Protein AF-V3YY03-F1 (afdb_monomer)

InterPro domains:
  IPR056328 ATP-dependent RNA helicase DHX29, DSRM-like domain [PF24385] (352-408)
  IPR056890 ATP-dependent RNA helicase DHX29-like, UBA domain [PF24899] (44-98)

Secondary structure (DSSP, 8-state):
------------HHHHHHHHHHHHHHHHHHHHSTT--TT--HHHHHHHHHHHHHTT--HHHHHHHHHHHGGGT--HHHHHHHHHHHS-GGGSPTTTSHHHHHHHHHHHSPPP-GGG--------------------------------THHHHHHHHHHHHHHHTTS------------HHHHHHHHHHHHHHHHHHHHHHHHTT-HHHHHHHHHHHHHHHHHHHHHTTSTT--GGGS-----------------------------------PPP-------EE-----TTT--S--HHHHHHHHHHHH-TTSPPPEEEEEEEETTEEEEEEEEEETTTTEEEEE--SSEESSHHHHHHHHHHHHHHHHSTTS-GGGGS-HHHHHHHHHHHHHHHHHHHHHHHHHHHHHTT--

Structure (mmCIF, N/CA/C/O backbone):
data_AF-V3YY03-F1
#
_entry.id   AF-V3YY03-F1
#
loop_
_atom_site.group_PDB
_atom_site.id
_atom_site.type_symbol
_atom_site.label_atom_id
_atom_site.label_alt_id
_atom_site.label_comp_id
_atom_site.label_asym_id
_atom_site.label_entity_id
_atom_site.label_seq_id
_atom_site.pdbx_PDB_ins_code
_atom_site.Cartn_x
_atom_site.Cartn_y
_atom_site.Cartn_z
_atom_site.occupancy
_atom_site.B_iso_or_equiv
_atom_site.auth_seq_id
_atom_site.auth_comp_id
_atom_site.auth_asym_id
_atom_site.auth_atom_id
_atom_site.pdbx_PDB_model_num
ATOM 1 N N . SER A 1 1 ? 16.927 11.659 69.444 1.00 39.69 1 SER A N 1
ATOM 2 C CA . SER A 1 1 ? 16.355 11.269 68.138 1.00 39.69 1 SER A CA 1
ATOM 3 C C . SER A 1 1 ? 14.960 10.717 68.342 1.00 39.69 1 SER A C 1
ATOM 5 O O . SER A 1 1 ? 14.806 9.880 69.219 1.00 39.69 1 SER A O 1
ATOM 7 N N . VAL A 1 2 ? 13.956 11.175 67.587 1.00 38.66 2 VAL A N 1
ATOM 8 C CA . VAL A 1 2 ? 12.580 10.649 67.683 1.00 38.66 2 VAL A CA 1
ATOM 9 C C . VAL A 1 2 ? 12.361 9.636 66.562 1.00 38.66 2 VAL A C 1
ATOM 11 O O 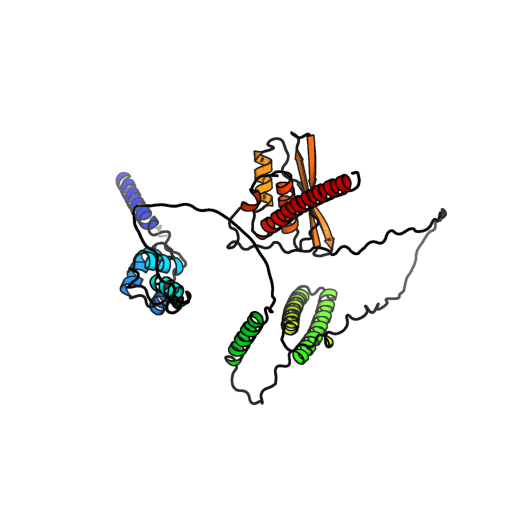. VAL A 1 2 ? 12.195 10.008 65.400 1.00 38.66 2 VAL A O 1
ATOM 14 N N . SER A 1 3 ? 12.401 8.351 66.906 1.00 43.03 3 SER A N 1
ATOM 15 C CA . SER A 1 3 ? 12.169 7.257 65.961 1.00 43.03 3 SER A CA 1
ATOM 16 C C . SER A 1 3 ? 10.693 7.203 65.573 1.00 43.03 3 SER A C 1
ATOM 18 O O . SER A 1 3 ? 9.832 6.988 66.425 1.00 43.03 3 SER A O 1
ATOM 20 N N . LYS A 1 4 ? 10.385 7.376 64.283 1.00 54.50 4 LYS A N 1
ATOM 21 C CA . LYS A 1 4 ? 9.019 7.225 63.763 1.00 54.50 4 LYS A CA 1
ATOM 22 C C . LYS A 1 4 ? 8.615 5.748 63.786 1.00 54.50 4 LYS A C 1
ATOM 24 O O . LYS A 1 4 ? 8.859 5.030 62.819 1.00 54.50 4 LYS A O 1
ATOM 29 N N . HIS A 1 5 ? 7.977 5.305 64.868 1.00 55.88 5 HIS A N 1
ATOM 30 C CA . HIS A 1 5 ? 7.230 4.049 64.862 1.00 55.88 5 HIS A CA 1
ATOM 31 C C . HIS A 1 5 ? 6.082 4.162 63.852 1.00 55.88 5 HIS A C 1
ATOM 33 O O . HIS A 1 5 ? 5.073 4.815 64.114 1.00 55.88 5 HIS A O 1
ATOM 39 N N . LEU A 1 6 ? 6.233 3.519 62.693 1.00 55.88 6 LEU A N 1
ATOM 40 C CA . LEU A 1 6 ? 5.084 3.195 61.858 1.00 55.88 6 LEU A CA 1
ATOM 41 C C . LEU A 1 6 ? 4.243 2.163 62.612 1.00 55.88 6 LEU A C 1
ATOM 43 O O . LEU A 1 6 ? 4.732 1.085 62.952 1.00 55.88 6 LEU A O 1
ATOM 47 N N . LEU A 1 7 ? 2.986 2.506 62.888 1.00 56.25 7 LEU A N 1
ATOM 48 C CA . LEU A 1 7 ? 2.011 1.575 63.446 1.00 56.25 7 LEU A CA 1
ATOM 49 C C . LEU A 1 7 ? 1.755 0.472 62.417 1.00 56.25 7 LEU A C 1
ATOM 51 O O . LEU A 1 7 ? 1.073 0.687 61.416 1.00 56.25 7 LEU A O 1
ATOM 55 N N . GLN A 1 8 ? 2.329 -0.707 62.652 1.00 60.75 8 GLN A N 1
ATOM 56 C CA . GLN A 1 8 ? 2.166 -1.869 61.787 1.00 60.75 8 GLN A CA 1
ATOM 57 C C . GLN A 1 8 ? 0.791 -2.503 62.047 1.00 60.75 8 GLN A C 1
ATOM 59 O O . GLN A 1 8 ? 0.660 -3.459 62.811 1.00 60.75 8 GLN A O 1
ATOM 64 N N . VAL A 1 9 ? -0.250 -1.912 61.452 1.00 64.50 9 VAL A N 1
ATOM 65 C CA . VAL A 1 9 ? -1.643 -2.355 61.596 1.00 64.50 9 VAL A CA 1
ATOM 66 C C . VAL A 1 9 ? -1.792 -3.765 61.022 1.00 64.50 9 VAL A C 1
ATOM 68 O O . VAL A 1 9 ? -1.809 -3.963 59.810 1.00 64.50 9 VAL A O 1
ATOM 71 N N . SER A 1 10 ? -1.890 -4.754 61.911 1.00 68.38 10 SER A N 1
ATOM 72 C CA . SER A 1 10 ? -2.099 -6.154 61.546 1.00 68.38 10 SER A CA 1
ATOM 73 C C . SER A 1 10 ? -3.568 -6.380 61.188 1.00 68.38 10 SER A C 1
ATOM 75 O O . SER A 1 10 ? -4.419 -6.518 62.068 1.00 68.38 10 SER A O 1
ATOM 77 N N . ILE A 1 11 ? -3.881 -6.368 59.890 1.00 75.12 11 ILE A N 1
ATOM 78 C CA . ILE A 1 11 ? -5.232 -6.636 59.386 1.00 75.12 11 ILE A CA 1
ATOM 79 C C . ILE A 1 11 ? -5.492 -8.154 59.458 1.00 75.12 11 ILE A C 1
ATOM 81 O O . ILE A 1 11 ? -4.686 -8.936 58.951 1.00 75.12 11 ILE A O 1
ATOM 85 N N . PRO A 1 12 ? -6.601 -8.619 60.065 1.00 85.12 12 PRO A N 1
ATOM 86 C CA . PRO A 1 12 ? -6.958 -10.034 60.058 1.00 85.12 12 PRO A CA 1
ATOM 87 C C . PRO A 1 12 ? -7.166 -10.561 58.632 1.00 85.12 12 PRO A C 1
ATOM 89 O O . PRO A 1 12 ? -7.941 -9.987 57.874 1.00 85.12 12 PRO A O 1
ATOM 92 N N . LYS A 1 13 ? -6.568 -11.714 58.299 1.00 81.12 13 LYS A N 1
ATOM 93 C CA . LYS A 1 13 ? -6.578 -12.318 56.945 1.00 81.12 13 LYS A CA 1
ATOM 94 C C . LYS A 1 13 ? -7.960 -12.472 56.286 1.00 81.12 13 LYS A C 1
ATOM 96 O O . LYS A 1 13 ? -8.049 -12.528 55.067 1.00 81.12 13 LYS A O 1
ATOM 101 N N . LYS A 1 14 ? -9.038 -12.558 57.078 1.00 84.25 14 LYS A N 1
ATOM 102 C CA . LYS A 1 14 ? -10.419 -12.534 56.563 1.00 84.25 14 LYS A CA 1
ATOM 103 C C . LYS A 1 14 ? -10.773 -11.156 56.002 1.00 84.25 14 LYS A C 1
ATOM 105 O O . LYS A 1 14 ? -11.055 -11.055 54.822 1.00 84.25 14 LYS A O 1
ATOM 110 N N . LEU A 1 15 ? -10.615 -10.103 56.807 1.00 84.81 15 LEU A N 1
ATOM 111 C CA . LEU A 1 15 ? -10.815 -8.717 56.377 1.00 84.81 15 LEU A CA 1
ATOM 112 C C . LEU A 1 15 ? -9.855 -8.320 55.249 1.00 84.81 15 LEU A C 1
ATOM 114 O O . LEU A 1 15 ? -10.252 -7.583 54.361 1.00 84.81 15 LEU A O 1
ATOM 118 N N . GLU A 1 16 ? -8.622 -8.831 55.238 1.00 85.69 16 GLU A N 1
ATOM 119 C CA . GLU A 1 16 ? -7.705 -8.678 54.100 1.00 85.69 16 GLU A CA 1
ATOM 120 C C . GLU A 1 16 ? -8.300 -9.283 52.814 1.00 85.69 16 GLU A C 1
ATOM 122 O O . GLU A 1 16 ? -8.340 -8.613 51.785 1.00 85.69 16 GLU A O 1
ATOM 127 N N . SER A 1 17 ? -8.836 -10.508 52.881 1.00 88.31 17 SER A N 1
ATOM 128 C CA . SER A 1 17 ? -9.531 -11.155 51.761 1.00 88.31 17 SER A CA 1
ATOM 129 C C . SER A 1 17 ? -10.793 -10.400 51.330 1.00 88.31 17 SER A C 1
ATOM 131 O O . SER A 1 17 ? -11.003 -10.227 50.134 1.00 88.31 17 SER A O 1
ATOM 133 N N . ASP A 1 18 ? -11.611 -9.935 52.277 1.00 91.44 18 ASP A N 1
ATOM 134 C CA . ASP A 1 18 ? -12.865 -9.217 52.010 1.00 91.44 18 ASP A CA 1
ATOM 135 C C . ASP A 1 18 ? -12.603 -7.816 51.417 1.00 91.44 18 ASP A C 1
ATOM 137 O O . ASP A 1 18 ? -13.328 -7.345 50.542 1.00 91.44 18 ASP A O 1
ATOM 141 N N . ILE A 1 19 ? -11.520 -7.156 51.841 1.00 87.81 19 ILE A N 1
ATOM 142 C CA . ILE A 1 19 ? -11.036 -5.907 51.239 1.00 87.81 19 ILE A CA 1
ATOM 143 C C . ILE A 1 19 ? -10.496 -6.173 49.828 1.00 87.81 19 ILE A C 1
ATOM 145 O O . ILE A 1 19 ? -10.775 -5.393 48.921 1.00 87.81 19 ILE A O 1
ATOM 149 N N . LEU A 1 20 ? -9.760 -7.267 49.606 1.00 88.06 20 LEU A N 1
ATOM 150 C CA . LEU A 1 20 ? -9.237 -7.620 48.281 1.00 88.06 20 LEU A CA 1
ATOM 151 C C . LEU A 1 20 ? -10.347 -7.977 47.283 1.00 88.06 20 LEU A C 1
ATOM 153 O O . LEU A 1 20 ? -10.268 -7.540 46.135 1.00 88.06 20 LEU A O 1
ATOM 157 N N . THR A 1 21 ? -11.393 -8.705 47.690 1.00 91.38 21 THR A N 1
ATOM 158 C CA . THR A 1 21 ? -12.544 -8.986 46.814 1.00 91.38 21 THR A CA 1
ATOM 159 C C . THR A 1 21 ? -13.328 -7.719 46.492 1.00 91.38 21 THR A C 1
ATOM 161 O O . THR A 1 21 ? -13.642 -7.503 45.326 1.00 91.38 21 THR A O 1
ATOM 164 N N . LEU A 1 22 ? -13.566 -6.838 47.469 1.00 92.00 22 LEU A N 1
ATOM 165 C CA . LEU A 1 22 ? -14.284 -5.573 47.263 1.00 92.00 22 LEU A CA 1
ATOM 166 C C . LEU A 1 22 ? -13.469 -4.579 46.407 1.00 92.00 22 LEU A C 1
ATOM 168 O O . LEU A 1 22 ? -14.016 -3.914 45.526 1.00 92.00 22 LEU A O 1
ATOM 172 N N . ILE A 1 23 ? -12.141 -4.538 46.578 1.00 85.81 23 ILE A N 1
ATOM 173 C CA . ILE A 1 23 ? -11.221 -3.828 45.672 1.00 85.81 23 ILE A CA 1
ATOM 174 C C . ILE A 1 23 ? -11.262 -4.439 44.268 1.00 85.81 23 ILE A C 1
ATOM 176 O O . ILE A 1 23 ? -11.234 -3.693 43.289 1.00 85.81 23 ILE A O 1
ATOM 180 N N . GLN A 1 24 ? -11.305 -5.766 44.130 1.00 84.19 24 GLN A N 1
ATOM 181 C CA . GLN A 1 24 ? -11.347 -6.406 42.817 1.00 84.19 24 GLN A CA 1
ATOM 182 C C . GLN A 1 24 ? -12.688 -6.167 42.112 1.00 84.19 24 GLN A C 1
ATOM 184 O O . GLN A 1 24 ? -12.676 -5.800 40.941 1.00 84.19 24 GLN A O 1
ATOM 189 N N . GLU A 1 25 ? -13.814 -6.260 42.820 1.00 86.88 25 GLU A N 1
ATOM 190 C CA . GLU A 1 25 ? -15.139 -5.919 42.297 1.00 86.88 25 GLU A CA 1
ATOM 191 C C . GLU A 1 25 ? -15.184 -4.460 41.826 1.00 86.88 25 GLU A C 1
ATOM 193 O O . GLU A 1 25 ? -15.577 -4.190 40.692 1.00 86.88 25 GLU A O 1
ATOM 198 N N . HIS A 1 26 ? -14.693 -3.515 42.634 1.00 79.69 26 HIS A N 1
ATOM 199 C CA . HIS A 1 26 ? -14.623 -2.108 42.234 1.00 79.69 26 HIS A CA 1
ATOM 200 C C . HIS A 1 26 ? -13.672 -1.881 41.041 1.00 79.69 26 HIS A C 1
ATOM 202 O O . HIS A 1 26 ? -13.956 -1.067 40.158 1.00 79.69 26 HIS A O 1
ATOM 208 N N . ASN A 1 27 ? -12.567 -2.632 40.952 1.00 74.62 27 ASN A N 1
ATOM 209 C CA . ASN A 1 27 ? -11.683 -2.624 39.783 1.00 74.62 27 ASN A CA 1
ATOM 210 C C . ASN A 1 27 ? -12.348 -3.223 38.534 1.00 74.62 27 ASN A C 1
ATOM 212 O O . ASN A 1 27 ? -12.097 -2.746 37.433 1.00 74.62 27 ASN A O 1
ATOM 216 N N . ASP A 1 28 ? -13.181 -4.252 38.662 1.00 74.00 28 ASP A N 1
ATOM 217 C CA . ASP A 1 28 ? -13.870 -4.877 37.527 1.00 74.00 28 ASP A CA 1
ATOM 218 C C . ASP A 1 28 ? -15.066 -4.027 37.055 1.00 74.00 28 ASP A C 1
ATOM 220 O O . ASP A 1 28 ? -15.252 -3.842 35.848 1.00 74.00 28 ASP A O 1
ATOM 224 N N . GLN A 1 29 ? -15.780 -3.374 37.980 1.00 67.69 29 GLN A N 1
ATOM 225 C CA . GLN A 1 29 ? -16.745 -2.314 37.667 1.00 67.69 29 GLN A CA 1
ATOM 226 C C . GLN A 1 29 ? -16.061 -1.154 36.918 1.00 67.69 29 GLN A C 1
ATOM 228 O O . GLN A 1 29 ? -16.513 -0.768 35.838 1.00 67.69 29 GLN A O 1
ATOM 233 N N . THR A 1 30 ? -14.939 -0.626 37.421 1.00 60.12 30 THR A N 1
ATOM 234 C CA . THR A 1 30 ? -14.225 0.498 36.775 1.00 60.12 30 THR A CA 1
ATOM 235 C C . THR A 1 30 ? -13.515 0.119 35.472 1.00 60.12 30 THR A C 1
ATOM 237 O O . THR A 1 30 ? -13.460 0.952 34.571 1.00 60.12 30 THR A O 1
ATOM 240 N N . LYS A 1 31 ? -13.076 -1.134 35.280 1.00 60.50 31 LYS A N 1
ATOM 241 C CA . LYS A 1 31 ? -12.614 -1.641 33.968 1.00 60.50 31 LYS A CA 1
ATOM 242 C C . LYS A 1 31 ? -13.706 -1.606 32.894 1.00 60.50 31 LYS A C 1
ATOM 244 O O . LYS A 1 31 ? -13.367 -1.476 31.720 1.00 60.50 31 LYS A O 1
ATOM 249 N N . SER A 1 32 ? -14.989 -1.711 33.261 1.00 55.34 32 SER A N 1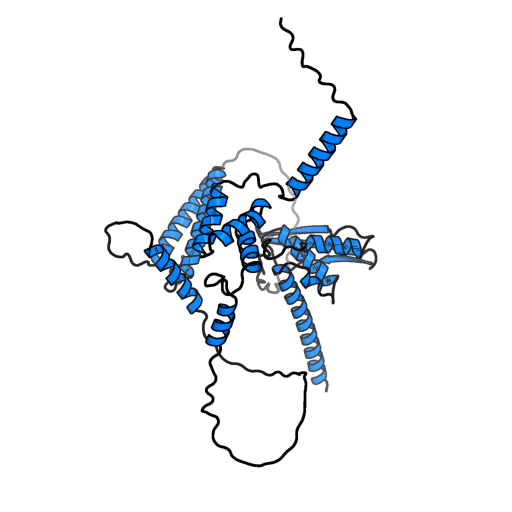
ATOM 250 C CA . SER A 1 32 ? -16.091 -1.590 32.290 1.00 55.34 32 SER A CA 1
ATOM 251 C C . SER A 1 32 ? -16.242 -0.159 31.741 1.00 55.34 32 SER A C 1
ATOM 253 O O . SER A 1 32 ? -16.594 0.027 30.574 1.00 55.34 32 SER A O 1
ATOM 255 N N . TYR A 1 33 ? -15.853 0.848 32.532 1.00 56.09 33 TYR A N 1
ATOM 256 C CA . TYR A 1 33 ? -15.628 2.235 32.108 1.00 56.09 33 TYR A CA 1
ATOM 257 C C . TYR A 1 33 ? -14.215 2.368 31.511 1.00 56.09 33 TYR A C 1
ATOM 259 O O . TYR A 1 33 ? -13.324 3.011 32.071 1.00 56.09 33 TYR A O 1
ATOM 267 N N . GLY A 1 34 ? -14.019 1.661 30.390 1.00 53.53 34 GLY A N 1
ATOM 268 C CA . GLY A 1 34 ? -12.726 1.299 29.797 1.00 53.53 34 GLY A CA 1
ATOM 269 C C . GLY A 1 34 ? -11.668 2.401 29.832 1.00 53.53 34 GLY A C 1
ATOM 270 O O . GLY A 1 34 ? -11.813 3.409 29.145 1.00 53.53 34 GLY A O 1
ATOM 271 N N . GLU A 1 35 ? -10.626 2.159 30.645 1.00 54.03 35 GLU A N 1
ATOM 272 C CA . GLU A 1 35 ? -9.535 3.068 31.040 1.00 54.03 35 GLU A CA 1
ATOM 273 C C . GLU A 1 35 ? -9.788 4.540 30.677 1.00 54.03 35 GLU A C 1
ATOM 275 O O . GLU A 1 35 ? -9.199 5.050 29.718 1.00 54.03 35 GLU A O 1
ATOM 280 N N . LEU A 1 36 ? -10.670 5.195 31.458 1.00 52.38 36 LEU A N 1
ATOM 281 C CA . LEU A 1 36 ? -11.029 6.617 31.340 1.00 52.38 36 LEU A CA 1
ATOM 282 C C . LEU A 1 36 ? -9.833 7.436 30.862 1.00 52.38 36 LEU A C 1
ATOM 284 O O . LEU A 1 36 ? -8.837 7.593 31.577 1.00 52.38 36 LEU A O 1
ATOM 288 N N . SER A 1 37 ? -9.913 7.875 29.602 1.00 49.34 37 SER A N 1
ATOM 289 C CA . SER A 1 37 ? -8.713 8.212 28.847 1.00 49.34 37 SER A CA 1
ATOM 290 C C . SER A 1 37 ? -7.916 9.281 29.579 1.00 49.34 37 SER A C 1
ATOM 292 O O . SER A 1 37 ? -8.395 10.396 29.770 1.00 49.34 37 SER A O 1
ATOM 294 N N . LYS A 1 38 ? -6.650 8.991 29.901 1.00 55.41 38 LYS A N 1
ATOM 295 C CA . LYS A 1 38 ? -5.701 9.924 30.548 1.00 55.41 38 LYS A CA 1
ATOM 296 C C . LYS A 1 38 ? -5.344 11.147 29.668 1.00 55.41 38 LYS A C 1
ATOM 298 O O . LYS A 1 38 ? -4.390 11.867 29.943 1.00 55.41 38 LYS A O 1
ATOM 303 N N . ARG A 1 39 ? -6.100 11.353 28.581 1.00 54.66 39 ARG A N 1
ATOM 304 C CA . ARG A 1 39 ? -6.079 12.466 27.622 1.00 54.66 39 ARG A CA 1
ATOM 305 C C . ARG A 1 39 ? -7.445 13.159 27.468 1.00 54.66 39 ARG A C 1
ATOM 307 O O . ARG A 1 39 ? -7.545 14.087 26.669 1.00 54.66 39 ARG A O 1
ATOM 314 N N . LEU A 1 40 ? -8.490 12.717 28.175 1.00 65.75 40 LEU A N 1
ATOM 315 C CA . LEU A 1 40 ? -9.808 13.353 28.181 1.00 65.75 40 LEU A CA 1
ATOM 316 C C . LEU A 1 40 ? -9.734 14.637 29.014 1.00 65.75 40 LEU A C 1
ATOM 318 O O . LEU A 1 40 ? -10.013 14.659 30.209 1.00 6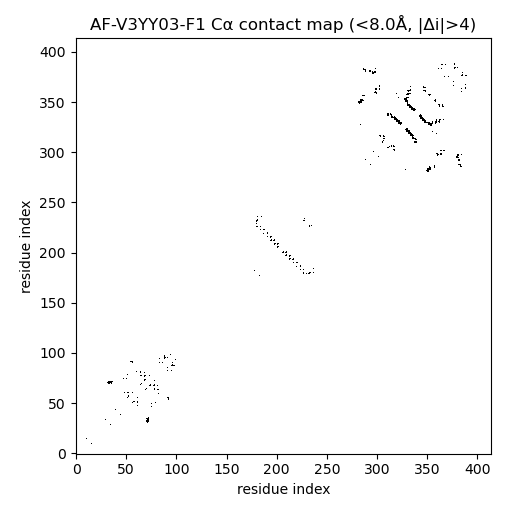5.75 40 LEU A O 1
ATOM 322 N N . THR A 1 41 ? -9.291 15.713 28.373 1.00 73.69 41 THR A N 1
ATOM 323 C CA . THR A 1 41 ? -9.328 17.053 28.954 1.00 73.69 41 THR A CA 1
ATOM 324 C C . THR A 1 41 ? -10.760 17.582 28.953 1.00 73.69 41 THR A C 1
ATOM 326 O O . THR A 1 41 ? -11.555 17.237 28.076 1.00 73.69 41 THR A O 1
ATOM 329 N N . SER A 1 42 ? -11.072 18.484 29.889 1.00 77.38 42 SER A N 1
ATOM 330 C CA . SER A 1 42 ? -12.324 19.257 29.870 1.00 77.38 42 SER A CA 1
ATOM 331 C C . SER A 1 42 ? -12.548 19.909 28.506 1.00 77.38 42 SER A C 1
ATOM 333 O O . SER A 1 42 ? -13.628 19.783 27.942 1.00 77.38 42 SER A O 1
ATOM 335 N N . ARG A 1 43 ? -11.483 20.484 27.926 1.00 80.81 43 ARG A N 1
ATOM 336 C CA . ARG A 1 43 ? -11.473 21.023 26.563 1.00 80.81 43 ARG A CA 1
ATOM 337 C C . ARG A 1 43 ? -11.982 20.016 25.530 1.00 80.81 43 ARG A C 1
ATOM 339 O O . ARG A 1 43 ? -12.914 20.360 24.824 1.00 80.81 43 ARG A O 1
ATOM 346 N N . LYS A 1 44 ? -11.466 18.777 25.478 1.00 82.12 44 LYS A N 1
ATOM 347 C CA . LYS A 1 44 ? -11.959 17.786 24.502 1.00 82.12 44 LYS A CA 1
ATOM 348 C C . LYS A 1 44 ? -13.441 17.453 24.720 1.00 82.12 44 LYS A C 1
ATOM 350 O O . LYS A 1 44 ? -14.164 17.251 23.749 1.00 82.12 44 LYS A O 1
ATOM 355 N N . LEU A 1 45 ? -13.905 17.403 25.969 1.00 84.38 45 LEU A N 1
ATOM 356 C CA . LEU A 1 45 ? -15.319 17.157 26.261 1.00 84.38 45 LEU A CA 1
ATOM 357 C C . LEU A 1 45 ? -16.200 18.334 25.797 1.00 84.38 45 LEU A C 1
ATOM 359 O O . LEU A 1 45 ? -17.233 18.100 25.176 1.00 84.38 45 LEU A O 1
ATOM 363 N N . THR A 1 46 ? -15.754 19.581 25.982 1.00 87.44 46 THR A N 1
ATOM 364 C CA . THR A 1 46 ? -16.391 20.781 25.409 1.00 87.44 46 THR A CA 1
ATOM 365 C C . THR A 1 46 ? -16.334 20.800 23.877 1.00 87.44 46 THR A C 1
ATOM 367 O O . THR A 1 46 ? -17.346 21.079 23.246 1.00 87.44 46 THR A O 1
ATOM 370 N N . ASP A 1 47 ? -15.201 20.448 23.262 1.00 88.69 47 ASP A N 1
ATOM 371 C CA . ASP A 1 47 ? -15.039 20.401 21.802 1.00 88.69 47 ASP A CA 1
ATOM 372 C C . ASP A 1 47 ? -16.036 19.402 21.173 1.00 88.69 47 ASP A C 1
ATOM 374 O O . ASP A 1 47 ? -16.658 19.701 20.153 1.00 88.69 47 ASP A O 1
ATOM 378 N N . VAL A 1 48 ? -16.243 18.234 21.802 1.00 88.25 48 VAL A N 1
ATOM 379 C CA . VAL A 1 48 ? -17.248 17.241 21.369 1.00 88.25 48 VAL A CA 1
ATOM 380 C C . VAL A 1 48 ? -18.675 17.720 21.658 1.00 88.25 48 VAL A C 1
ATOM 382 O O . VAL A 1 48 ? -19.545 17.518 20.815 1.00 88.25 48 VAL A O 1
ATOM 385 N N . TYR A 1 49 ? -18.933 18.378 22.795 1.00 90.69 49 TYR A N 1
ATOM 386 C CA . TYR A 1 49 ? -20.255 18.945 23.102 1.00 90.69 49 TYR A CA 1
ATOM 387 C C . TYR A 1 49 ? -20.668 19.975 22.047 1.00 90.69 49 TYR A C 1
ATOM 389 O O . TYR A 1 49 ? -21.747 19.866 21.467 1.00 90.69 49 TYR A O 1
ATOM 397 N N . ASN A 1 50 ? -19.774 20.920 21.749 1.00 92.00 50 ASN A N 1
ATOM 398 C CA . ASN A 1 50 ? -19.992 21.957 20.748 1.00 92.00 50 ASN A CA 1
ATOM 399 C C . ASN A 1 50 ? -20.180 21.327 19.365 1.00 92.00 50 ASN A C 1
ATOM 401 O O . ASN A 1 50 ? -21.195 21.581 18.736 1.00 92.00 50 ASN A O 1
ATOM 405 N N . SER A 1 51 ? -19.310 20.394 18.954 1.00 91.25 51 SER A N 1
ATOM 406 C CA . SER A 1 51 ? -19.433 19.698 17.659 1.00 91.25 51 SER A CA 1
ATOM 407 C C . SER A 1 51 ? -20.788 18.999 17.461 1.00 91.25 51 SER A C 1
ATOM 409 O O . SER A 1 51 ? -21.283 18.919 16.338 1.00 91.25 51 SER A O 1
ATOM 411 N N . LEU A 1 52 ? -21.393 18.473 18.533 1.00 89.38 52 LEU A N 1
ATOM 412 C CA . LEU A 1 52 ? -22.715 17.840 18.486 1.00 89.38 52 LEU A CA 1
ATOM 413 C C . LEU A 1 52 ? -23.863 18.863 18.576 1.00 89.38 52 LEU A C 1
ATOM 415 O O . LEU A 1 52 ? -24.901 18.669 17.945 1.00 89.38 52 LEU A O 1
ATOM 419 N N . SER A 1 53 ? -23.672 19.966 19.302 1.00 90.12 53 SER A N 1
ATOM 420 C CA . SER A 1 53 ? -24.616 21.090 19.339 1.00 90.12 53 SER A CA 1
ATOM 421 C C . SER A 1 53 ? -24.684 21.819 17.988 1.00 90.12 53 SER A C 1
ATOM 423 O O . SER A 1 53 ? -25.775 22.111 17.508 1.00 90.12 53 SER A O 1
ATOM 425 N N . ASP A 1 54 ? -23.538 22.047 17.344 1.00 87.69 54 ASP A N 1
ATOM 426 C CA . ASP A 1 54 ? -23.397 22.664 16.017 1.00 87.69 54 ASP A CA 1
ATOM 427 C C . ASP A 1 54 ? -23.985 21.767 14.916 1.00 87.69 54 ASP A C 1
ATOM 429 O O . ASP A 1 54 ? -24.571 22.253 13.949 1.00 87.69 54 ASP A O 1
ATOM 433 N N . ALA A 1 55 ? -23.895 20.443 15.089 1.00 85.19 55 ALA A N 1
ATOM 434 C CA . ALA A 1 55 ? -24.590 19.467 14.251 1.00 85.19 55 ALA A CA 1
ATOM 435 C C . ALA A 1 55 ? -26.117 19.433 14.485 1.00 85.19 55 ALA A C 1
ATOM 437 O O . ALA A 1 55 ? -26.816 18.751 13.742 1.00 85.19 55 ALA A O 1
ATOM 438 N N . GLY A 1 56 ? -26.645 20.158 15.480 1.00 84.38 56 GLY A N 1
ATOM 439 C CA . GLY A 1 56 ? -28.079 20.314 15.742 1.00 84.38 56 GLY A CA 1
ATOM 440 C C . GLY A 1 56 ? -28.700 19.294 16.705 1.00 84.38 56 GLY A C 1
ATOM 441 O O . GLY A 1 56 ? -29.927 19.228 16.794 1.00 84.38 56 GLY A O 1
ATOM 442 N N . PHE A 1 57 ? -27.906 18.489 17.419 1.00 87.81 57 PHE A N 1
ATOM 443 C CA . PHE A 1 57 ? -28.442 17.536 18.398 1.00 87.81 57 PHE A CA 1
ATOM 444 C C . PHE A 1 57 ? -28.944 18.241 19.669 1.00 87.81 57 PHE A C 1
ATOM 446 O O . PHE A 1 57 ? -28.371 19.220 20.145 1.00 87.81 57 PHE A O 1
ATOM 453 N N . THR A 1 58 ? -30.012 17.713 20.269 1.00 88.94 58 THR A N 1
ATOM 454 C CA . THR A 1 58 ? -30.569 18.247 21.522 1.00 88.94 58 THR A CA 1
ATOM 455 C C . THR A 1 58 ? -29.640 17.931 22.694 1.00 88.94 58 THR A C 1
ATOM 457 O O . THR A 1 58 ? -29.207 16.789 22.829 1.00 88.94 58 THR A O 1
ATOM 460 N N . GLN A 1 59 ? -29.422 18.874 23.619 1.00 88.94 59 GLN A N 1
ATOM 461 C CA . GLN A 1 59 ? -28.588 18.687 24.824 1.00 88.94 59 GLN A CA 1
ATOM 462 C C . GLN A 1 59 ? -28.806 17.330 25.530 1.00 88.94 59 GLN A C 1
ATOM 464 O O . GLN A 1 59 ? -27.846 16.610 25.785 1.00 88.94 59 GLN A O 1
ATOM 469 N N . LYS A 1 60 ? -30.063 16.917 25.751 1.00 89.06 60 LYS A N 1
ATOM 470 C CA . LYS A 1 60 ? -30.415 15.619 26.369 1.00 89.06 60 LYS A CA 1
ATOM 471 C C . LYS A 1 60 ? -29.894 14.396 25.593 1.00 89.06 60 LYS A C 1
ATOM 473 O O . LYS A 1 60 ? -29.547 13.383 26.196 1.00 89.06 60 LYS A O 1
ATOM 478 N N . GLN A 1 61 ? -29.858 14.470 24.260 1.00 88.69 61 GLN A N 1
ATOM 479 C CA . GLN A 1 61 ? -29.283 13.431 23.398 1.00 88.69 61 GLN A CA 1
ATOM 480 C C . GLN A 1 61 ? -27.753 13.416 23.538 1.00 88.69 61 GLN A C 1
ATOM 482 O O . GLN A 1 61 ? -27.160 12.346 23.678 1.00 88.69 61 GLN A O 1
ATOM 487 N N . ILE A 1 62 ? -27.126 14.598 23.562 1.00 89.69 62 ILE A N 1
ATOM 488 C CA . ILE A 1 62 ? -25.676 14.767 23.732 1.00 89.69 62 ILE A CA 1
ATOM 489 C C . ILE A 1 62 ? -25.227 14.199 25.087 1.00 89.69 62 ILE A C 1
ATOM 491 O O . ILE A 1 62 ? -24.359 13.332 25.121 1.00 89.69 62 ILE A O 1
ATOM 495 N N . GLU A 1 63 ? -25.858 14.599 26.192 1.00 89.00 63 GLU A N 1
ATOM 496 C CA . GLU A 1 63 ? -25.560 14.117 27.552 1.00 89.00 63 GLU A CA 1
ATOM 497 C C . GLU A 1 63 ? -25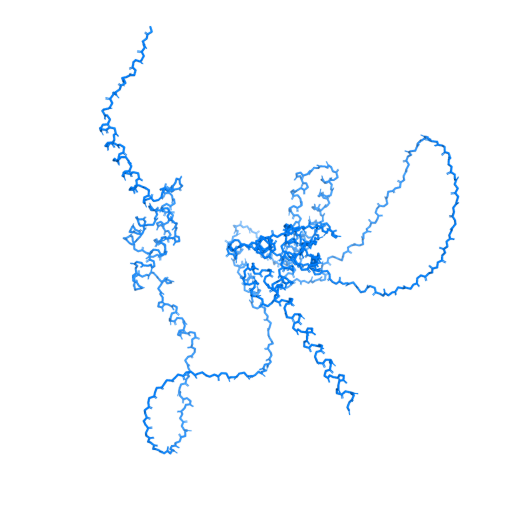.650 12.585 27.661 1.00 89.00 63 GLU A C 1
ATOM 499 O O . GLU A 1 63 ? -24.715 11.928 28.128 1.00 89.00 63 GLU A O 1
ATOM 504 N N . ASN A 1 64 ? -26.739 11.993 27.157 1.00 89.31 64 ASN A N 1
ATOM 505 C CA . ASN A 1 64 ? -26.927 10.539 27.140 1.00 89.31 64 ASN A CA 1
ATOM 506 C C . ASN A 1 64 ? -25.840 9.826 26.304 1.00 89.31 64 ASN A C 1
ATOM 508 O O . ASN A 1 64 ? -25.329 8.772 26.694 1.00 89.31 64 ASN A O 1
ATOM 512 N N . THR A 1 65 ? -25.417 10.443 25.198 1.00 90.25 65 THR A N 1
ATOM 513 C CA . THR A 1 65 ? -24.328 9.950 24.341 1.00 90.25 65 THR A CA 1
ATOM 514 C C . THR A 1 65 ? -22.971 10.018 25.033 1.00 90.25 65 THR A C 1
ATOM 516 O O . THR A 1 65 ? -22.199 9.059 24.961 1.00 90.25 65 THR A O 1
ATOM 519 N N . MET A 1 66 ? -22.665 11.120 25.725 1.00 85.25 66 MET A N 1
ATOM 520 C CA . MET A 1 66 ? -21.398 11.293 26.444 1.00 85.25 66 MET A CA 1
ATOM 521 C C . MET A 1 66 ? -21.240 10.250 27.550 1.00 85.25 66 MET A C 1
ATOM 523 O O . MET A 1 66 ? -20.195 9.597 27.635 1.00 85.25 66 MET A O 1
ATOM 527 N N . ASN A 1 67 ? -22.306 10.024 28.320 1.00 85.75 67 ASN A N 1
ATOM 528 C CA . ASN A 1 67 ? -22.359 8.995 29.358 1.00 85.75 67 ASN A CA 1
ATOM 529 C C . ASN A 1 67 ? -22.162 7.578 28.790 1.00 85.75 67 ASN A C 1
ATOM 531 O O . ASN A 1 67 ? -21.551 6.730 29.439 1.00 85.75 67 ASN A O 1
ATOM 535 N N . ASN A 1 68 ? -22.632 7.314 27.566 1.00 84.19 68 ASN A N 1
ATOM 536 C CA . ASN A 1 68 ? -22.552 5.987 26.958 1.00 84.19 68 ASN A CA 1
ATOM 537 C C . ASN A 1 68 ? -21.290 5.713 26.131 1.00 84.19 68 ASN A C 1
ATOM 539 O O . ASN A 1 68 ? -20.932 4.537 26.002 1.00 84.19 68 ASN A O 1
ATOM 543 N N . THR A 1 69 ? -20.625 6.740 25.590 1.00 83.94 69 THR A N 1
ATOM 544 C CA . THR A 1 69 ? -19.482 6.590 24.666 1.00 83.94 69 THR A CA 1
ATOM 545 C C . THR A 1 69 ? -18.182 7.187 25.207 1.00 83.94 69 THR A C 1
ATOM 547 O O . THR A 1 69 ? -17.179 6.478 25.300 1.00 83.94 69 THR A O 1
ATOM 550 N N . ILE A 1 70 ? -18.180 8.455 25.627 1.00 78.56 70 ILE A N 1
ATOM 551 C CA . ILE A 1 70 ? -16.968 9.163 26.077 1.00 78.56 70 ILE A CA 1
ATOM 552 C C . ILE A 1 70 ? -16.451 8.573 27.398 1.00 78.56 70 ILE A C 1
ATOM 554 O O . ILE A 1 70 ? -15.248 8.358 27.544 1.00 78.56 70 ILE A O 1
ATOM 558 N N . MET A 1 71 ? -17.353 8.180 28.307 1.00 71.62 71 MET A N 1
ATOM 559 C CA . MET A 1 71 ? -17.005 7.468 29.554 1.00 71.62 71 MET A CA 1
ATOM 560 C C . MET A 1 71 ? -16.419 6.060 29.336 1.00 71.62 71 MET A C 1
ATOM 562 O O . MET A 1 71 ? -15.965 5.427 30.286 1.00 71.62 71 MET A O 1
ATOM 566 N N . LYS A 1 72 ? -16.411 5.564 28.091 1.00 71.44 72 LYS A N 1
ATOM 567 C CA . LYS A 1 72 ? -15.788 4.295 27.672 1.00 71.44 72 LYS A CA 1
ATOM 568 C C . LYS A 1 72 ? -14.612 4.526 26.705 1.00 71.44 72 LYS A C 1
ATOM 570 O O . LYS A 1 72 ? -14.221 3.620 25.975 1.00 71.44 72 LYS A O 1
ATOM 575 N N . GLY A 1 73 ? -14.081 5.753 26.660 1.00 72.12 73 GLY A N 1
ATOM 576 C CA . GLY A 1 73 ? -12.936 6.135 25.827 1.00 72.12 73 GLY A CA 1
ATOM 577 C C . GLY A 1 73 ? -13.254 6.446 24.358 1.00 72.12 73 GLY A C 1
ATOM 578 O O . GLY A 1 73 ? -12.321 6.568 23.564 1.00 72.12 73 GLY A O 1
ATOM 579 N N . GLY A 1 74 ? -14.533 6.573 23.985 1.00 78.81 74 GLY A N 1
ATOM 580 C CA . GLY A 1 74 ? -14.962 6.914 22.624 1.00 78.81 74 GLY A CA 1
ATOM 581 C C . GLY A 1 74 ? -14.545 8.319 22.165 1.00 78.81 74 GLY A C 1
ATOM 582 O O . GLY A 1 74 ? -14.255 9.202 22.976 1.00 78.81 74 GLY A O 1
ATOM 583 N N . ASP A 1 75 ? -14.535 8.528 20.846 1.00 84.31 75 ASP A N 1
ATOM 584 C CA . ASP A 1 75 ? -14.270 9.831 20.215 1.00 84.31 75 ASP A CA 1
ATOM 585 C C . ASP A 1 75 ? -15.549 10.429 19.592 1.00 84.31 75 ASP A C 1
ATOM 587 O O . ASP A 1 75 ? -16.591 9.774 19.590 1.00 84.31 75 ASP A O 1
ATOM 591 N N . LEU A 1 76 ? -15.480 11.638 19.016 1.00 88.25 76 LEU A N 1
ATOM 592 C CA . LEU A 1 76 ? -16.619 12.303 18.351 1.00 88.25 76 LEU A CA 1
ATOM 593 C C . LEU A 1 76 ? -17.344 11.385 17.349 1.00 88.25 76 LEU A C 1
ATOM 595 O O . LEU A 1 76 ? -18.568 11.364 17.305 1.00 88.25 76 LEU A O 1
ATOM 599 N N . ILE A 1 77 ? -16.594 10.591 16.579 1.00 88.00 77 ILE A N 1
ATOM 600 C CA . ILE A 1 77 ? -17.155 9.630 15.616 1.00 88.00 77 ILE A CA 1
ATOM 601 C C . ILE A 1 77 ? -17.961 8.544 16.347 1.00 88.00 77 ILE A C 1
ATOM 603 O O . ILE A 1 77 ? -19.086 8.262 15.967 1.00 88.00 77 ILE A O 1
ATOM 607 N N . THR A 1 78 ? -17.438 8.003 17.452 1.00 87.44 78 THR A N 1
ATOM 608 C CA . THR A 1 78 ? -18.138 7.005 18.281 1.00 87.44 78 THR A CA 1
ATOM 609 C C . THR A 1 78 ? -19.400 7.579 18.929 1.00 87.44 78 THR A C 1
ATOM 611 O O . THR A 1 78 ? -20.387 6.865 19.092 1.00 87.44 78 THR A O 1
ATOM 614 N N . ALA A 1 79 ? -19.381 8.866 19.291 1.00 89.75 79 ALA A N 1
ATOM 615 C CA . ALA A 1 79 ? -20.556 9.579 19.780 1.00 89.75 79 ALA A CA 1
ATOM 616 C C . ALA A 1 79 ? -21.620 9.735 18.675 1.00 89.75 79 ALA A C 1
ATOM 618 O O . ALA A 1 79 ? -22.787 9.435 18.912 1.00 89.75 79 ALA A O 1
ATOM 619 N N . LEU A 1 80 ? -21.219 10.123 17.458 1.00 88.75 80 LEU A N 1
ATOM 620 C CA . LEU A 1 80 ? -22.107 10.215 16.290 1.00 88.75 80 LEU A CA 1
ATOM 621 C C . LEU A 1 80 ? -22.693 8.854 15.884 1.00 88.75 80 LEU A C 1
ATOM 623 O O . LEU A 1 80 ? -23.900 8.766 15.669 1.00 88.75 80 LEU A O 1
ATOM 627 N N . ASP A 1 81 ? -21.884 7.791 15.849 1.00 88.62 81 ASP A N 1
ATOM 628 C CA . ASP A 1 81 ? -22.351 6.422 15.583 1.00 88.62 81 ASP A CA 1
ATOM 629 C C . ASP A 1 81 ? -23.425 6.004 16.604 1.00 88.62 81 ASP A C 1
ATOM 631 O O . ASP A 1 81 ? -24.467 5.458 16.242 1.00 88.62 81 ASP A O 1
ATOM 635 N N . TRP A 1 82 ? -23.209 6.302 17.891 1.00 90.19 82 TRP A N 1
ATOM 636 C CA . TRP A 1 82 ? -24.172 5.992 18.948 1.00 90.19 82 TRP A CA 1
ATOM 637 C C . TRP A 1 82 ? -25.453 6.832 18.841 1.00 90.19 82 TRP A C 1
ATOM 639 O O . TRP A 1 82 ? -26.541 6.278 18.999 1.00 90.19 82 TRP A O 1
ATOM 649 N N . LEU A 1 83 ? -25.356 8.127 18.518 1.00 88.12 83 LEU A N 1
ATOM 650 C CA . LEU A 1 83 ? -26.516 8.990 18.245 1.00 88.12 83 LEU A CA 1
ATOM 651 C C . LEU A 1 83 ? -27.367 8.421 17.100 1.00 88.12 83 LEU A C 1
ATOM 653 O O . LEU A 1 83 ? -28.572 8.239 17.265 1.00 88.12 83 LEU A O 1
ATOM 657 N N . CYS A 1 84 ? -26.736 8.059 15.979 1.00 85.12 84 CYS A N 1
ATOM 658 C CA . CYS A 1 84 ? -27.419 7.508 14.804 1.00 85.12 84 CYS A CA 1
ATOM 659 C C . CYS A 1 84 ? -28.052 6.126 15.054 1.00 85.12 84 CYS A C 1
ATOM 661 O O . CYS A 1 84 ? -28.992 5.752 14.358 1.00 85.12 84 CYS A O 1
ATOM 663 N N . LEU A 1 85 ? -27.564 5.367 16.043 1.00 87.00 85 LEU A N 1
ATOM 664 C CA . LEU A 1 85 ? -28.125 4.068 16.436 1.00 87.00 85 LEU A CA 1
ATOM 665 C C . LEU A 1 85 ? -29.250 4.157 17.482 1.00 87.00 85 LEU A C 1
ATOM 667 O O . LEU A 1 85 ? -30.009 3.198 17.618 1.00 87.00 85 LEU A O 1
ATOM 671 N N . ASN A 1 86 ? -29.355 5.258 18.237 1.00 84.25 86 ASN A N 1
ATOM 672 C CA . ASN A 1 86 ? -30.280 5.383 19.378 1.00 84.25 86 ASN A CA 1
ATOM 673 C C . ASN A 1 86 ? -31.340 6.491 19.215 1.00 84.25 86 ASN A C 1
ATOM 675 O O . ASN A 1 86 ? -32.207 6.633 20.079 1.00 84.25 86 ASN A O 1
ATOM 679 N N . ILE A 1 87 ? -31.300 7.269 18.129 1.00 84.88 87 ILE A N 1
ATOM 680 C CA . ILE A 1 87 ? -32.284 8.315 17.805 1.00 84.88 87 ILE A CA 1
ATOM 681 C C . ILE A 1 87 ? -33.085 7.899 16.565 1.00 84.88 87 ILE A C 1
ATOM 683 O O . ILE A 1 87 ? -32.536 7.372 15.601 1.00 84.88 87 ILE A O 1
ATOM 687 N N . ALA A 1 88 ? -34.397 8.147 16.575 1.00 76.75 88 ALA A N 1
ATOM 688 C CA . ALA A 1 88 ? -35.256 7.906 15.417 1.00 76.75 88 ALA A CA 1
ATOM 689 C C . ALA A 1 88 ? -34.941 8.882 14.266 1.00 76.75 88 ALA A C 1
ATOM 691 O O . ALA A 1 88 ? -34.674 10.056 14.512 1.00 76.75 88 ALA A O 1
ATOM 692 N N . ASN A 1 89 ? -35.055 8.426 13.012 1.00 70.56 89 ASN A N 1
ATOM 693 C CA . ASN A 1 89 ? -34.759 9.222 11.807 1.00 70.56 89 ASN A CA 1
ATOM 694 C C . ASN A 1 89 ? -35.449 10.605 11.776 1.00 70.56 89 ASN A C 1
ATOM 696 O O . ASN A 1 89 ? -34.873 11.555 11.255 1.00 70.56 89 ASN A O 1
ATOM 700 N N . ASP A 1 90 ? -36.644 10.735 12.359 1.00 69.81 90 ASP A N 1
ATOM 701 C CA . ASP A 1 90 ? -37.423 11.986 12.403 1.00 69.81 90 ASP A CA 1
ATOM 702 C C . ASP A 1 90 ? -36.943 12.985 13.482 1.00 69.81 90 ASP A C 1
ATOM 704 O O . ASP A 1 90 ? -37.430 14.112 13.552 1.00 69.81 90 ASP A O 1
ATOM 708 N N . GLN A 1 91 ? -35.999 12.575 14.336 1.00 74.44 91 GLN A N 1
ATOM 709 C CA . GLN A 1 91 ? -35.359 13.384 15.384 1.00 74.44 91 GLN A CA 1
ATOM 710 C C . GLN A 1 91 ? -33.850 13.580 15.140 1.00 74.44 91 GLN A C 1
ATOM 712 O O . GLN A 1 91 ? -33.150 14.110 16.008 1.00 74.44 91 GLN A O 1
ATOM 717 N N . LEU A 1 92 ? -33.341 13.138 13.984 1.00 79.38 92 LEU A N 1
ATOM 718 C CA . LEU A 1 92 ? -31.972 13.395 13.543 1.00 79.38 92 LEU A CA 1
ATOM 719 C C . LEU A 1 92 ? -31.885 14.750 12.811 1.00 79.38 92 LEU A C 1
ATOM 721 O O . LEU A 1 92 ? -32.786 15.074 12.032 1.00 79.38 92 LEU A O 1
ATOM 725 N N . PRO A 1 93 ? -30.806 15.533 13.003 1.00 76.44 93 PRO A N 1
ATOM 726 C CA . PRO A 1 93 ? -30.618 16.799 12.297 1.00 76.44 93 PRO A CA 1
ATOM 727 C C . PRO A 1 93 ? -30.528 16.648 10.770 1.00 76.44 93 PRO A C 1
ATOM 729 O O . PRO A 1 93 ? -30.231 15.576 10.233 1.00 76.44 93 PRO A O 1
ATOM 732 N N . ALA A 1 94 ? -30.760 17.749 10.052 1.00 64.69 94 ALA A N 1
ATOM 733 C CA . ALA A 1 94 ? -30.739 17.770 8.591 1.00 64.69 94 ALA A CA 1
ATOM 734 C C . ALA A 1 94 ? -29.382 17.289 8.038 1.00 64.69 94 ALA A C 1
ATOM 736 O O . ALA A 1 94 ? -28.335 17.849 8.353 1.00 64.69 94 ALA A O 1
ATOM 737 N N . GLY A 1 95 ? -29.414 16.245 7.204 1.00 67.31 95 GLY A N 1
ATOM 738 C CA . GLY A 1 95 ? -28.223 15.583 6.657 1.00 67.31 95 GLY A CA 1
ATOM 739 C C . GLY A 1 95 ? -27.827 14.279 7.363 1.00 67.31 95 GLY A C 1
ATOM 740 O O . GLY A 1 95 ? -27.080 13.500 6.776 1.00 67.31 95 GLY A O 1
ATOM 741 N N . PHE A 1 96 ? -28.363 13.994 8.557 1.00 68.94 96 PHE A N 1
ATOM 742 C CA . PHE A 1 96 ? -28.170 12.712 9.256 1.00 68.94 96 PHE A CA 1
ATOM 743 C C . PHE A 1 96 ? -29.318 11.712 9.027 1.00 68.94 96 PHE A C 1
ATOM 745 O O . PHE A 1 96 ? -29.132 10.515 9.228 1.00 68.94 96 PHE A O 1
ATOM 752 N N . SER A 1 97 ? -30.493 12.173 8.592 1.00 65.69 97 SER A N 1
ATOM 753 C CA . SER A 1 97 ? -31.668 11.329 8.351 1.00 65.69 97 SER A CA 1
ATOM 754 C C . SER A 1 97 ? -31.659 10.653 6.969 1.00 65.69 97 SER A C 1
ATOM 756 O O . SER A 1 97 ? -31.483 11.286 5.924 1.00 65.69 97 SER A O 1
ATOM 758 N N . GLU A 1 98 ? -31.917 9.340 6.947 1.00 62.41 98 GLU A N 1
ATOM 759 C CA . GLU A 1 98 ? -31.899 8.498 5.731 1.00 62.41 98 GLU A CA 1
ATOM 760 C C . GLU A 1 98 ? -32.941 8.929 4.671 1.00 62.41 98 GLU A C 1
ATOM 762 O O . GLU A 1 98 ? -32.812 8.658 3.472 1.00 62.41 98 GLU A O 1
ATOM 767 N N . THR A 1 99 ? -33.976 9.654 5.101 1.00 57.31 99 THR A N 1
ATOM 768 C CA . THR A 1 99 ? -35.033 10.204 4.244 1.00 57.31 99 THR A CA 1
ATOM 769 C C . THR A 1 99 ? -34.494 11.140 3.161 1.00 57.31 99 THR A C 1
ATOM 771 O O . THR A 1 99 ? -35.015 11.108 2.042 1.00 57.31 99 THR A O 1
ATOM 774 N N . LEU A 1 100 ? -33.431 11.905 3.443 1.00 57.09 100 LEU A N 1
ATOM 775 C CA . LEU A 1 100 ? -32.843 12.857 2.495 1.00 57.09 100 LEU A CA 1
ATOM 776 C C . LEU A 1 100 ? -32.213 12.129 1.294 1.00 57.09 100 LEU A C 1
ATOM 778 O O . LEU A 1 100 ? -32.531 12.451 0.150 1.00 57.09 100 LEU A O 1
ATOM 782 N N . LEU A 1 101 ? -31.431 11.067 1.535 1.00 59.41 101 LEU A N 1
ATOM 783 C CA . LEU A 1 101 ? -30.858 10.218 0.477 1.00 59.41 101 LEU A CA 1
ATOM 784 C C . LEU A 1 101 ? -31.951 9.658 -0.442 1.00 59.41 101 LEU A C 1
ATOM 786 O O . LEU A 1 101 ? -31.835 9.693 -1.670 1.00 59.41 101 LEU A O 1
ATOM 790 N N . ARG A 1 102 ? -33.055 9.182 0.149 1.00 60.22 102 ARG A N 1
ATOM 791 C CA . ARG A 1 102 ? -34.191 8.629 -0.598 1.00 60.22 102 ARG A CA 1
ATOM 792 C C . ARG A 1 102 ? -34.967 9.694 -1.378 1.00 60.22 102 ARG A C 1
ATOM 794 O O . ARG A 1 102 ? -35.626 9.357 -2.364 1.00 60.22 102 ARG A O 1
ATOM 801 N N . GLU A 1 103 ? -34.923 10.956 -0.960 1.00 62.22 103 GLU A N 1
ATOM 802 C CA . GLU A 1 103 ? -35.561 12.061 -1.674 1.00 62.22 103 GLU A CA 1
ATOM 803 C C . GLU A 1 103 ? -34.663 12.654 -2.769 1.00 62.22 103 GLU A C 1
ATOM 805 O O . GLU A 1 103 ? -35.151 12.909 -3.871 1.00 62.22 103 GLU A O 1
ATOM 810 N N . GLU A 1 104 ? -33.354 12.775 -2.544 1.00 60.19 104 GLU A N 1
ATOM 811 C CA . GLU A 1 104 ? -32.389 13.108 -3.600 1.00 60.19 104 GLU A CA 1
ATOM 812 C C . GLU A 1 104 ? -32.348 12.034 -4.688 1.00 60.19 104 GLU A C 1
ATOM 814 O O . GLU A 1 104 ? -32.358 12.367 -5.873 1.00 60.19 104 GLU A O 1
ATOM 819 N N . GLU A 1 105 ? -32.398 10.746 -4.330 1.00 61.31 105 GLU A N 1
ATOM 820 C CA . GLU A 1 105 ? -32.539 9.670 -5.316 1.00 61.31 105 GLU A CA 1
ATOM 821 C C . GLU A 1 105 ? -33.812 9.806 -6.160 1.00 61.31 105 GLU A C 1
ATOM 823 O O . GLU A 1 105 ? -33.777 9.516 -7.356 1.00 61.31 105 GLU A O 1
ATOM 828 N N . LYS A 1 106 ? -34.932 10.246 -5.570 1.00 60.78 106 LYS A N 1
ATOM 829 C CA . LYS A 1 106 ? -36.167 10.523 -6.320 1.00 60.78 106 LYS A CA 1
ATOM 830 C C . LYS A 1 106 ? -36.001 11.750 -7.216 1.00 60.78 106 LYS A C 1
ATOM 832 O O . LYS A 1 106 ? -36.303 11.658 -8.397 1.00 60.78 106 LYS A O 1
ATOM 837 N N . LYS A 1 107 ? -35.461 12.856 -6.695 1.00 60.16 107 LYS A N 1
ATOM 838 C CA . LYS A 1 107 ? -35.231 14.110 -7.439 1.00 60.16 107 LYS A CA 1
ATOM 839 C C . LYS A 1 107 ? -34.213 13.946 -8.581 1.00 60.16 107 LYS A C 1
ATOM 841 O O . LYS A 1 107 ? -34.330 14.614 -9.604 1.00 60.16 107 LYS A O 1
ATOM 846 N N . ARG A 1 108 ? -33.242 13.030 -8.456 1.00 58.62 108 ARG A N 1
ATOM 847 C CA . ARG A 1 108 ? -32.270 12.686 -9.518 1.00 58.62 108 ARG A CA 1
ATOM 848 C C . ARG A 1 108 ? -32.795 11.676 -10.544 1.00 58.62 108 ARG A C 1
ATOM 850 O O . ARG A 1 108 ? -32.189 11.542 -11.607 1.00 58.62 108 ARG A O 1
ATOM 857 N N . ARG A 1 109 ? -33.903 10.981 -10.269 1.00 56.19 109 ARG A N 1
ATOM 858 C CA . ARG A 1 109 ? -34.635 10.188 -11.266 1.00 56.19 109 ARG A CA 1
ATOM 859 C C . ARG A 1 109 ? -35.599 11.125 -11.991 1.00 56.19 109 ARG A C 1
ATOM 861 O O . ARG A 1 109 ? -36.674 11.417 -11.483 1.00 56.19 109 ARG A O 1
ATOM 868 N N . GLN A 1 110 ? -35.213 11.584 -13.183 1.00 50.72 110 GLN A N 1
ATOM 869 C CA . GLN A 1 110 ? -36.124 12.313 -14.071 1.00 50.72 110 GLN A CA 1
ATOM 870 C C . GLN A 1 110 ? -37.420 11.507 -14.227 1.00 50.72 110 GLN A C 1
ATOM 872 O O . GLN A 1 110 ? -37.375 10.346 -14.644 1.00 50.72 110 GLN A O 1
ATOM 877 N N . GLN A 1 111 ? -38.561 12.094 -13.856 1.00 53.38 111 GLN A N 1
ATOM 878 C CA . GLN A 1 111 ? -39.851 11.450 -14.076 1.00 53.38 111 GLN A CA 1
ATOM 879 C C . GLN A 1 111 ? -40.077 11.349 -15.583 1.00 53.38 111 GLN A C 1
ATOM 881 O O . GLN A 1 111 ? -40.002 12.346 -16.298 1.00 53.38 111 GLN A O 1
ATOM 886 N N . PHE A 1 112 ? -40.304 10.130 -16.064 1.00 48.72 112 PHE A N 1
ATOM 887 C CA . PHE A 1 112 ? -40.588 9.891 -17.470 1.00 48.72 112 PHE A CA 1
ATOM 888 C C . PHE A 1 112 ? -42.006 10.391 -17.753 1.00 48.72 112 PHE A C 1
ATOM 890 O O . PHE A 1 112 ? -42.954 9.902 -17.138 1.00 48.72 112 PHE A O 1
ATOM 897 N N . ASP A 1 113 ? -42.141 11.388 -18.625 1.00 46.06 113 ASP A N 1
ATOM 898 C CA . ASP A 1 113 ? -43.434 11.998 -18.927 1.00 46.06 113 ASP A CA 1
ATOM 899 C C . ASP A 1 113 ? -44.356 10.966 -19.595 1.00 46.06 113 ASP A C 1
ATOM 901 O O . ASP A 1 113 ? -44.074 10.449 -20.679 1.00 46.06 113 ASP A O 1
ATOM 905 N N . GLN A 1 114 ? -45.448 10.631 -18.907 1.00 53.44 114 GLN A N 1
ATOM 906 C CA . GLN A 1 114 ? -46.369 9.574 -19.314 1.00 53.44 114 GLN A CA 1
ATOM 907 C C . GLN A 1 114 ? -47.463 10.073 -20.280 1.00 53.44 114 GLN A C 1
ATOM 909 O O . GLN A 1 114 ? -48.307 9.287 -20.707 1.00 53.44 114 GLN A O 1
ATOM 914 N N . SER A 1 115 ? -47.427 11.349 -20.689 1.00 48.12 115 SER A N 1
ATOM 915 C CA . SER A 1 115 ? -48.345 11.920 -21.691 1.00 48.12 115 SER A CA 1
ATOM 916 C C . SER A 1 115 ? -48.142 11.377 -23.115 1.00 48.12 115 SER A C 1
ATOM 918 O O . SER A 1 115 ? -49.067 11.415 -23.925 1.00 48.12 115 SER A O 1
ATOM 920 N N . LEU A 1 116 ? -46.967 10.815 -23.429 1.00 47.25 116 LEU A N 1
ATOM 921 C CA . LEU A 1 116 ? -46.612 10.330 -24.773 1.00 47.25 116 LEU A CA 1
ATOM 922 C C . LEU A 1 116 ? -47.124 8.911 -25.113 1.00 47.25 116 LEU A C 1
ATOM 924 O O . LEU A 1 116 ? -46.702 8.334 -26.115 1.00 47.25 116 LEU A O 1
ATOM 928 N N . GLN A 1 117 ? -48.030 8.332 -24.315 1.00 47.75 117 GLN A N 1
ATOM 929 C CA . GLN A 1 117 ? -48.672 7.038 -24.601 1.00 47.75 117 GLN A CA 1
ATOM 930 C C . GLN A 1 117 ? -50.196 7.149 -24.746 1.00 47.75 117 GLN A C 1
ATOM 932 O O . GLN A 1 117 ? -50.964 6.567 -23.984 1.00 47.75 117 GLN A O 1
ATOM 937 N N . VAL A 1 118 ? -50.633 7.847 -25.797 1.00 45.06 118 VAL A N 1
ATOM 938 C CA . VAL A 1 118 ? -52.004 7.767 -26.323 1.00 45.06 118 VAL A CA 1
ATOM 939 C C . VAL A 1 118 ? -51.935 7.431 -27.819 1.00 45.06 118 VAL A C 1
ATOM 941 O O . VAL A 1 118 ? -51.018 7.866 -28.508 1.00 45.06 118 VAL A O 1
ATOM 944 N N . GLN A 1 119 ? -52.919 6.672 -28.313 1.00 42.62 119 GLN A N 1
ATOM 945 C CA . GLN A 1 119 ? -53.057 6.160 -29.690 1.00 42.62 119 GLN A CA 1
ATOM 946 C C . GLN A 1 119 ? -52.175 4.956 -30.091 1.00 42.62 119 GLN A C 1
ATOM 948 O O . GLN A 1 119 ? -51.305 5.051 -30.955 1.00 42.62 119 GLN A O 1
ATOM 953 N N . LYS A 1 120 ? -52.575 3.759 -29.643 1.00 34.88 120 LYS A N 1
ATOM 954 C CA . LYS A 1 120 ? -53.229 2.818 -30.577 1.00 34.88 120 LYS A CA 1
ATOM 955 C C . LYS A 1 120 ? -54.229 1.917 -29.839 1.00 34.88 120 LYS A C 1
ATOM 957 O O . LYS A 1 120 ? -54.017 1.600 -28.675 1.00 34.88 120 LYS A O 1
ATOM 962 N N . SER A 1 121 ? -55.338 1.580 -30.493 1.00 35.12 121 SER A N 1
ATOM 963 C CA . SER A 1 121 ? -56.518 0.928 -29.907 1.00 35.12 121 SER A CA 1
ATOM 964 C C . SER A 1 121 ? -56.657 -0.553 -30.291 1.00 35.12 121 SER A C 1
ATOM 966 O O . SER A 1 121 ? -56.158 -0.949 -31.338 1.00 35.12 121 SER A O 1
ATOM 968 N N . HIS A 1 122 ? -57.372 -1.301 -29.433 1.00 32.88 122 HIS A N 1
ATOM 969 C CA . HIS A 1 122 ? -57.998 -2.631 -29.597 1.00 32.88 122 HIS A CA 1
ATOM 970 C C . HIS A 1 122 ? -57.260 -3.751 -30.359 1.00 32.88 122 HIS A C 1
ATOM 972 O O . HIS A 1 122 ? -56.985 -3.658 -31.553 1.00 32.88 122 HIS A O 1
ATOM 978 N N . ILE A 1 123 ? -57.110 -4.895 -29.685 1.00 32.72 123 ILE A N 1
ATOM 979 C CA . ILE A 1 123 ? -58.007 -6.064 -29.834 1.00 32.72 123 ILE A CA 1
ATOM 980 C C . ILE A 1 123 ? -57.949 -6.863 -28.507 1.00 32.72 123 ILE A C 1
ATOM 982 O O . ILE A 1 123 ? -57.067 -6.614 -27.682 1.00 32.72 123 ILE A O 1
ATOM 986 N N . ASP A 1 124 ? -58.944 -7.713 -28.257 1.00 31.41 124 ASP A N 1
ATOM 987 C CA . ASP A 1 124 ? -59.449 -8.044 -26.917 1.00 31.41 124 ASP A CA 1
ATOM 988 C C . ASP A 1 124 ? -59.040 -9.436 -26.352 1.00 31.41 124 ASP A C 1
ATOM 990 O O . ASP A 1 124 ? -58.318 -10.205 -26.982 1.00 31.41 124 ASP A O 1
ATOM 994 N N . ASP A 1 125 ? -59.566 -9.720 -25.150 1.00 29.41 125 ASP A N 1
ATOM 995 C CA . ASP A 1 125 ? -59.752 -11.013 -24.454 1.00 29.41 125 ASP A CA 1
ATOM 996 C C . ASP A 1 125 ? -58.634 -11.723 -23.628 1.00 29.41 125 ASP A C 1
ATOM 998 O O . ASP A 1 125 ? -57.764 -12.426 -24.131 1.00 29.41 125 ASP A O 1
ATOM 1002 N N . VAL A 1 126 ? -58.871 -11.692 -22.298 1.00 29.77 126 VAL A N 1
ATOM 1003 C CA . VAL A 1 126 ? -58.982 -12.850 -21.364 1.00 29.77 126 VAL A CA 1
ATOM 1004 C C . VAL A 1 126 ? -57.733 -13.510 -20.709 1.00 29.77 126 VAL A C 1
ATOM 1006 O O . VAL A 1 126 ? -56.700 -13.761 -21.312 1.00 29.77 126 VAL A O 1
ATOM 1009 N N . ALA A 1 127 ? -57.939 -13.879 -19.427 1.00 29.61 127 ALA A N 1
ATOM 1010 C CA . ALA A 1 127 ? -57.231 -14.860 -18.572 1.00 29.61 127 ALA A CA 1
ATOM 1011 C C . ALA A 1 127 ? -55.846 -14.544 -17.937 1.00 29.61 127 ALA A C 1
ATOM 1013 O O . ALA A 1 127 ? -54.792 -14.934 -18.419 1.00 29.61 127 ALA A O 1
ATOM 1014 N N . GLU A 1 128 ? -55.919 -13.987 -16.721 1.00 29.62 128 GLU A N 1
ATOM 1015 C CA . GLU A 1 128 ? -55.441 -14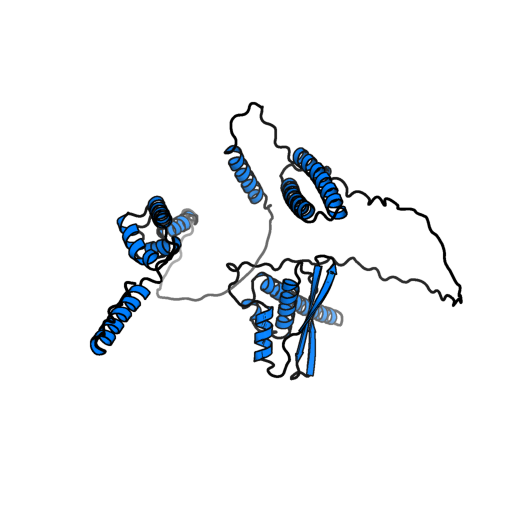.582 -15.448 1.00 29.62 128 GLU A CA 1
ATOM 1016 C C . GLU A 1 128 ? -53.968 -15.017 -15.150 1.00 29.62 128 GLU A C 1
ATOM 1018 O O . GLU A 1 128 ? -53.307 -15.754 -15.867 1.00 29.62 128 GLU A O 1
ATOM 1023 N N . THR A 1 129 ? -53.585 -14.736 -13.889 1.00 26.78 129 THR A N 1
ATOM 1024 C CA . THR A 1 129 ? -52.855 -15.639 -12.961 1.00 26.78 129 THR A CA 1
ATOM 1025 C C . THR A 1 129 ? -51.303 -15.758 -12.970 1.00 26.78 129 THR A C 1
ATOM 1027 O O . THR A 1 129 ? -50.683 -16.565 -13.647 1.00 26.78 129 THR A O 1
ATOM 1030 N N . LYS A 1 130 ? -50.723 -15.061 -11.969 1.00 28.19 130 LYS A N 1
ATOM 1031 C CA . LYS A 1 130 ? -49.593 -15.421 -11.064 1.00 28.19 130 LYS A CA 1
ATOM 1032 C C . LYS A 1 130 ? -48.127 -15.554 -11.556 1.00 28.19 130 LYS A C 1
ATOM 1034 O O . LYS A 1 130 ? -47.709 -16.515 -12.175 1.00 28.19 130 LYS A O 1
ATOM 1039 N N . GLN A 1 131 ? -47.313 -14.701 -10.918 1.00 28.81 131 GLN A N 1
ATOM 1040 C CA . GLN A 1 131 ? -46.058 -15.013 -10.196 1.00 28.81 131 GLN A CA 1
ATOM 1041 C C . GLN A 1 131 ? -44.771 -15.473 -10.935 1.00 28.81 131 GLN A C 1
ATOM 1043 O O . GLN A 1 131 ? -44.587 -16.622 -11.309 1.00 28.81 131 GLN A O 1
ATOM 1048 N N . SER A 1 132 ? -43.745 -14.629 -10.745 1.00 25.59 132 SER A N 1
ATOM 1049 C CA . SER A 1 132 ? -42.381 -14.988 -10.287 1.00 25.59 132 SER A CA 1
ATOM 1050 C C . SER A 1 132 ? -41.229 -15.315 -11.272 1.00 25.59 132 SER A C 1
ATOM 1052 O O . SER A 1 132 ? -40.915 -16.455 -11.591 1.00 25.59 132 SER A O 1
ATOM 1054 N N . SER A 1 133 ? -40.364 -14.299 -11.407 1.00 25.70 133 SER A N 1
ATOM 1055 C CA . SER A 1 133 ? -38.898 -14.387 -11.214 1.00 25.70 133 SER A CA 1
ATOM 1056 C C . SER A 1 133 ? -37.955 -14.779 -12.374 1.00 25.70 133 SER A C 1
ATOM 1058 O O . SER A 1 133 ? -38.281 -15.510 -13.295 1.00 25.70 133 SER A O 1
ATOM 1060 N N . LYS A 1 134 ? -36.707 -14.296 -12.223 1.00 24.67 134 LYS A N 1
ATOM 1061 C CA . LYS A 1 134 ? -35.440 -14.734 -12.850 1.00 24.67 134 LYS A CA 1
ATOM 1062 C C . LYS A 1 134 ? -35.262 -14.617 -14.382 1.00 24.67 134 LYS A C 1
ATOM 1064 O O . LYS A 1 134 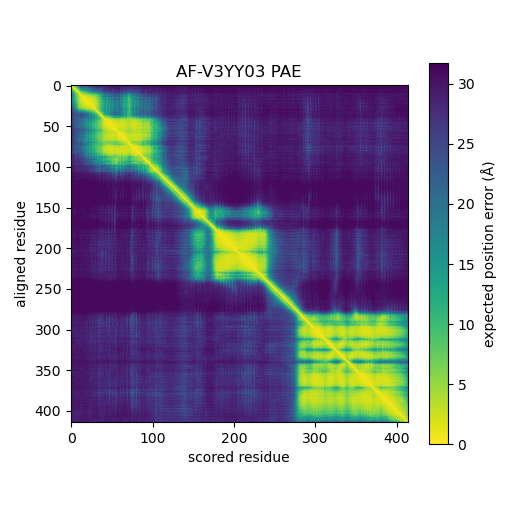? -35.320 -15.583 -15.123 1.00 24.67 134 LYS A O 1
ATOM 1069 N N . SER A 1 135 ? -34.726 -13.453 -14.763 1.00 25.84 135 SER A N 1
ATOM 1070 C CA . SER A 1 135 ? -33.371 -13.308 -15.347 1.00 25.84 135 SER A CA 1
ATOM 1071 C C . SER A 1 135 ? -32.931 -14.165 -16.555 1.00 25.84 135 SER A C 1
ATOM 1073 O O . SER A 1 135 ? -32.657 -15.349 -16.380 1.00 25.84 135 SER A O 1
ATOM 1075 N N . GLN A 1 136 ? -32.497 -13.514 -17.657 1.00 29.11 136 GLN A N 1
ATOM 1076 C CA . GLN A 1 136 ? -31.060 -13.460 -18.049 1.00 29.11 136 GLN A CA 1
ATOM 1077 C C . GLN A 1 136 ? -30.710 -12.649 -19.333 1.00 29.11 136 GLN A C 1
ATOM 1079 O O . GLN A 1 136 ? -31.382 -12.721 -20.349 1.00 29.11 136 GLN A O 1
ATOM 1084 N N . LYS A 1 137 ? -29.531 -11.995 -19.293 1.00 26.12 137 LYS A N 1
ATOM 1085 C CA . LYS A 1 137 ? -28.516 -11.782 -20.368 1.00 26.12 137 LYS A CA 1
ATOM 1086 C C . LYS A 1 137 ? -28.936 -11.491 -21.840 1.00 26.12 137 LYS A C 1
ATOM 1088 O O . LYS A 1 137 ? -29.186 -12.426 -22.595 1.00 26.12 137 LYS A O 1
ATOM 1093 N N . LYS A 1 138 ? -28.563 -10.297 -22.343 1.00 24.95 138 LYS A N 1
ATOM 1094 C CA . LYS A 1 138 ? -27.427 -10.017 -23.291 1.00 24.95 138 LYS A CA 1
ATOM 1095 C C . LYS A 1 138 ? -27.466 -8.527 -23.709 1.00 24.95 138 LYS A C 1
ATOM 1097 O O . LYS A 1 138 ? -28.533 -8.017 -23.989 1.00 24.95 138 LYS A O 1
ATOM 1102 N N . LYS A 1 139 ? -26.400 -7.712 -23.629 1.00 27.94 139 LYS A N 1
ATOM 1103 C CA . LYS A 1 139 ? -25.099 -7.689 -24.353 1.00 27.94 139 LYS A CA 1
ATOM 1104 C C . LYS A 1 139 ? -25.169 -7.429 -25.877 1.00 27.94 139 LYS A C 1
ATOM 1106 O O . LYS A 1 139 ? -25.083 -8.380 -26.650 1.00 27.94 139 LYS A O 1
ATOM 1111 N N . LYS A 1 140 ? -25.119 -6.144 -26.275 1.00 26.23 140 LYS A N 1
ATOM 1112 C CA . LYS A 1 140 ? -24.172 -5.479 -27.228 1.00 26.23 140 LYS A CA 1
ATOM 1113 C C . LYS A 1 140 ? -24.698 -4.053 -27.543 1.00 26.23 140 LYS A C 1
ATOM 1115 O O . LYS A 1 140 ? -25.899 -3.873 -27.470 1.00 26.23 140 LYS A O 1
ATOM 1120 N N . LYS A 1 141 ? -23.966 -3.013 -27.978 1.00 28.00 141 LYS A N 1
ATOM 1121 C CA . LYS A 1 141 ? -22.552 -2.543 -27.946 1.00 28.00 141 LYS A CA 1
ATOM 1122 C C . LYS A 1 141 ? -22.288 -1.699 -29.217 1.00 28.00 141 LYS A C 1
ATOM 1124 O O . LYS A 1 141 ? -22.024 -2.291 -30.260 1.00 28.00 141 LYS A O 1
ATOM 1129 N N . LYS A 1 142 ? -22.213 -0.368 -29.084 1.00 26.56 142 LYS A N 1
ATOM 1130 C CA . LYS A 1 142 ? -21.273 0.607 -29.721 1.00 26.56 142 LYS A CA 1
ATOM 1131 C C . LYS A 1 142 ? -21.582 1.992 -29.092 1.00 26.56 142 LYS A C 1
ATOM 1133 O O . LYS A 1 142 ? -22.719 2.200 -28.699 1.00 26.56 142 LYS A O 1
ATOM 1138 N N . LYS A 1 143 ? -20.593 2.791 -28.649 1.00 29.78 143 LYS A N 1
ATOM 1139 C CA . LYS A 1 143 ? -19.834 3.840 -29.390 1.00 29.78 143 LYS A CA 1
ATOM 1140 C C . LYS A 1 143 ? -20.756 4.816 -30.154 1.00 29.78 143 LYS A C 1
ATOM 1142 O O . LYS A 1 143 ? -21.642 4.337 -30.842 1.00 29.78 143 LYS A O 1
ATOM 1147 N N . SER A 1 144 ? -20.556 6.139 -30.102 1.00 24.47 144 SER A N 1
ATOM 1148 C CA . SER A 1 144 ? -19.272 6.884 -30.035 1.00 24.47 144 SER A CA 1
ATOM 1149 C C . SER A 1 144 ? -19.346 8.276 -29.368 1.00 24.47 144 SER A C 1
ATOM 1151 O O . SER A 1 144 ? -20.426 8.826 -29.231 1.00 24.47 144 SER A O 1
ATOM 1153 N N . GLY A 1 145 ? -18.176 8.869 -29.073 1.00 25.33 145 GLY A N 1
ATOM 1154 C CA . GLY A 1 145 ? -18.004 10.267 -28.631 1.00 25.33 145 GLY A CA 1
ATOM 1155 C C . GLY A 1 145 ? -17.900 10.430 -27.101 1.00 25.33 145 GLY A C 1
ATOM 1156 O O . GLY A 1 145 ? -18.601 9.737 -26.377 1.00 25.33 145 GLY A O 1
ATOM 1157 N N . GLY A 1 146 ? -17.029 11.270 -26.525 1.00 28.86 146 GLY A N 1
ATOM 1158 C CA . GLY A 1 146 ? -15.953 12.076 -27.131 1.00 28.86 146 GLY A CA 1
ATOM 1159 C C . GLY A 1 146 ? -15.986 13.556 -26.738 1.00 28.86 146 GLY A C 1
ATOM 1160 O O . GLY A 1 146 ? -16.153 14.391 -27.615 1.00 28.86 146 GLY A O 1
ATOM 1161 N N . GLY A 1 147 ? -15.836 13.874 -25.448 1.00 29.09 147 GLY A N 1
ATOM 1162 C CA . GLY A 1 147 ? -15.782 15.245 -24.920 1.00 29.09 147 GLY A CA 1
ATOM 1163 C C . GLY A 1 147 ? -14.832 15.335 -23.720 1.00 29.09 147 GLY A C 1
ATOM 1164 O O . GLY A 1 147 ? -14.626 14.341 -23.024 1.00 29.09 147 GLY A O 1
ATOM 1165 N N . GLU A 1 148 ? -14.188 16.486 -23.525 1.00 36.03 148 GLU A N 1
ATOM 1166 C CA . GLU A 1 148 ? -12.978 16.604 -22.698 1.00 36.03 148 GLU A CA 1
ATOM 1167 C C . GLU A 1 148 ? -13.225 16.852 -21.200 1.00 36.03 148 GLU A C 1
ATOM 1169 O O . GLU A 1 148 ? -14.141 17.566 -20.794 1.00 36.03 148 GLU A O 1
ATOM 1174 N N . ASN A 1 149 ? -12.304 16.361 -20.366 1.00 43.66 149 ASN A N 1
ATOM 1175 C CA . ASN A 1 149 ? -12.305 16.522 -18.907 1.00 43.66 149 ASN A CA 1
ATOM 1176 C C . ASN A 1 149 ? -11.828 17.922 -18.435 1.00 43.66 149 ASN A C 1
ATOM 1178 O O . ASN A 1 149 ? -11.016 18.037 -17.518 1.00 43.66 149 ASN A O 1
ATOM 1182 N N . LYS A 1 150 ? -12.293 19.005 -19.076 1.00 47.12 150 LYS A N 1
ATOM 1183 C CA . LYS A 1 150 ? -11.869 20.388 -18.759 1.00 47.12 150 LYS A CA 1
ATOM 1184 C C . LYS A 1 150 ? -12.548 20.964 -17.507 1.00 47.12 150 LYS A C 1
ATOM 1186 O O . LYS A 1 150 ? -11.910 21.681 -16.738 1.00 47.12 150 LYS A O 1
ATOM 1191 N N . GLY A 1 151 ? -13.811 20.603 -17.257 1.00 44.88 151 GLY A N 1
ATOM 1192 C CA . GLY A 1 151 ? -14.602 21.153 -16.145 1.00 44.88 151 GLY A CA 1
ATOM 1193 C C . GLY A 1 151 ? -14.048 20.845 -14.747 1.00 44.88 151 GLY A C 1
ATOM 1194 O O . GLY A 1 151 ? -14.167 21.677 -13.850 1.00 44.88 151 GLY A O 1
ATOM 1195 N N . GLY A 1 152 ? -13.395 19.690 -14.563 1.00 51.56 152 GLY A N 1
ATOM 1196 C CA . GLY A 1 152 ? -12.793 19.310 -13.280 1.00 51.56 152 GLY A CA 1
ATOM 1197 C C . GLY A 1 152 ? -11.622 20.209 -12.871 1.00 51.56 152 GLY A C 1
ATOM 1198 O O . GLY A 1 152 ? -11.550 20.627 -11.719 1.00 51.56 152 GLY A O 1
ATOM 1199 N N . ASN A 1 153 ? -10.744 20.561 -13.820 1.00 56.72 153 ASN A N 1
ATOM 1200 C CA . ASN A 1 153 ? -9.603 21.439 -13.544 1.00 56.72 153 ASN A CA 1
ATOM 1201 C C . ASN A 1 153 ? -10.084 22.872 -13.264 1.00 56.72 153 ASN A C 1
ATOM 1203 O O . ASN A 1 153 ? -9.743 23.452 -12.237 1.00 56.72 153 ASN A O 1
ATOM 1207 N N . MET A 1 154 ? -10.957 23.411 -14.128 1.00 54.16 154 MET A N 1
ATOM 1208 C CA . MET A 1 154 ? -11.487 24.776 -13.992 1.00 54.16 154 MET A CA 1
ATOM 1209 C C . MET A 1 154 ? -12.182 25.006 -12.640 1.00 54.16 154 MET A C 1
ATOM 1211 O O . MET A 1 154 ? -11.969 26.035 -12.003 1.00 54.16 154 MET A O 1
ATOM 1215 N N . LYS A 1 155 ? -12.961 24.026 -12.155 1.00 59.53 155 LYS A N 1
ATOM 1216 C CA . LYS A 1 155 ? -13.635 24.116 -10.851 1.00 59.53 155 LYS A CA 1
ATOM 1217 C C . LYS A 1 155 ? -12.649 24.210 -9.677 1.00 59.53 155 LYS A C 1
ATOM 1219 O O . LYS A 1 155 ? -12.912 24.959 -8.739 1.00 59.53 155 LYS A O 1
ATOM 1224 N N . ASN A 1 156 ? -11.520 23.500 -9.731 1.00 67.56 156 ASN A N 1
ATOM 1225 C CA . ASN A 1 156 ? -10.485 23.587 -8.697 1.00 67.56 156 ASN A CA 1
ATOM 1226 C C . ASN A 1 156 ? -9.764 24.945 -8.709 1.00 67.56 156 ASN A C 1
ATOM 1228 O O . ASN A 1 156 ? -9.514 25.494 -7.639 1.00 67.56 156 ASN A O 1
ATOM 1232 N N . TRP A 1 157 ? -9.482 25.515 -9.885 1.00 63.97 157 TRP A N 1
ATOM 1233 C CA . TRP A 1 157 ? -8.874 26.850 -9.983 1.00 63.97 157 TRP A CA 1
ATOM 1234 C C . TRP A 1 157 ? -9.801 27.952 -9.452 1.00 63.97 157 TRP A C 1
ATOM 1236 O O . TRP A 1 157 ? -9.352 28.803 -8.689 1.00 63.97 157 TRP A O 1
ATOM 1246 N N . ILE A 1 158 ? -11.103 27.892 -9.760 1.00 66.69 158 ILE A N 1
ATOM 1247 C CA . ILE A 1 158 ? -12.108 28.825 -9.211 1.00 66.69 158 ILE A CA 1
ATOM 1248 C C . ILE A 1 158 ? -12.164 28.735 -7.674 1.00 66.69 158 ILE A C 1
ATOM 1250 O O . ILE A 1 158 ? -12.216 29.763 -7.001 1.00 66.69 158 ILE A O 1
ATOM 1254 N N . LEU A 1 159 ? -12.093 27.523 -7.108 1.00 65.62 159 LEU A N 1
ATOM 1255 C CA . LEU A 1 159 ? -12.038 27.317 -5.654 1.00 65.62 159 LEU A CA 1
ATOM 1256 C C . LEU A 1 159 ? -10.759 27.889 -5.018 1.00 65.62 159 LEU A C 1
ATOM 1258 O O . LEU A 1 159 ? -10.838 28.496 -3.953 1.00 65.62 159 LEU A O 1
ATOM 1262 N N . GLN A 1 160 ? -9.595 27.739 -5.658 1.00 60.62 160 GLN A N 1
ATOM 1263 C CA . GLN A 1 160 ? -8.346 28.333 -5.159 1.00 60.62 160 GLN A CA 1
ATOM 1264 C C . GLN A 1 160 ? -8.358 29.866 -5.235 1.00 60.62 160 GLN A C 1
ATOM 1266 O O . GLN A 1 160 ? -7.941 30.518 -4.279 1.00 60.62 160 GLN A O 1
ATOM 1271 N N . TYR A 1 161 ? -8.886 30.437 -6.322 1.00 61.72 161 TYR A N 1
ATOM 1272 C CA . TYR A 1 161 ? -9.032 31.886 -6.482 1.00 61.72 161 TYR A CA 1
ATOM 1273 C C . TYR A 1 161 ? -9.943 32.489 -5.402 1.00 61.72 161 TYR A C 1
ATOM 1275 O O . TYR A 1 161 ? -9.544 33.432 -4.721 1.00 61.72 161 TYR A O 1
ATOM 1283 N N . ALA A 1 162 ? -11.119 31.892 -5.170 1.00 60.06 162 ALA A N 1
ATOM 1284 C CA . ALA A 1 162 ? -12.034 32.325 -4.112 1.00 60.06 162 ALA A CA 1
ATOM 1285 C C . ALA A 1 162 ? -11.389 32.258 -2.713 1.00 60.06 162 ALA A C 1
ATOM 1287 O O . ALA A 1 162 ? -11.600 33.146 -1.892 1.00 60.06 162 ALA A O 1
ATOM 1288 N N . ASN A 1 163 ? -10.560 31.240 -2.455 1.00 56.78 163 ASN A N 1
ATOM 1289 C CA . ASN A 1 163 ? -9.874 31.082 -1.174 1.00 56.78 163 ASN A CA 1
ATOM 1290 C C . ASN A 1 163 ? -8.725 32.092 -0.974 1.00 56.78 163 ASN A C 1
ATOM 1292 O O . ASN A 1 163 ? -8.503 32.532 0.150 1.00 56.78 163 ASN A O 1
ATOM 1296 N N . MET A 1 164 ? -8.011 32.493 -2.035 1.00 47.56 164 MET A N 1
ATOM 1297 C CA . MET A 1 164 ? -6.995 33.558 -1.947 1.00 47.56 164 MET A CA 1
ATOM 1298 C C . MET A 1 164 ? -7.616 34.960 -1.875 1.00 47.56 164 MET A C 1
ATOM 1300 O O . MET A 1 164 ? -7.141 35.790 -1.107 1.00 47.56 164 MET A O 1
ATOM 1304 N N . SER A 1 165 ? -8.734 35.202 -2.567 1.00 43.31 165 SER A N 1
ATOM 1305 C CA . SER A 1 165 ? -9.492 36.462 -2.469 1.00 43.31 165 SER A CA 1
ATOM 1306 C C . SER A 1 165 ? -10.104 36.719 -1.081 1.00 43.31 165 SER A C 1
ATOM 1308 O O . SER A 1 165 ? -10.629 37.803 -0.845 1.00 43.31 165 SER A O 1
ATOM 1310 N N . SER A 1 166 ? -10.062 35.736 -0.176 1.00 43.00 166 SER A N 1
ATOM 1311 C CA . SER A 1 166 ? -10.562 35.832 1.200 1.00 43.00 166 SER A CA 1
ATOM 1312 C C . SER A 1 166 ? -9.451 36.060 2.240 1.00 43.00 166 SER A C 1
ATOM 1314 O O . SER A 1 166 ? -9.736 35.990 3.437 1.00 43.00 166 SER A O 1
ATOM 1316 N N . SER A 1 167 ? -8.189 36.257 1.828 1.00 37.97 167 SER A N 1
ATOM 1317 C CA . SER A 1 167 ? -7.051 36.288 2.758 1.00 37.97 167 SER A CA 1
ATOM 1318 C C . SER A 1 167 ? -5.847 37.115 2.271 1.00 37.97 167 SER A C 1
ATOM 1320 O O . SER A 1 167 ? -4.760 36.566 2.105 1.00 37.97 167 SER A O 1
ATOM 1322 N N . GLU A 1 168 ? -5.990 38.439 2.174 1.00 38.62 168 GLU A N 1
ATOM 1323 C CA . GLU A 1 168 ? -5.013 39.336 2.819 1.00 38.62 168 GLU A CA 1
ATOM 1324 C C . GLU A 1 168 ? -5.601 40.725 3.120 1.00 38.62 168 GLU A C 1
ATOM 1326 O O . GLU A 1 168 ? -6.714 41.042 2.700 1.00 38.62 168 GLU A O 1
ATOM 1331 N N . SER A 1 169 ? -4.887 41.506 3.935 1.00 36.72 169 SER A N 1
ATOM 1332 C CA . SER A 1 169 ? -5.332 42.793 4.485 1.00 36.72 169 SER A CA 1
ATOM 1333 C C . SER A 1 169 ? -4.849 43.982 3.651 1.00 36.72 169 SER A C 1
ATOM 1335 O O . SER A 1 169 ? -3.745 43.944 3.119 1.00 36.72 169 SER A O 1
ATOM 1337 N N . GLU A 1 170 ? -5.661 45.043 3.640 1.00 44.91 170 GLU A N 1
ATOM 1338 C CA . GLU A 1 170 ? -5.359 46.450 3.312 1.00 44.91 170 GLU A CA 1
ATOM 1339 C C . GLU A 1 170 ? -3.935 46.774 2.809 1.00 44.91 170 GLU A C 1
ATOM 1341 O O . GLU A 1 170 ? -2.977 46.831 3.584 1.00 44.91 170 GLU A O 1
ATOM 1346 N N . GLY A 1 171 ? -3.816 47.100 1.518 1.00 34.50 171 GLY A N 1
ATOM 1347 C CA . GLY A 1 171 ? -2.592 47.633 0.920 1.00 34.50 171 GLY A CA 1
ATOM 1348 C C . GLY A 1 171 ? -2.854 48.246 -0.456 1.00 34.50 171 GLY A C 1
ATOM 1349 O O . GLY A 1 171 ? -3.362 47.572 -1.350 1.00 34.50 171 GLY A O 1
ATOM 1350 N N . GLU A 1 172 ? -2.521 49.527 -0.638 1.00 43.16 172 GLU A N 1
ATOM 1351 C CA . GLU A 1 172 ? -2.804 50.248 -1.884 1.00 43.16 172 GLU A CA 1
ATOM 1352 C C . GLU A 1 172 ? -2.020 49.689 -3.083 1.00 43.16 172 GLU A C 1
ATOM 1354 O O . GLU A 1 172 ? -0.788 49.642 -3.102 1.00 43.16 172 GLU A O 1
ATOM 1359 N N . GLY A 1 173 ? -2.750 49.315 -4.133 1.00 35.88 173 GLY A N 1
ATOM 1360 C CA . GLY A 1 173 ? -2.187 48.898 -5.412 1.00 35.88 173 GLY A CA 1
ATOM 1361 C C . GLY A 1 173 ? -3.257 48.283 -6.307 1.00 35.88 173 GLY A C 1
ATOM 1362 O O . GLY A 1 173 ? -3.967 47.373 -5.890 1.00 35.88 173 GLY A O 1
ATOM 1363 N N . GLY A 1 174 ? -3.379 48.776 -7.543 1.00 40.06 174 GLY A N 1
ATOM 1364 C CA . GLY A 1 174 ? -4.343 48.244 -8.512 1.00 40.06 174 GLY A CA 1
ATOM 1365 C C . GLY A 1 174 ? -4.132 46.748 -8.805 1.00 40.06 174 GLY A C 1
ATOM 1366 O O . GLY A 1 174 ? -3.029 46.232 -8.592 1.00 40.06 174 GLY A O 1
ATOM 1367 N N . PRO A 1 175 ? -5.167 46.042 -9.300 1.00 44.00 175 PRO A N 1
ATOM 1368 C CA . PRO A 1 175 ? -5.146 44.591 -9.458 1.00 44.00 175 PRO A CA 1
ATOM 1369 C C . PRO A 1 175 ? -4.023 44.154 -10.402 1.00 44.00 175 PRO A C 1
ATOM 1371 O O . PRO A 1 175 ? -4.117 44.296 -11.620 1.00 44.00 175 PRO A O 1
ATOM 1374 N N . LYS A 1 176 ? -2.955 43.591 -9.829 1.00 52.50 176 LYS A N 1
ATOM 1375 C CA . LYS A 1 176 ? -1.905 42.917 -10.592 1.00 52.50 176 LYS A CA 1
ATOM 1376 C C . LYS A 1 176 ? -2.498 41.640 -11.169 1.00 52.50 176 LYS A C 1
ATOM 1378 O O . LYS A 1 176 ? -2.783 40.706 -10.420 1.00 52.50 176 LYS A O 1
ATOM 1383 N N . GLU A 1 177 ? -2.684 41.608 -12.486 1.00 59.50 177 GLU A N 1
ATOM 1384 C CA . GLU A 1 177 ? -3.073 40.389 -13.188 1.00 59.50 177 GLU A CA 1
ATOM 1385 C C . GLU A 1 177 ? -2.104 39.259 -12.823 1.00 59.50 177 GLU A C 1
ATOM 1387 O O . GLU A 1 177 ? -0.881 39.394 -12.924 1.00 59.50 177 GLU A O 1
ATOM 1392 N N . PHE A 1 178 ? -2.661 38.143 -12.351 1.00 61.44 178 PHE A N 1
ATOM 1393 C CA . PHE A 1 178 ? -1.891 36.948 -12.039 1.00 61.44 178 PHE A CA 1
ATOM 1394 C C . PHE A 1 178 ? -1.484 36.275 -13.351 1.00 61.44 178 PHE A C 1
ATOM 1396 O O . PHE A 1 178 ? -2.162 35.368 -13.826 1.00 61.44 178 PHE A O 1
ATOM 1403 N N . ASP A 1 179 ? -0.386 36.736 -13.946 1.00 79.62 179 ASP A N 1
ATOM 1404 C CA . ASP A 1 179 ? 0.250 36.043 -15.060 1.00 79.62 179 ASP A CA 1
ATOM 1405 C C . ASP A 1 179 ? 1.019 34.807 -14.538 1.00 79.62 179 ASP A C 1
ATOM 1407 O O . ASP A 1 179 ? 2.040 34.958 -13.846 1.00 79.62 179 ASP A O 1
ATOM 1411 N N . PRO A 1 180 ? 0.587 33.571 -14.872 1.00 78.88 180 PRO A N 1
ATOM 1412 C CA . PRO A 1 180 ? 1.299 32.358 -14.478 1.00 78.88 180 PRO A CA 1
ATOM 1413 C C . PRO A 1 180 ? 2.705 32.291 -15.083 1.00 78.88 180 PRO A C 1
ATOM 1415 O O . PRO A 1 180 ? 3.582 31.644 -14.510 1.00 78.88 180 PRO A O 1
ATOM 1418 N N . ASN A 1 181 ? 2.924 32.945 -16.228 1.00 82.88 181 ASN A N 1
ATOM 1419 C CA . ASN A 1 181 ? 4.158 32.895 -16.998 1.00 82.88 181 ASN A CA 1
ATOM 1420 C C . ASN A 1 181 ? 5.274 33.738 -16.355 1.00 82.88 181 ASN A C 1
ATOM 1422 O O . ASN A 1 181 ? 6.339 33.214 -16.021 1.00 82.88 181 ASN A O 1
ATOM 1426 N N . SER A 1 182 ? 4.997 35.013 -16.067 1.00 86.12 182 SER A N 1
ATOM 1427 C CA . SER A 1 182 ? 5.850 35.895 -15.258 1.00 86.12 182 SER A CA 1
ATOM 1428 C C . SER A 1 182 ? 6.187 35.266 -13.901 1.00 86.12 182 SER A C 1
ATOM 1430 O O . SER A 1 182 ? 7.356 35.220 -13.497 1.00 86.12 182 SER A O 1
ATOM 1432 N N . LYS A 1 183 ? 5.195 34.663 -13.223 1.00 85.94 183 LYS A N 1
ATOM 1433 C CA . LYS A 1 183 ? 5.453 33.944 -11.969 1.00 85.94 183 LYS A CA 1
ATOM 1434 C C . LYS A 1 183 ? 6.388 32.743 -12.173 1.00 85.94 183 LYS A C 1
ATOM 1436 O O . LYS A 1 183 ? 7.327 32.596 -11.389 1.00 85.94 183 LYS A O 1
ATOM 1441 N N . TYR A 1 184 ? 6.177 31.926 -13.209 1.00 88.56 184 TYR A N 1
ATOM 1442 C CA . TYR A 1 184 ? 7.019 30.763 -13.529 1.00 88.56 184 TYR A CA 1
ATOM 1443 C C . TYR A 1 184 ? 8.476 31.158 -13.802 1.00 88.56 184 TYR A C 1
ATOM 1445 O O . TYR A 1 184 ? 9.380 30.533 -13.247 1.00 88.56 184 TYR A O 1
ATOM 1453 N N . LEU A 1 185 ? 8.714 32.232 -14.565 1.00 87.50 185 LEU A N 1
ATOM 1454 C CA . LEU A 1 185 ? 10.056 32.791 -14.780 1.00 87.50 185 LEU A CA 1
ATOM 1455 C C . LEU A 1 185 ? 10.726 33.181 -13.455 1.00 87.50 185 LEU A C 1
ATOM 1457 O O . LEU A 1 185 ? 11.833 32.725 -13.166 1.00 87.50 185 LEU A O 1
ATOM 1461 N N . SER A 1 186 ? 10.020 33.939 -12.608 1.00 86.62 186 SER A N 1
ATOM 1462 C CA . SER A 1 186 ? 10.541 34.384 -11.305 1.00 86.62 186 SER A CA 1
ATOM 1463 C C . SER A 1 186 ? 10.798 33.244 -10.306 1.00 86.62 186 SER A C 1
ATOM 1465 O O . SER A 1 186 ? 11.520 33.434 -9.326 1.00 86.62 186 SER A O 1
ATOM 1467 N N . LEU A 1 187 ? 10.176 32.075 -10.509 1.00 89.62 187 LEU A N 1
ATOM 1468 C CA . LEU A 1 187 ? 10.420 30.859 -9.729 1.00 89.62 187 LEU A CA 1
ATOM 1469 C C . LEU A 1 187 ? 11.566 30.031 -10.311 1.00 89.62 187 LEU A C 1
ATOM 1471 O O . LEU A 1 187 ? 12.337 29.475 -9.535 1.00 89.62 187 LEU A O 1
ATOM 1475 N N . HIS A 1 188 ? 11.707 29.971 -11.638 1.00 90.25 188 HIS A N 1
ATOM 1476 C CA . HIS A 1 188 ? 12.829 29.301 -12.294 1.00 90.25 188 HIS A CA 1
ATOM 1477 C C . HIS A 1 188 ? 14.168 29.949 -11.915 1.00 90.25 188 HIS A C 1
ATOM 1479 O O . HIS A 1 188 ? 15.086 29.246 -11.504 1.00 90.25 188 HIS A O 1
ATOM 1485 N N . GLU A 1 189 ? 14.259 31.280 -11.995 1.00 91.25 189 GLU A N 1
ATOM 1486 C CA . GLU A 1 189 ? 15.440 32.062 -11.595 1.00 91.25 189 GLU A CA 1
ATOM 1487 C C . GLU A 1 189 ? 15.882 31.712 -10.160 1.00 91.25 189 GLU A C 1
ATOM 1489 O O . GLU A 1 189 ? 16.966 31.167 -9.945 1.00 91.25 189 GLU A O 1
ATOM 1494 N N . LYS A 1 190 ? 14.970 31.864 -9.191 1.00 91.81 190 LYS A N 1
ATOM 1495 C CA . LYS A 1 190 ? 15.207 31.523 -7.776 1.00 91.81 190 LYS A CA 1
ATOM 1496 C C . LYS A 1 190 ? 15.521 30.040 -7.555 1.00 91.81 190 LYS A C 1
ATOM 1498 O O . LYS A 1 190 ? 16.223 29.694 -6.606 1.00 91.81 190 LYS A O 1
ATOM 1503 N N . LEU A 1 191 ? 14.996 29.144 -8.390 1.00 93.31 191 LEU A N 1
ATOM 1504 C CA . LEU A 1 191 ? 15.265 27.711 -8.296 1.00 93.31 191 LEU A CA 1
ATOM 1505 C C . LEU A 1 191 ? 16.690 27.371 -8.763 1.00 93.31 191 LEU A C 1
ATOM 1507 O O . LEU A 1 191 ? 17.298 26.475 -8.170 1.00 93.31 191 LEU A O 1
ATOM 1511 N N . GLU A 1 192 ? 17.255 28.084 -9.744 1.00 91.75 192 GLU A N 1
ATOM 1512 C CA . GLU A 1 192 ? 18.682 27.966 -10.080 1.00 91.75 192 GLU A CA 1
ATOM 1513 C C . GLU A 1 192 ? 19.583 28.594 -9.002 1.00 91.75 192 GLU A C 1
ATOM 1515 O O . GLU A 1 192 ? 20.534 27.932 -8.579 1.00 91.75 192 GLU A O 1
ATOM 1520 N N . ASP A 1 193 ? 19.242 29.764 -8.445 1.00 93.25 193 ASP A N 1
ATOM 1521 C CA . ASP A 1 193 ? 19.982 30.359 -7.311 1.00 93.25 193 ASP A CA 1
ATOM 1522 C C . ASP A 1 193 ? 20.078 29.385 -6.123 1.00 93.25 193 ASP A C 1
ATOM 1524 O O . ASP A 1 193 ? 21.152 29.111 -5.576 1.00 93.25 193 ASP A O 1
ATOM 1528 N N . VAL A 1 194 ? 18.941 28.806 -5.720 1.00 94.25 194 VAL A N 1
ATOM 1529 C CA . VAL A 1 194 ? 18.872 27.867 -4.590 1.00 94.25 194 VAL A CA 1
ATOM 1530 C C . VAL A 1 194 ? 19.574 26.541 -4.926 1.00 94.25 194 VAL A C 1
ATOM 1532 O O . VAL A 1 194 ? 20.142 25.912 -4.025 1.00 94.25 194 VAL A O 1
ATOM 1535 N N . LYS A 1 195 ? 19.618 26.115 -6.199 1.00 93.94 195 LYS A N 1
ATOM 1536 C CA . LYS A 1 195 ? 20.463 24.988 -6.647 1.00 93.94 195 LYS A CA 1
ATOM 1537 C C . LYS A 1 195 ? 21.952 25.306 -6.532 1.00 93.94 195 LYS A C 1
ATOM 1539 O O . LYS A 1 195 ? 22.691 24.448 -6.039 1.00 93.94 195 LYS A O 1
ATOM 1544 N N . GLU A 1 196 ? 22.403 26.488 -6.952 1.00 94.81 196 GLU A N 1
ATOM 1545 C CA . GLU A 1 196 ? 23.809 26.882 -6.823 1.00 94.81 196 GLU A CA 1
ATOM 1546 C C . GLU A 1 196 ? 24.210 26.934 -5.346 1.00 94.81 196 GLU A C 1
ATOM 1548 O O . GLU A 1 196 ? 25.159 26.250 -4.948 1.00 94.81 196 GLU A O 1
ATOM 1553 N N . GLN A 1 197 ? 23.419 27.610 -4.505 1.00 92.06 197 GLN A N 1
ATOM 1554 C CA . GLN A 1 197 ? 23.615 27.642 -3.052 1.00 92.06 197 GLN A CA 1
ATOM 1555 C C . GLN A 1 197 ? 23.630 26.233 -2.436 1.00 92.06 197 GLN A C 1
ATOM 1557 O O . GLN A 1 197 ? 24.465 25.940 -1.578 1.00 92.06 197 GLN A O 1
ATOM 1562 N N . ALA A 1 198 ? 22.759 25.320 -2.887 1.00 92.44 198 ALA A N 1
ATOM 1563 C CA . ALA A 1 198 ? 22.776 23.928 -2.437 1.00 92.44 198 ALA A CA 1
ATOM 1564 C C . ALA A 1 198 ? 24.057 23.196 -2.873 1.00 92.44 198 ALA A C 1
ATOM 1566 O O . ALA A 1 198 ? 24.590 22.386 -2.110 1.00 92.44 198 ALA A O 1
ATOM 1567 N N . SER A 1 199 ? 24.578 23.490 -4.068 1.00 91.12 199 SER A N 1
ATOM 1568 C CA . SER A 1 199 ? 25.843 22.934 -4.556 1.00 91.12 199 SER A CA 1
ATOM 1569 C C . SER A 1 199 ? 27.044 23.439 -3.743 1.00 91.12 199 SER A C 1
ATOM 1571 O O . SER A 1 199 ? 27.910 22.638 -3.387 1.00 91.12 199 SER A O 1
ATOM 1573 N N . LEU A 1 200 ? 27.057 24.723 -3.370 1.00 92.12 200 LEU A N 1
ATOM 1574 C CA . LEU A 1 200 ? 28.087 25.339 -2.531 1.00 92.12 200 LEU A CA 1
ATOM 1575 C C . LEU A 1 200 ? 28.026 24.794 -1.098 1.00 92.12 200 LEU A C 1
ATOM 1577 O O . LEU A 1 200 ? 29.034 24.316 -0.580 1.00 92.12 200 LEU A O 1
ATOM 1581 N N . ALA A 1 201 ? 26.837 24.738 -0.491 1.00 92.12 201 ALA A N 1
ATOM 1582 C CA . ALA A 1 201 ? 26.637 24.141 0.832 1.00 92.12 201 ALA A CA 1
ATOM 1583 C C . ALA A 1 201 ? 27.066 22.662 0.880 1.00 92.12 201 ALA A C 1
ATOM 1585 O O . ALA A 1 201 ? 27.568 22.194 1.903 1.00 92.12 201 ALA A O 1
ATOM 1586 N N . LYS A 1 202 ? 26.911 21.924 -0.228 1.00 91.94 202 LYS A N 1
ATOM 1587 C CA . LYS A 1 202 ? 27.391 20.542 -0.365 1.00 91.94 202 LYS A CA 1
ATOM 1588 C C . LYS A 1 202 ? 28.917 20.452 -0.487 1.00 91.94 202 LYS A C 1
ATOM 1590 O O . LYS A 1 202 ? 29.499 19.556 0.118 1.00 91.94 202 LYS A O 1
ATOM 1595 N N . GLN A 1 203 ? 29.562 21.358 -1.224 1.00 91.88 203 GLN A N 1
ATOM 1596 C CA . GLN A 1 203 ? 31.031 21.441 -1.304 1.00 91.88 203 GLN A CA 1
ATOM 1597 C C . GLN A 1 203 ? 31.660 21.820 0.047 1.00 91.88 203 GLN A C 1
ATOM 1599 O O . GLN A 1 203 ? 32.680 21.260 0.430 1.00 91.88 203 GLN A O 1
ATOM 1604 N N . GLN A 1 204 ? 31.008 22.704 0.804 1.00 90.31 204 GLN A N 1
ATOM 1605 C CA . GLN A 1 204 ? 31.421 23.135 2.146 1.00 90.31 204 GLN A CA 1
ATOM 1606 C C . GLN A 1 204 ? 31.121 22.112 3.265 1.00 90.31 204 GLN A C 1
ATOM 1608 O O . GLN A 1 204 ? 31.362 22.402 4.432 1.00 90.31 204 GLN A O 1
ATOM 1613 N N . GLY A 1 205 ? 30.537 20.945 2.958 1.00 88.62 205 GLY A N 1
ATOM 1614 C CA . GLY A 1 205 ? 30.162 19.937 3.964 1.00 88.62 205 GLY A CA 1
ATOM 1615 C C . GLY A 1 205 ? 28.984 20.322 4.878 1.00 88.62 205 GLY A C 1
ATOM 1616 O O . GLY A 1 205 ? 28.656 19.587 5.809 1.00 88.62 205 GLY A O 1
ATOM 1617 N N . ASN A 1 206 ? 28.303 21.441 4.610 1.00 91.12 206 ASN A N 1
ATOM 1618 C CA . ASN A 1 206 ? 27.240 22.010 5.440 1.00 91.12 206 ASN A CA 1
ATOM 1619 C C . ASN A 1 206 ? 25.903 21.254 5.282 1.00 91.12 206 ASN A C 1
ATOM 1621 O O . ASN A 1 206 ? 24.916 21.787 4.763 1.00 91.12 206 ASN A O 1
ATOM 1625 N N . GLU A 1 207 ? 25.843 20.003 5.761 1.00 89.38 207 GLU A N 1
ATOM 1626 C CA . GLU A 1 207 ? 24.685 19.107 5.597 1.00 89.38 207 GLU A CA 1
ATOM 1627 C C . GLU A 1 207 ? 23.342 19.731 6.002 1.00 89.38 207 GLU A C 1
ATOM 1629 O O . GLU A 1 207 ? 22.340 19.501 5.328 1.00 89.38 207 GLU A O 1
ATOM 1634 N N . SER A 1 208 ? 23.292 20.493 7.100 1.00 90.38 208 SER A N 1
ATOM 1635 C CA . SER A 1 208 ? 22.049 21.109 7.592 1.00 90.38 208 SER A CA 1
ATOM 1636 C C . SER A 1 208 ? 21.502 22.150 6.606 1.00 90.38 208 SER A C 1
ATOM 1638 O O . SER A 1 208 ? 20.308 22.163 6.305 1.00 90.38 208 SER A O 1
ATOM 1640 N N . ILE A 1 209 ? 22.389 22.965 6.026 1.00 89.69 209 ILE A N 1
ATOM 1641 C CA . ILE A 1 209 ? 22.044 23.979 5.022 1.00 89.69 209 ILE A CA 1
ATOM 1642 C C . ILE A 1 209 ? 21.644 23.288 3.713 1.00 89.69 209 ILE A C 1
ATOM 1644 O O . ILE A 1 209 ? 20.565 23.554 3.188 1.00 89.69 209 ILE A O 1
ATOM 1648 N N . HIS A 1 210 ? 22.430 22.313 3.244 1.00 92.81 210 HIS A N 1
ATOM 1649 C CA . HIS A 1 210 ? 22.092 21.516 2.059 1.00 92.81 210 HIS A CA 1
ATOM 1650 C C . HIS A 1 210 ? 20.739 20.787 2.204 1.00 92.81 210 HIS A C 1
ATOM 1652 O O . HIS A 1 210 ? 19.962 20.748 1.252 1.00 92.81 210 HIS A O 1
ATOM 1658 N N . LYS A 1 211 ? 20.396 20.261 3.391 1.00 92.31 211 LYS A N 1
ATOM 1659 C CA . LYS A 1 211 ? 19.083 19.640 3.661 1.00 92.31 211 LYS A CA 1
ATOM 1660 C C . LYS A 1 211 ? 17.933 20.653 3.605 1.00 92.31 211 LYS A C 1
ATOM 1662 O O . LYS A 1 211 ? 16.885 20.314 3.058 1.00 92.31 211 LYS A O 1
ATOM 1667 N N . LYS A 1 212 ? 18.126 21.881 4.109 1.00 94.12 212 LYS A N 1
ATOM 1668 C CA . LYS A 1 212 ? 17.145 22.979 3.988 1.00 94.12 212 LYS A CA 1
ATOM 1669 C C . LYS A 1 212 ? 16.942 23.386 2.526 1.00 94.12 212 LYS A C 1
ATOM 1671 O O . LYS A 1 212 ? 15.825 23.288 2.031 1.00 94.12 212 LYS A O 1
ATOM 1676 N N . LEU A 1 213 ? 18.013 23.731 1.809 1.00 92.88 213 LEU A N 1
ATOM 1677 C CA . LEU A 1 213 ? 17.937 24.148 0.402 1.00 92.88 213 LEU A CA 1
ATOM 1678 C C . LEU A 1 213 ? 17.374 23.025 -0.493 1.00 92.88 213 LEU A C 1
ATOM 1680 O O . LEU A 1 213 ? 16.515 23.267 -1.334 1.00 92.88 213 LEU A O 1
ATOM 1684 N N . SER A 1 214 ? 17.742 21.762 -0.242 1.00 91.12 214 SER A N 1
ATOM 1685 C CA . SER A 1 214 ? 17.168 20.597 -0.937 1.00 91.12 214 SER A CA 1
ATOM 1686 C C . SER A 1 214 ? 15.668 20.391 -0.675 1.00 91.12 214 SER A C 1
ATOM 1688 O O . SER A 1 214 ? 15.011 19.731 -1.483 1.00 91.12 214 SER A O 1
ATOM 1690 N N . LYS A 1 215 ? 15.108 20.926 0.419 1.00 94.19 215 LYS A N 1
ATOM 1691 C CA . LYS A 1 215 ? 13.656 20.981 0.646 1.00 94.19 215 LYS A CA 1
ATOM 1692 C C . LYS A 1 215 ? 13.038 22.101 -0.201 1.00 94.19 215 LYS A C 1
ATOM 1694 O O . LYS A 1 215 ? 12.154 21.806 -0.998 1.00 94.19 215 LYS A O 1
ATOM 1699 N N . THR A 1 216 ? 13.585 23.316 -0.128 1.00 93.06 216 THR A N 1
ATOM 1700 C CA . THR A 1 216 ? 13.131 24.486 -0.904 1.00 93.06 216 THR A CA 1
ATOM 1701 C C . THR A 1 216 ? 13.106 24.224 -2.414 1.00 93.06 216 THR A C 1
ATOM 1703 O O . THR A 1 216 ? 12.104 24.519 -3.057 1.00 93.06 216 THR A O 1
ATOM 1706 N N . ILE A 1 217 ? 14.133 23.570 -2.978 1.00 93.69 217 ILE A N 1
ATOM 1707 C CA . ILE A 1 217 ? 14.161 23.187 -4.406 1.00 93.69 217 ILE A CA 1
ATOM 1708 C C . ILE A 1 217 ? 12.954 22.312 -4.772 1.00 93.69 217 ILE A C 1
ATOM 1710 O O . ILE A 1 217 ? 12.365 22.501 -5.833 1.00 93.69 217 ILE A O 1
ATOM 1714 N N . ARG A 1 218 ? 12.553 21.362 -3.913 1.00 93.75 218 ARG A N 1
ATOM 1715 C CA . ARG A 1 218 ? 11.390 20.490 -4.177 1.00 93.75 218 ARG A CA 1
ATOM 1716 C C . ARG A 1 218 ? 10.081 21.263 -4.104 1.00 93.75 218 ARG A C 1
ATOM 1718 O O . ARG A 1 218 ? 9.195 21.002 -4.907 1.00 93.75 218 ARG A O 1
ATOM 1725 N N . GLU A 1 219 ? 9.975 22.197 -3.166 1.00 92.94 219 GLU A N 1
ATOM 1726 C CA . GLU A 1 219 ? 8.791 23.041 -2.983 1.00 92.94 219 GLU A CA 1
ATOM 1727 C C . GLU A 1 219 ? 8.600 23.959 -4.200 1.00 92.94 219 GLU A C 1
ATOM 1729 O O . GLU A 1 219 ? 7.548 23.905 -4.834 1.00 92.94 219 GLU A O 1
ATOM 1734 N N . MET A 1 220 ? 9.659 24.650 -4.638 1.00 91.69 220 MET A N 1
ATOM 1735 C CA . MET A 1 220 ? 9.666 25.427 -5.887 1.00 91.69 220 MET A CA 1
ATOM 1736 C C . MET A 1 220 ? 9.412 24.555 -7.132 1.00 91.69 220 MET A C 1
ATOM 1738 O O . MET A 1 220 ? 8.647 24.950 -8.005 1.00 91.69 220 MET A O 1
ATOM 1742 N N . THR A 1 221 ? 9.975 23.339 -7.209 1.00 90.44 221 THR A N 1
ATOM 1743 C CA . THR A 1 221 ? 9.702 22.406 -8.327 1.00 90.44 221 THR A CA 1
ATOM 1744 C C . THR A 1 221 ? 8.218 22.028 -8.398 1.00 90.44 221 THR A C 1
ATOM 1746 O O . THR A 1 221 ? 7.655 21.928 -9.486 1.00 90.44 221 THR A O 1
ATOM 1749 N N . VAL A 1 222 ? 7.563 21.803 -7.253 1.00 90.69 222 VAL A N 1
ATOM 1750 C CA . VAL A 1 222 ? 6.124 21.494 -7.203 1.00 90.69 222 VAL A CA 1
ATOM 1751 C C . VAL A 1 222 ? 5.286 22.712 -7.597 1.00 90.69 222 VAL A C 1
ATOM 1753 O O . VAL A 1 222 ? 4.333 22.554 -8.358 1.00 90.69 222 VAL A O 1
ATOM 1756 N N . GLU A 1 223 ? 5.658 23.914 -7.152 1.00 88.62 223 GLU A N 1
ATOM 1757 C CA . GLU A 1 223 ? 4.965 25.151 -7.528 1.00 88.62 223 GLU A CA 1
ATOM 1758 C C . GLU A 1 223 ? 5.088 25.453 -9.031 1.00 88.62 223 GLU A C 1
ATOM 1760 O O . GLU A 1 223 ? 4.083 25.741 -9.679 1.00 88.62 223 GLU A O 1
ATOM 1765 N N . MET A 1 224 ? 6.278 25.288 -9.620 1.00 87.69 224 MET A N 1
ATOM 1766 C CA . MET A 1 224 ? 6.469 25.410 -11.070 1.00 87.69 224 MET A CA 1
ATOM 1767 C C . MET A 1 224 ? 5.575 24.435 -11.842 1.00 87.69 224 MET A C 1
ATOM 1769 O O . MET A 1 224 ? 4.838 24.867 -12.724 1.00 87.69 224 MET A O 1
ATOM 1773 N N . ASN A 1 225 ? 5.560 23.146 -11.476 1.00 86.06 225 ASN A N 1
ATOM 1774 C CA . ASN A 1 225 ? 4.694 22.146 -12.117 1.00 86.06 225 ASN A CA 1
ATOM 1775 C C . ASN A 1 225 ? 3.191 22.484 -11.995 1.00 86.06 225 ASN A C 1
ATOM 1777 O O . ASN A 1 225 ? 2.408 22.153 -12.888 1.00 86.06 225 ASN A O 1
ATOM 1781 N N . ALA A 1 226 ? 2.770 23.149 -10.912 1.00 85.69 226 ALA A N 1
ATOM 1782 C CA . ALA A 1 226 ? 1.392 23.613 -10.764 1.00 85.69 226 ALA A CA 1
ATOM 1783 C C . ALA A 1 226 ? 1.062 24.741 -11.760 1.00 85.69 226 ALA A C 1
ATOM 1785 O O . ALA A 1 226 ? -0.000 24.703 -12.383 1.00 85.69 226 ALA A O 1
ATOM 1786 N N . LEU A 1 227 ? 1.984 25.688 -11.977 1.00 83.50 227 LEU A N 1
ATOM 1787 C CA . LEU A 1 227 ? 1.835 26.744 -12.988 1.00 83.50 227 LEU A CA 1
ATOM 1788 C C . LEU A 1 227 ? 1.831 26.185 -14.420 1.00 83.50 227 LEU A C 1
ATOM 1790 O O . LEU A 1 227 ? 1.028 26.635 -15.232 1.00 83.50 227 LEU A O 1
ATOM 1794 N N . GLU A 1 228 ? 2.613 25.138 -14.716 1.00 82.69 228 GLU A N 1
ATOM 1795 C CA . GLU A 1 228 ? 2.542 24.442 -16.019 1.00 82.69 228 GLU A CA 1
ATOM 1796 C C . GLU A 1 228 ? 1.165 23.811 -16.307 1.00 82.69 228 GLU A C 1
ATOM 1798 O O . GLU A 1 228 ? 0.861 23.471 -17.450 1.00 82.69 228 GLU A O 1
ATOM 1803 N N . THR A 1 229 ? 0.331 23.634 -15.276 1.00 80.88 229 THR A N 1
ATOM 1804 C CA . THR A 1 229 ? -1.018 23.050 -15.372 1.00 80.88 229 THR A CA 1
ATOM 1805 C C . THR A 1 229 ? -2.112 24.128 -15.524 1.00 80.88 229 THR A C 1
ATOM 1807 O O . THR A 1 229 ? -3.307 23.807 -15.576 1.00 80.88 229 THR A O 1
ATOM 1810 N N . PHE A 1 230 ? -1.735 25.412 -15.585 1.00 78.31 230 PHE A N 1
ATOM 1811 C CA . PHE A 1 230 ? -2.666 26.541 -15.596 1.00 78.31 230 PHE A CA 1
ATOM 1812 C C . PHE A 1 230 ? -3.219 26.848 -17.007 1.00 78.31 230 PHE A C 1
ATOM 1814 O O . PHE A 1 230 ? -2.441 26.915 -17.964 1.00 78.31 230 PHE A O 1
ATOM 1821 N N . PRO A 1 231 ? -4.536 27.096 -17.178 1.00 71.56 231 PRO A N 1
ATOM 1822 C CA . PRO A 1 231 ? -5.108 27.525 -18.458 1.00 71.56 231 PRO A CA 1
ATOM 1823 C C . PRO A 1 231 ? -4.640 28.944 -18.831 1.00 71.56 231 PRO A C 1
ATOM 1825 O O . PRO A 1 231 ? -5.233 29.931 -18.409 1.00 71.56 231 PRO A O 1
ATOM 1828 N N . GLY A 1 232 ? -3.554 29.038 -19.599 1.00 70.69 232 GLY A N 1
ATOM 1829 C CA . GLY A 1 232 ? -2.903 30.305 -19.966 1.00 70.69 232 GLY A CA 1
ATOM 1830 C C . GLY A 1 232 ? -1.372 30.261 -19.923 1.00 70.69 232 GLY A C 1
ATOM 1831 O O . GLY A 1 232 ? -0.730 31.159 -20.451 1.00 70.69 232 GLY A O 1
ATOM 1832 N N . PHE A 1 233 ? -0.774 29.213 -19.346 1.00 79.12 233 PHE A N 1
ATOM 1833 C CA . PHE A 1 233 ? 0.672 29.001 -19.411 1.00 79.12 233 PHE A CA 1
ATOM 1834 C C . PHE A 1 233 ? 1.113 28.624 -20.838 1.00 79.12 233 PHE A C 1
ATOM 1836 O O . PHE A 1 233 ? 0.650 27.617 -21.378 1.00 79.12 233 PHE A O 1
ATOM 1843 N N . ASP A 1 234 ? 2.022 29.401 -21.434 1.00 78.00 234 ASP A N 1
ATOM 1844 C CA . ASP A 1 234 ? 2.648 29.086 -22.724 1.00 78.00 234 ASP A CA 1
ATOM 1845 C C . ASP A 1 234 ? 3.893 28.192 -22.514 1.00 78.00 234 ASP A C 1
ATOM 1847 O O . ASP A 1 234 ? 4.882 28.632 -21.918 1.00 78.00 234 ASP A O 1
ATOM 1851 N N . PRO A 1 235 ? 3.901 26.940 -23.024 1.00 73.38 235 PRO A N 1
ATOM 1852 C CA . PRO A 1 235 ? 5.043 26.033 -22.904 1.00 73.38 235 PRO A CA 1
ATOM 1853 C C . PRO A 1 235 ? 6.346 26.539 -23.539 1.00 73.38 235 PRO A C 1
ATOM 1855 O O . PRO A 1 235 ? 7.397 25.957 -23.267 1.00 73.38 235 PRO A O 1
ATOM 1858 N N . SER A 1 236 ? 6.297 27.581 -24.371 1.00 71.00 236 SER A N 1
ATOM 1859 C CA . SER A 1 236 ? 7.457 28.162 -25.059 1.00 71.00 236 SER A CA 1
ATOM 1860 C C . SER A 1 236 ? 8.425 28.885 -24.116 1.00 71.00 236 SER A C 1
ATOM 1862 O O . SER A 1 236 ? 9.603 29.014 -24.443 1.00 71.00 236 SER A O 1
ATOM 1864 N N . ILE A 1 237 ? 7.962 29.321 -22.937 1.00 72.12 237 ILE A N 1
ATOM 1865 C CA . ILE A 1 237 ? 8.793 30.014 -21.936 1.00 72.12 237 ILE A CA 1
ATOM 1866 C C . ILE A 1 237 ? 9.578 29.030 -21.054 1.00 72.12 237 ILE A C 1
ATOM 1868 O O . ILE A 1 237 ? 10.483 29.434 -20.323 1.00 72.12 237 ILE A O 1
ATOM 1872 N N . LYS A 1 238 ? 9.323 27.718 -21.161 1.00 74.94 238 LYS A N 1
ATOM 1873 C CA . LYS A 1 238 ? 10.173 26.705 -20.523 1.00 74.94 238 LYS A CA 1
ATOM 1874 C C . LYS A 1 238 ? 11.612 26.851 -21.038 1.00 74.94 238 LYS A C 1
ATOM 1876 O O . LYS A 1 238 ? 11.846 26.575 -22.218 1.00 74.94 238 LYS A O 1
ATOM 1881 N N . PRO A 1 239 ? 12.587 27.242 -20.197 1.00 66.88 239 PRO A N 1
ATOM 1882 C CA . PRO A 1 239 ? 13.949 27.440 -20.666 1.00 66.88 239 PRO A CA 1
ATOM 1883 C C . PRO A 1 239 ? 14.501 26.114 -21.187 1.00 66.88 239 PRO A C 1
ATOM 1885 O O . PRO A 1 239 ? 14.377 25.066 -20.545 1.00 66.88 239 PRO A O 1
ATOM 1888 N N . ALA A 1 240 ? 15.083 26.156 -22.387 1.00 46.62 240 ALA A N 1
ATOM 1889 C CA . ALA A 1 240 ? 15.638 24.970 -23.022 1.00 46.62 240 ALA A CA 1
ATOM 1890 C C . ALA A 1 240 ? 16.676 24.314 -22.090 1.00 46.62 240 ALA A C 1
ATOM 1892 O O . ALA A 1 240 ? 17.467 25.030 -21.471 1.00 46.62 240 ALA A O 1
ATOM 1893 N N . PRO A 1 241 ? 16.708 22.971 -21.977 1.00 41.12 241 PRO A N 1
ATOM 1894 C CA . PRO A 1 241 ? 17.630 22.289 -21.077 1.00 41.12 241 PRO A CA 1
ATOM 1895 C C . PRO A 1 241 ? 19.068 22.605 -21.490 1.00 41.12 241 PRO A C 1
ATOM 1897 O O . PRO A 1 241 ? 19.547 22.108 -22.513 1.00 41.12 241 PRO A O 1
ATOM 1900 N N . ALA A 1 242 ? 19.728 23.454 -20.700 1.00 34.47 242 ALA A N 1
ATOM 1901 C CA . ALA A 1 242 ? 21.022 24.022 -21.042 1.00 34.47 242 ALA A CA 1
ATOM 1902 C C . ALA A 1 242 ? 22.044 22.918 -21.379 1.00 34.47 242 ALA A C 1
ATOM 1904 O O . ALA A 1 242 ? 22.103 21.896 -20.676 1.00 34.47 242 ALA A O 1
ATOM 1905 N N . PRO A 1 243 ? 22.870 23.097 -22.429 1.00 32.47 243 PRO A N 1
ATOM 1906 C CA . PRO A 1 243 ? 24.020 22.238 -22.655 1.00 32.47 243 PRO A CA 1
ATOM 1907 C C . PRO A 1 243 ? 24.867 22.170 -21.384 1.00 32.47 243 PRO A C 1
ATOM 1909 O O . PRO A 1 243 ? 25.096 23.179 -20.720 1.00 32.47 243 PRO A O 1
ATOM 1912 N N . LYS A 1 244 ? 25.337 20.973 -21.030 1.00 35.38 244 LYS A N 1
ATOM 1913 C CA . LYS A 1 244 ? 26.236 20.815 -19.886 1.00 35.38 244 LYS A CA 1
ATOM 1914 C C . LYS A 1 244 ? 27.578 21.452 -20.227 1.00 35.38 244 LYS A C 1
ATOM 1916 O O . LYS A 1 244 ? 28.379 20.825 -20.916 1.00 35.38 244 LYS A O 1
ATOM 1921 N N . GLU A 1 245 ? 27.824 22.664 -19.745 1.00 29.83 245 GLU A N 1
ATOM 1922 C CA . GLU A 1 245 ? 29.146 23.274 -19.856 1.00 29.83 245 GLU A CA 1
ATOM 1923 C C . GLU A 1 245 ? 30.169 22.473 -19.045 1.00 29.83 245 GLU A C 1
ATOM 1925 O O . GLU A 1 245 ? 30.176 22.466 -17.812 1.00 29.83 245 GLU A O 1
ATOM 1930 N N . GLU A 1 246 ? 31.067 21.795 -19.755 1.00 35.09 246 GLU A N 1
ATOM 1931 C CA . GLU A 1 246 ? 32.231 21.142 -19.171 1.00 35.09 246 GLU A CA 1
ATOM 1932 C C . GLU A 1 246 ? 33.263 22.200 -18.752 1.00 35.09 246 GLU A C 1
ATOM 1934 O O . GLU A 1 246 ? 34.209 22.506 -19.486 1.00 35.09 246 GLU A O 1
ATOM 1939 N N . LYS A 1 247 ? 33.116 22.763 -17.545 1.00 32.16 247 LYS A N 1
ATOM 1940 C CA . LYS A 1 247 ? 34.190 23.563 -16.939 1.00 32.16 247 LYS A CA 1
ATOM 1941 C C . LYS A 1 247 ? 35.383 22.663 -16.601 1.00 32.16 247 LYS A C 1
ATOM 1943 O O . LYS A 1 247 ? 35.441 22.014 -15.559 1.00 32.16 247 LYS A O 1
ATOM 1948 N N . LYS A 1 248 ? 36.321 22.635 -17.554 1.00 27.45 248 LYS A N 1
ATOM 1949 C CA . LYS A 1 248 ? 37.662 22.039 -17.484 1.00 27.45 248 LYS A CA 1
ATOM 1950 C C . LYS A 1 248 ? 38.341 22.314 -16.140 1.00 27.45 248 LYS A C 1
ATOM 1952 O O . LYS A 1 248 ? 38.330 23.445 -15.663 1.00 27.45 248 LYS A O 1
ATOM 1957 N N . VAL A 1 249 ? 39.076 21.321 -15.642 1.00 28.92 249 VAL A N 1
ATOM 1958 C CA . VAL A 1 249 ? 40.161 21.519 -14.671 1.00 28.92 249 VAL A CA 1
ATOM 1959 C C . VAL A 1 249 ? 41.445 20.947 -15.276 1.00 28.92 249 VAL A C 1
ATOM 1961 O O . VAL A 1 249 ? 41.454 19.822 -15.773 1.00 28.92 249 VAL A O 1
ATOM 1964 N N . LEU A 1 250 ? 42.507 21.753 -15.283 1.00 28.17 250 LEU A N 1
ATOM 1965 C CA . LEU A 1 250 ? 43.831 21.508 -15.876 1.00 28.17 250 LEU A CA 1
ATOM 1966 C C . LEU A 1 250 ? 44.899 22.172 -14.954 1.00 28.17 250 LEU A C 1
ATOM 1968 O O . LEU A 1 250 ? 44.511 22.971 -14.103 1.00 28.17 250 LEU A O 1
ATOM 1972 N N . PRO A 1 251 ? 46.192 21.773 -14.985 1.00 35.72 251 PRO A N 1
ATOM 1973 C CA . PRO A 1 251 ? 46.739 21.029 -13.836 1.00 35.72 251 PRO A CA 1
ATOM 1974 C C . PRO A 1 251 ? 48.108 21.549 -13.305 1.00 35.72 251 PRO A C 1
ATOM 1976 O O . PRO A 1 251 ? 48.521 22.652 -13.647 1.00 35.72 251 PRO A O 1
ATOM 1979 N N . LYS A 1 252 ? 48.841 20.670 -12.579 1.00 24.09 252 LYS A N 1
ATOM 1980 C CA . LYS A 1 252 ? 50.220 20.774 -12.011 1.00 24.09 252 LYS A CA 1
ATOM 1981 C C . LYS A 1 252 ? 50.382 21.600 -10.716 1.00 24.09 252 LYS A C 1
ATOM 1983 O O . LYS A 1 252 ? 49.507 22.407 -10.421 1.00 24.09 252 LYS A O 1
ATOM 1988 N N . PRO A 1 253 ? 51.521 21.456 -9.986 1.00 33.16 253 PRO A N 1
ATOM 1989 C CA . PRO A 1 253 ? 52.597 20.428 -10.038 1.00 33.16 253 PRO A CA 1
ATOM 1990 C C . PRO A 1 253 ? 52.562 19.489 -8.794 1.00 33.16 253 PRO A C 1
ATOM 1992 O O . PRO A 1 253 ? 51.884 19.809 -7.830 1.00 33.16 253 PRO A O 1
ATOM 1995 N N . ALA A 1 254 ? 53.139 18.279 -8.703 1.00 26.09 254 ALA A N 1
ATOM 1996 C CA . ALA A 1 254 ? 54.245 17.553 -9.359 1.00 26.09 254 ALA A CA 1
ATOM 1997 C C . ALA A 1 254 ? 55.633 17.670 -8.679 1.00 26.09 254 ALA A C 1
ATOM 1999 O O . ALA A 1 254 ? 56.325 18.660 -8.889 1.00 26.09 254 ALA A O 1
ATOM 2000 N N . GLU A 1 255 ? 56.075 16.596 -7.999 1.00 26.23 255 GLU A N 1
ATOM 2001 C CA . GLU A 1 255 ? 57.498 16.253 -7.787 1.00 26.23 255 GLU A CA 1
ATOM 2002 C C . GLU A 1 255 ? 57.713 14.711 -7.689 1.00 26.23 255 GLU A C 1
ATOM 2004 O O . GLU A 1 255 ? 56.750 13.946 -7.717 1.00 26.23 255 GLU A O 1
ATOM 2009 N N . ALA A 1 256 ? 58.982 14.280 -7.678 1.00 27.42 256 ALA A N 1
ATOM 2010 C CA . ALA A 1 256 ? 59.573 12.926 -7.755 1.00 27.42 256 ALA A CA 1
ATOM 2011 C C . ALA A 1 256 ? 58.953 11.811 -6.864 1.00 27.42 256 ALA A C 1
ATOM 2013 O O . ALA A 1 256 ? 58.398 12.104 -5.814 1.00 27.42 256 ALA A O 1
ATOM 2014 N N . SER A 1 257 ? 59.111 10.493 -7.108 1.00 26.02 257 SER A N 1
ATOM 2015 C CA . SER A 1 257 ? 59.620 9.639 -8.227 1.00 26.02 257 SER A CA 1
ATOM 2016 C C . SER A 1 257 ? 59.204 8.158 -7.921 1.00 26.02 257 SER A C 1
ATOM 2018 O O . SER A 1 257 ? 58.366 7.981 -7.042 1.00 26.02 257 SER A O 1
ATOM 2020 N N . LYS A 1 258 ? 59.641 7.028 -8.521 1.00 25.27 258 LYS A N 1
ATOM 2021 C CA . LYS A 1 258 ? 60.678 6.626 -9.511 1.00 25.27 258 LYS A CA 1
ATOM 2022 C C . LYS A 1 258 ? 60.284 5.246 -10.127 1.00 25.27 258 LYS A C 1
ATOM 2024 O O . LYS A 1 258 ? 59.351 4.618 -9.643 1.00 25.27 258 LYS A O 1
ATOM 2029 N N . ALA A 1 259 ? 61.111 4.742 -11.053 1.00 28.38 259 ALA A N 1
ATOM 2030 C CA . ALA A 1 259 ? 61.303 3.341 -11.485 1.00 28.38 259 ALA A CA 1
ATOM 2031 C C . ALA A 1 259 ? 60.425 2.803 -12.635 1.00 28.38 259 ALA A C 1
ATOM 2033 O O . ALA A 1 259 ? 59.265 3.167 -12.805 1.00 28.38 259 ALA A O 1
ATOM 2034 N N . GLU A 1 260 ? 61.046 1.951 -13.457 1.00 22.58 260 GLU A N 1
ATOM 2035 C CA . GLU A 1 260 ? 60.537 1.449 -14.738 1.00 22.58 260 GLU A CA 1
ATOM 2036 C C . GLU A 1 260 ? 59.869 0.070 -14.624 1.00 22.58 260 GLU A C 1
ATOM 2038 O O . GLU A 1 260 ? 60.259 -0.758 -13.802 1.00 22.58 260 GLU A O 1
ATOM 2043 N N . SER A 1 261 ? 58.961 -0.246 -15.552 1.00 28.25 261 SER A N 1
ATOM 2044 C CA . SER A 1 261 ? 59.147 -1.391 -16.470 1.00 28.25 261 SER A CA 1
ATOM 2045 C C . SER A 1 261 ? 58.047 -1.462 -17.540 1.00 28.25 261 SER A C 1
ATOM 2047 O O . SER A 1 261 ? 56.877 -1.183 -17.291 1.00 28.25 261 SER A O 1
ATOM 2049 N N . LEU A 1 262 ? 58.449 -1.852 -18.751 1.00 24.55 262 LEU A N 1
ATOM 2050 C CA . LEU A 1 262 ? 57.589 -2.306 -19.852 1.00 24.55 262 LEU A CA 1
ATOM 2051 C C . LEU A 1 262 ? 57.673 -3.847 -19.915 1.00 24.55 262 LEU A C 1
ATOM 2053 O O . LEU A 1 262 ? 58.695 -4.405 -19.508 1.00 24.55 262 LEU A O 1
ATOM 2057 N N . PRO A 1 263 ? 56.633 -4.550 -20.404 1.00 30.06 263 PRO A N 1
ATOM 2058 C CA . PRO A 1 263 ? 56.587 -4.811 -21.846 1.00 30.06 263 PRO A CA 1
ATOM 2059 C C . PRO A 1 263 ? 55.191 -4.704 -22.490 1.00 30.06 263 PRO A C 1
ATOM 2061 O O . PRO A 1 263 ? 54.158 -4.617 -21.832 1.00 30.06 263 PRO A O 1
ATOM 2064 N N . SER A 1 264 ? 55.193 -4.715 -23.824 1.00 23.33 264 SER A N 1
ATOM 2065 C CA . SER A 1 264 ? 54.007 -4.670 -24.687 1.00 23.33 264 SER A CA 1
ATOM 2066 C C . SER A 1 264 ? 53.361 -6.048 -24.880 1.00 23.33 264 SER A C 1
ATOM 2068 O O . SER A 1 264 ? 54.046 -7.069 -24.843 1.00 23.33 264 SER A O 1
ATOM 2070 N N . SER A 1 265 ? 52.066 -6.071 -25.209 1.00 25.31 265 SER A N 1
ATOM 2071 C CA . SER A 1 265 ? 51.492 -7.117 -26.062 1.00 25.31 265 SER A CA 1
ATOM 2072 C C . SER A 1 265 ? 50.380 -6.541 -26.944 1.00 25.31 265 SER A C 1
ATOM 2074 O O . SER A 1 265 ? 49.731 -5.554 -26.588 1.00 25.31 265 SER A O 1
ATOM 2076 N N . SER A 1 266 ? 50.217 -7.115 -28.134 1.00 26.11 266 SER A N 1
ATOM 2077 C CA . SER A 1 266 ? 49.647 -6.417 -29.289 1.00 26.11 266 SER A CA 1
ATOM 2078 C C . SER A 1 266 ? 48.166 -6.688 -29.552 1.00 26.11 266 SER A C 1
ATOM 2080 O O . SER A 1 266 ? 47.597 -7.720 -29.209 1.00 26.11 266 SER A O 1
ATOM 2082 N N . GLN A 1 267 ? 47.579 -5.718 -30.250 1.00 26.78 267 GLN A N 1
ATOM 2083 C CA . GLN A 1 267 ? 46.262 -5.715 -30.883 1.00 26.78 267 GLN A CA 1
ATOM 2084 C C . GLN A 1 267 ? 45.837 -7.056 -31.511 1.00 26.78 267 GLN A C 1
ATOM 2086 O O . GLN A 1 267 ? 46.600 -7.696 -32.229 1.00 26.78 267 GLN A O 1
ATOM 2091 N N . SER A 1 268 ? 44.534 -7.333 -31.452 1.00 24.81 268 SER A N 1
ATOM 2092 C CA . SER A 1 268 ? 43.811 -7.735 -32.663 1.00 24.81 268 SER A CA 1
ATOM 2093 C C . SER A 1 268 ? 42.519 -6.923 -32.765 1.00 24.81 268 SER A C 1
ATOM 2095 O O . SER A 1 268 ? 41.855 -6.658 -31.762 1.00 24.81 268 SER A O 1
ATOM 2097 N N . VAL A 1 269 ? 42.199 -6.461 -33.974 1.00 24.05 269 VAL A N 1
ATOM 2098 C CA . VAL A 1 269 ? 41.007 -5.656 -34.267 1.00 24.05 269 VAL A CA 1
ATOM 2099 C C . VAL A 1 269 ? 40.080 -6.426 -35.199 1.00 24.05 269 VAL A C 1
ATOM 2101 O O . VAL A 1 269 ? 40.514 -6.980 -36.204 1.00 24.05 269 VAL A O 1
ATOM 2104 N N . SER A 1 270 ? 38.786 -6.426 -34.897 1.00 25.77 270 SER A N 1
ATOM 2105 C CA . SER A 1 270 ? 37.729 -6.670 -35.882 1.00 25.77 270 SER A CA 1
ATOM 2106 C C . SER A 1 270 ? 36.468 -5.917 -35.457 1.00 25.77 270 SER A C 1
ATOM 2108 O O . SER A 1 270 ? 36.258 -5.636 -34.274 1.00 25.77 270 SER A O 1
ATOM 2110 N N . SER A 1 271 ? 35.687 -5.466 -36.435 1.00 26.95 271 SER A N 1
ATOM 2111 C CA . SER A 1 271 ? 34.789 -4.324 -36.271 1.00 26.95 271 SER A CA 1
ATOM 2112 C C . SER A 1 271 ? 33.305 -4.688 -36.333 1.00 26.95 271 SER A C 1
ATOM 2114 O O . SER A 1 271 ? 32.824 -5.351 -37.242 1.00 26.95 271 SER A O 1
ATOM 2116 N N . SER A 1 272 ? 32.569 -4.158 -35.355 1.00 24.33 272 SER A N 1
ATOM 2117 C CA . SER A 1 272 ? 31.173 -3.707 -35.443 1.00 24.33 272 SER A CA 1
ATOM 2118 C C . SER A 1 272 ? 30.206 -4.407 -36.417 1.00 24.33 272 SER A C 1
ATOM 2120 O O . SER A 1 272 ? 30.141 -4.084 -37.601 1.00 24.33 272 SER A O 1
ATOM 2122 N N . THR A 1 273 ? 29.219 -5.109 -35.860 1.00 26.19 273 THR A N 1
ATOM 2123 C CA . THR A 1 273 ? 27.836 -5.001 -36.360 1.00 26.19 273 THR A CA 1
ATOM 2124 C C . THR A 1 273 ? 26.888 -4.816 -35.177 1.00 26.19 273 THR A C 1
ATOM 2126 O O . THR A 1 273 ? 26.856 -5.631 -34.258 1.00 26.19 273 THR A O 1
ATOM 2129 N N . LYS A 1 274 ? 26.146 -3.701 -35.154 1.00 28.92 274 LYS A N 1
ATOM 2130 C CA . LYS A 1 274 ? 25.186 -3.372 -34.088 1.00 28.92 274 LYS A CA 1
ATOM 2131 C C . LYS A 1 274 ? 23.764 -3.731 -34.542 1.00 28.92 274 LYS A C 1
ATOM 2133 O O . LYS A 1 274 ? 23.278 -3.073 -35.459 1.00 28.92 274 LYS A O 1
ATOM 2138 N N . PRO A 1 275 ? 23.032 -4.635 -33.870 1.00 30.22 275 PRO A N 1
ATOM 2139 C CA . PRO A 1 275 ? 21.577 -4.556 -33.863 1.00 30.22 275 PRO A CA 1
ATOM 2140 C C . PRO A 1 275 ? 21.156 -3.361 -32.990 1.00 30.22 275 PRO A C 1
ATOM 2142 O O . PRO A 1 275 ? 21.686 -3.148 -31.894 1.00 30.22 275 PRO A O 1
ATOM 2145 N N . GLY A 1 276 ? 20.233 -2.537 -33.486 1.00 26.28 276 GLY A N 1
ATOM 2146 C CA . GLY A 1 276 ? 19.843 -1.294 -32.821 1.00 26.28 276 GLY A CA 1
ATOM 2147 C C . GLY A 1 276 ? 19.114 -1.531 -31.496 1.00 26.28 276 GLY A C 1
ATOM 2148 O O . GLY A 1 276 ? 18.001 -2.049 -31.484 1.00 26.28 276 GLY A O 1
ATOM 2149 N N . LYS A 1 277 ? 19.696 -1.080 -30.376 1.00 31.61 277 LYS A N 1
ATOM 2150 C CA . LYS A 1 277 ? 18.960 -0.945 -29.110 1.00 31.61 277 LYS A CA 1
ATOM 2151 C C . LYS A 1 277 ? 17.954 0.199 -29.229 1.00 31.61 277 LYS A C 1
ATOM 2153 O O . LYS A 1 277 ? 18.295 1.357 -28.980 1.00 31.61 277 LYS A O 1
ATOM 2158 N N . THR A 1 278 ? 16.707 -0.132 -29.551 1.00 30.56 278 THR A N 1
ATOM 2159 C CA . THR A 1 278 ? 15.567 0.711 -29.182 1.00 30.56 278 THR A CA 1
ATOM 2160 C C . THR A 1 278 ? 15.649 0.992 -27.679 1.00 30.56 278 THR A C 1
ATOM 2162 O O . THR A 1 278 ? 15.861 0.086 -26.870 1.00 30.56 278 THR A O 1
ATOM 2165 N N . LYS A 1 279 ? 15.555 2.267 -27.286 1.00 39.62 279 LYS A N 1
ATOM 2166 C CA . LYS A 1 279 ? 15.563 2.649 -25.868 1.00 39.62 279 LYS A CA 1
ATOM 2167 C C . LYS A 1 279 ? 14.247 2.184 -25.248 1.00 39.62 279 LYS A C 1
ATOM 2169 O O . LYS A 1 279 ? 13.237 2.867 -25.385 1.00 39.62 279 LYS A O 1
ATOM 2174 N N . ALA A 1 280 ? 14.259 1.017 -24.606 1.00 49.25 280 ALA A N 1
ATOM 2175 C CA . ALA A 1 280 ? 13.120 0.531 -23.838 1.00 49.25 280 ALA A CA 1
ATOM 2176 C C . ALA A 1 280 ? 12.716 1.596 -22.809 1.00 49.25 280 ALA A C 1
ATOM 2178 O O . ALA A 1 280 ? 13.554 2.070 -22.037 1.00 49.25 280 ALA A O 1
ATOM 2179 N N . VAL A 1 281 ? 11.445 2.001 -22.835 1.00 61.97 281 VAL A N 1
ATOM 2180 C CA . VAL A 1 281 ? 10.907 2.979 -21.889 1.00 61.97 281 VAL A CA 1
ATOM 2181 C C . VAL A 1 281 ? 10.928 2.338 -20.504 1.00 61.97 281 VAL A C 1
ATOM 2183 O O . VAL A 1 281 ? 10.310 1.301 -20.281 1.00 61.97 281 VAL A O 1
ATOM 2186 N N . GLU A 1 282 ? 11.689 2.928 -19.585 1.00 71.06 282 GLU A N 1
ATOM 2187 C CA . GLU A 1 282 ? 11.842 2.417 -18.223 1.00 71.06 282 GLU A CA 1
ATOM 2188 C C . GLU A 1 282 ? 10.546 2.618 -17.424 1.00 71.06 282 GLU A C 1
ATOM 2190 O O . GLU A 1 282 ? 10.358 3.677 -16.824 1.00 71.06 282 GLU A O 1
ATOM 2195 N N . ASP A 1 283 ? 9.684 1.594 -17.412 1.00 77.69 283 ASP A N 1
ATOM 2196 C CA . ASP A 1 283 ? 8.472 1.517 -16.585 1.00 77.69 283 ASP A CA 1
ATOM 2197 C C . ASP A 1 283 ? 8.850 1.647 -15.098 1.00 77.69 283 ASP A C 1
ATOM 2199 O O . ASP A 1 283 ? 9.428 0.735 -14.498 1.00 77.69 283 ASP A O 1
ATOM 2203 N N . VAL A 1 284 ? 8.575 2.823 -14.528 1.00 82.44 284 VAL A N 1
ATOM 2204 C CA . VAL A 1 284 ? 8.697 3.129 -13.100 1.00 82.44 284 VAL A CA 1
ATOM 2205 C C . VAL A 1 284 ? 7.308 3.371 -12.557 1.00 82.44 284 VAL A C 1
ATOM 2207 O O . VAL A 1 284 ? 6.559 4.178 -13.106 1.00 82.44 284 VAL A O 1
ATOM 2210 N N . ARG A 1 285 ? 6.999 2.728 -11.434 1.00 82.56 285 ARG A N 1
ATOM 2211 C CA . ARG A 1 285 ? 5.731 2.920 -10.734 1.00 82.56 285 ARG A CA 1
ATOM 2212 C C . ARG A 1 285 ? 5.966 3.018 -9.234 1.00 82.56 285 ARG A C 1
ATOM 2214 O O . ARG A 1 285 ? 6.939 2.478 -8.704 1.00 82.56 285 ARG A O 1
ATOM 2221 N N . LYS A 1 286 ? 5.045 3.709 -8.569 1.00 84.25 286 LYS A N 1
ATOM 2222 C CA . LYS A 1 286 ? 5.009 3.887 -7.120 1.00 84.25 286 LYS A CA 1
ATOM 2223 C C . LYS A 1 286 ? 3.966 2.940 -6.530 1.00 84.25 286 LYS A C 1
ATOM 2225 O O . LYS A 1 286 ? 2.842 2.896 -7.026 1.00 84.25 286 LYS A O 1
ATOM 2230 N N . PHE A 1 287 ? 4.323 2.202 -5.482 1.00 84.00 287 PHE A N 1
ATOM 2231 C CA . PHE A 1 287 ? 3.474 1.157 -4.892 1.00 84.00 287 PHE A CA 1
ATOM 2232 C C . PHE A 1 287 ? 3.091 1.444 -3.432 1.00 84.00 287 PHE A C 1
ATOM 2234 O O . PHE A 1 287 ? 2.792 0.536 -2.656 1.00 84.00 287 PHE A O 1
ATOM 2241 N N . GLU A 1 288 ? 3.103 2.722 -3.053 1.00 83.62 288 GLU A N 1
ATOM 2242 C CA . GLU A 1 288 ? 2.695 3.199 -1.734 1.00 83.62 288 GLU A CA 1
ATOM 2243 C C . GLU A 1 288 ? 1.173 3.082 -1.535 1.00 83.62 288 GLU A C 1
ATOM 2245 O O . GLU A 1 288 ? 0.386 3.390 -2.429 1.00 83.62 288 GLU A O 1
ATOM 2250 N N . TYR A 1 289 ? 0.761 2.639 -0.345 1.00 84.44 289 TYR A N 1
ATOM 2251 C CA . TYR A 1 289 ? -0.636 2.525 0.071 1.00 84.44 289 TYR A CA 1
ATOM 2252 C C . TYR A 1 289 ? -0.766 2.882 1.558 1.00 84.44 289 TYR A C 1
ATOM 2254 O O . TYR A 1 289 ? 0.124 2.586 2.360 1.00 84.44 289 TYR A O 1
ATOM 2262 N N . THR A 1 290 ? -1.871 3.517 1.951 1.00 83.31 290 THR A N 1
ATOM 2263 C CA . THR A 1 290 ? -2.102 3.911 3.351 1.00 83.31 290 THR A CA 1
ATOM 2264 C C . THR A 1 290 ? -2.712 2.770 4.171 1.00 83.31 290 THR A C 1
ATOM 2266 O O . THR A 1 290 ? -3.345 1.857 3.638 1.00 83.31 290 THR A O 1
ATOM 2269 N N . LYS A 1 291 ? -2.596 2.846 5.505 1.00 75.38 291 LYS A N 1
ATOM 2270 C CA . LYS A 1 291 ? -3.253 1.894 6.425 1.00 75.38 291 LYS A CA 1
ATOM 2271 C C . LYS A 1 291 ? -4.788 1.913 6.332 1.00 75.38 291 LYS A C 1
ATOM 2273 O O . LYS A 1 291 ? -5.416 0.927 6.693 1.00 75.38 291 LYS A O 1
ATOM 2278 N N . GLN A 1 292 ? -5.380 3.011 5.850 1.00 78.56 292 GLN A N 1
ATOM 2279 C CA . GLN A 1 292 ? -6.820 3.117 5.580 1.00 78.56 292 GLN A CA 1
ATOM 2280 C C . GLN A 1 292 ? -7.209 2.394 4.279 1.00 78.56 292 GLN A C 1
ATOM 2282 O O . GLN A 1 292 ? -8.291 1.828 4.195 1.00 78.56 292 GLN A O 1
ATOM 2287 N N . GLN A 1 293 ? -6.321 2.374 3.278 1.00 82.06 293 GLN A N 1
ATOM 2288 C CA . GLN A 1 293 ? -6.537 1.677 2.001 1.00 82.06 293 GLN A CA 1
ATOM 2289 C C . GLN A 1 293 ? -6.288 0.163 2.095 1.00 82.06 293 GLN A C 1
ATOM 2291 O O . GLN A 1 293 ? -6.870 -0.604 1.326 1.00 82.06 293 GLN A O 1
ATOM 2296 N N . TRP A 1 294 ? -5.415 -0.286 3.005 1.00 86.19 294 TRP A N 1
ATOM 2297 C CA . TRP A 1 294 ? -5.165 -1.710 3.234 1.00 86.19 294 TRP A CA 1
ATOM 2298 C C . TRP A 1 294 ? -4.707 -2.016 4.665 1.00 86.19 294 TRP A C 1
ATOM 2300 O O . TRP A 1 294 ? -3.626 -1.610 5.095 1.00 86.19 294 TRP A O 1
ATOM 2310 N N . THR A 1 295 ? -5.508 -2.817 5.370 1.00 82.00 295 THR A N 1
ATOM 2311 C CA . THR A 1 295 ? -5.235 -3.335 6.724 1.00 82.00 295 THR A CA 1
ATOM 2312 C C . THR A 1 295 ? -4.676 -4.765 6.730 1.00 82.00 295 THR A C 1
ATOM 2314 O O . THR A 1 295 ? -4.314 -5.287 7.783 1.00 82.00 295 THR A O 1
ATOM 2317 N N . GLY A 1 296 ? -4.604 -5.420 5.565 1.00 86.12 296 GLY A N 1
ATOM 2318 C CA . GLY A 1 296 ? -4.152 -6.804 5.427 1.00 86.12 296 GLY A CA 1
ATOM 2319 C C . GLY A 1 296 ? -2.628 -6.981 5.432 1.00 86.12 296 GLY A C 1
ATOM 2320 O O . GLY A 1 296 ? -1.844 -6.037 5.547 1.00 86.12 296 GLY A O 1
ATOM 2321 N N . LYS A 1 297 ? -2.182 -8.231 5.253 1.00 91.06 297 LYS A N 1
ATOM 2322 C CA . LYS A 1 297 ? -0.751 -8.568 5.166 1.00 91.06 297 LYS A CA 1
ATOM 2323 C C . LYS A 1 297 ? -0.097 -7.924 3.934 1.00 91.06 297 LYS A C 1
ATOM 2325 O O . LYS A 1 297 ? -0.728 -7.757 2.893 1.00 91.06 297 LYS A O 1
ATOM 2330 N N . ALA A 1 298 ? 1.192 -7.601 4.048 1.00 91.50 298 ALA A N 1
ATOM 2331 C CA . ALA A 1 298 ? 2.011 -7.169 2.916 1.00 91.50 298 ALA A CA 1
ATOM 2332 C C . ALA A 1 298 ? 2.377 -8.367 2.007 1.00 91.50 298 ALA A C 1
ATOM 2334 O O . ALA A 1 298 ? 2.578 -9.468 2.537 1.00 91.50 298 ALA A O 1
ATOM 2335 N N . PRO A 1 299 ? 2.574 -8.180 0.683 1.00 93.06 299 PRO A N 1
ATOM 2336 C CA . PRO A 1 299 ? 2.886 -9.274 -0.248 1.00 93.06 299 PRO A CA 1
ATOM 2337 C C . PRO A 1 299 ? 4.099 -10.122 0.165 1.00 93.06 299 PRO A C 1
ATOM 2339 O O . PRO A 1 299 ? 4.065 -11.348 0.069 1.00 93.06 299 PRO A O 1
ATOM 2342 N N . LYS A 1 300 ? 5.146 -9.482 0.710 1.00 93.94 300 LYS A N 1
ATOM 2343 C CA . LYS A 1 300 ? 6.349 -10.153 1.237 1.00 93.94 300 LYS A CA 1
ATOM 2344 C C . LYS A 1 300 ? 6.029 -11.123 2.378 1.00 93.94 300 LYS A C 1
ATOM 2346 O O . LYS A 1 300 ? 6.541 -12.239 2.393 1.00 93.94 300 LYS A O 1
ATOM 2351 N N . GLN A 1 301 ? 5.156 -10.726 3.308 1.00 93.75 301 GLN A N 1
ATOM 2352 C CA . GLN A 1 301 ? 4.756 -11.591 4.420 1.00 93.75 301 GLN A CA 1
ATOM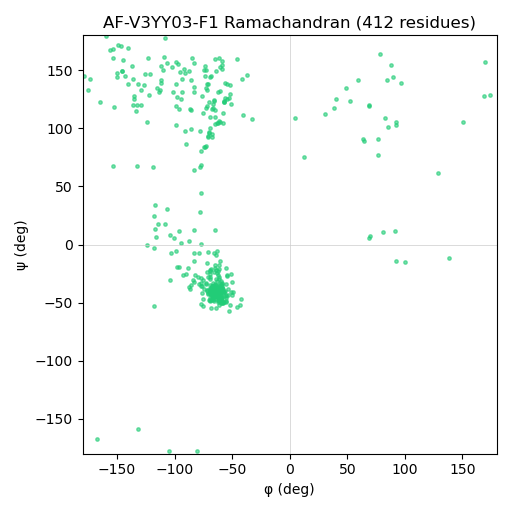 2353 C C . GLN A 1 301 ? 3.806 -12.698 3.957 1.00 93.75 301 GLN A C 1
ATOM 2355 O O . GLN A 1 301 ? 3.942 -13.834 4.400 1.00 93.75 301 GLN A O 1
ATOM 2360 N N . PHE A 1 302 ? 2.887 -12.394 3.034 1.00 93.50 302 PHE A N 1
ATOM 2361 C CA . PHE A 1 302 ? 2.001 -13.406 2.461 1.00 93.50 302 PHE A CA 1
ATOM 2362 C C . PHE A 1 302 ? 2.795 -14.507 1.740 1.00 93.50 302 PHE A C 1
ATOM 2364 O O . PHE A 1 302 ? 2.512 -15.685 1.935 1.00 93.50 302 PHE A O 1
ATOM 2371 N N . LEU A 1 303 ? 3.848 -14.151 0.992 1.00 92.69 303 LEU A N 1
ATOM 2372 C CA . LEU A 1 303 ? 4.745 -15.129 0.371 1.00 92.69 303 LEU A CA 1
ATOM 2373 C C . LEU A 1 303 ? 5.526 -15.964 1.396 1.00 92.69 303 LEU A C 1
ATOM 2375 O O . LEU A 1 303 ? 5.631 -17.176 1.226 1.00 92.69 303 LEU A O 1
ATOM 2379 N N . ILE A 1 304 ? 6.043 -15.357 2.470 1.00 93.19 304 ILE A N 1
ATOM 2380 C CA . ILE A 1 304 ? 6.717 -16.097 3.553 1.00 93.19 304 ILE A CA 1
ATOM 2381 C C . ILE A 1 304 ? 5.756 -17.109 4.199 1.00 93.19 304 ILE A C 1
ATOM 2383 O O . ILE A 1 304 ? 6.121 -18.270 4.391 1.00 93.19 304 ILE A O 1
ATOM 2387 N N . ASP A 1 305 ? 4.524 -16.695 4.499 1.00 92.31 305 ASP A N 1
ATOM 2388 C CA . ASP A 1 305 ? 3.503 -17.562 5.093 1.00 92.31 305 ASP A CA 1
ATOM 2389 C C . ASP A 1 305 ? 3.054 -18.673 4.125 1.00 92.31 305 ASP A C 1
ATOM 2391 O O . ASP A 1 305 ? 2.836 -19.808 4.552 1.00 92.31 305 ASP A O 1
ATOM 2395 N N . TRP A 1 306 ? 2.954 -18.378 2.823 1.00 91.50 306 TRP A N 1
ATOM 2396 C CA . TRP A 1 306 ? 2.617 -19.359 1.787 1.00 91.50 306 TRP A CA 1
ATOM 2397 C C . TRP A 1 306 ? 3.722 -20.409 1.620 1.00 91.50 306 TRP A C 1
ATOM 2399 O O . TRP A 1 306 ? 3.437 -21.606 1.663 1.00 91.50 306 TRP A O 1
ATOM 2409 N N . VAL A 1 307 ? 4.988 -19.985 1.517 1.00 90.56 307 VAL A N 1
ATOM 2410 C CA . VAL A 1 307 ? 6.145 -20.896 1.417 1.00 90.56 307 VAL A CA 1
ATOM 2411 C C . VAL A 1 307 ? 6.216 -21.811 2.642 1.00 90.56 307 VAL A C 1
ATOM 2413 O O . VAL A 1 307 ? 6.327 -23.022 2.479 1.00 90.56 307 VAL A O 1
ATOM 2416 N N . ARG A 1 308 ? 6.038 -21.277 3.859 1.00 89.31 308 ARG A N 1
ATOM 2417 C CA . ARG A 1 308 ? 5.991 -22.084 5.096 1.00 89.31 308 ARG A CA 1
ATOM 2418 C C . ARG A 1 308 ? 4.887 -23.148 5.084 1.00 89.31 308 ARG A C 1
ATOM 2420 O O . ARG A 1 308 ? 5.122 -24.260 5.546 1.00 89.31 308 ARG A O 1
ATOM 2427 N N . LYS A 1 309 ? 3.693 -22.820 4.572 1.00 89.38 309 LYS A N 1
ATOM 2428 C CA . LYS A 1 309 ? 2.542 -23.742 4.533 1.00 89.38 309 LYS A CA 1
ATOM 2429 C C . LYS A 1 309 ? 2.652 -24.808 3.444 1.00 89.38 309 LYS A C 1
ATOM 2431 O O . LYS A 1 309 ? 2.305 -25.958 3.690 1.00 89.38 309 LYS A O 1
ATOM 2436 N N . HIS A 1 310 ? 3.102 -24.435 2.247 1.00 85.19 310 HIS A N 1
ATOM 2437 C CA . HIS A 1 310 ? 3.081 -25.321 1.078 1.00 85.19 310 HIS A CA 1
ATOM 2438 C C . HIS A 1 310 ? 4.426 -26.018 0.810 1.00 85.19 310 HIS A C 1
ATOM 2440 O O . HIS A 1 310 ? 4.449 -27.058 0.152 1.00 85.19 310 HIS A O 1
ATOM 2446 N N . LEU A 1 311 ? 5.534 -25.501 1.355 1.00 83.75 311 LEU A N 1
ATOM 2447 C CA . LEU A 1 311 ? 6.877 -26.077 1.245 1.00 83.75 311 LEU A CA 1
ATOM 2448 C C . LEU A 1 311 ? 7.587 -26.133 2.620 1.00 83.75 311 LEU A C 1
ATOM 2450 O O . LEU A 1 311 ? 8.616 -25.491 2.818 1.00 83.75 311 LEU A O 1
ATOM 2454 N N . PRO A 1 312 ? 7.125 -26.963 3.576 1.00 76.50 312 PRO A N 1
ATOM 2455 C CA . PRO A 1 312 ? 7.700 -27.034 4.930 1.00 76.50 312 PRO A CA 1
ATOM 2456 C C . PRO A 1 312 ? 9.169 -27.509 5.002 1.00 76.50 312 PRO A C 1
ATOM 2458 O O . PRO A 1 312 ? 9.758 -27.501 6.077 1.00 76.50 312 PRO A O 1
ATOM 2461 N N . LYS A 1 313 ? 9.775 -27.931 3.880 1.00 80.12 313 LYS A N 1
ATOM 2462 C CA . LYS A 1 313 ? 11.202 -28.304 3.773 1.00 80.12 313 LYS A CA 1
ATOM 2463 C C . LYS A 1 313 ? 12.076 -27.233 3.090 1.00 80.12 313 LYS A C 1
ATOM 2465 O O . LYS A 1 313 ? 13.296 -27.405 3.017 1.00 80.12 313 LYS A O 1
ATOM 2470 N N . SER A 1 314 ? 11.490 -26.164 2.542 1.00 80.88 314 SER A N 1
ATOM 2471 C CA . SER A 1 314 ? 12.242 -25.094 1.871 1.00 80.88 314 SER A CA 1
ATOM 2472 C C . SER A 1 314 ? 12.634 -23.976 2.827 1.00 80.88 314 SER A C 1
ATOM 2474 O O . SER A 1 314 ? 11.879 -23.611 3.725 1.00 80.88 314 SER A O 1
ATOM 2476 N N . ASP A 1 315 ? 13.781 -23.374 2.553 1.00 85.00 315 ASP A N 1
ATOM 2477 C CA . ASP A 1 315 ? 14.241 -22.137 3.169 1.00 85.00 315 ASP A CA 1
ATOM 2478 C C . ASP A 1 315 ? 13.231 -20.990 2.912 1.00 85.00 315 ASP A C 1
ATOM 2480 O O . ASP A 1 315 ? 12.504 -21.018 1.910 1.00 85.00 315 ASP A O 1
ATOM 2484 N N . PRO A 1 316 ? 13.172 -19.951 3.768 1.00 86.25 316 PRO A N 1
ATOM 2485 C CA . PRO A 1 316 ? 12.363 -18.764 3.490 1.00 86.25 316 PRO A CA 1
ATOM 2486 C C . PRO A 1 316 ? 12.816 -18.062 2.192 1.00 86.25 316 PRO A C 1
ATOM 2488 O O . PRO A 1 316 ? 13.995 -18.135 1.840 1.00 86.25 316 PRO A O 1
ATOM 2491 N N . PRO A 1 317 ? 11.916 -17.340 1.493 1.00 91.75 317 PRO A N 1
ATOM 2492 C CA . PRO A 1 317 ? 12.240 -16.655 0.242 1.00 91.75 317 PRO A CA 1
ATOM 2493 C C . PRO A 1 317 ? 13.400 -15.664 0.426 1.00 91.75 317 PRO A C 1
ATOM 2495 O O . PRO A 1 317 ? 13.335 -14.756 1.259 1.00 91.75 317 PRO A O 1
ATOM 2498 N N . LYS A 1 318 ? 14.458 -15.837 -0.370 1.00 91.81 318 LYS A N 1
ATOM 2499 C CA . LYS A 1 318 ? 15.688 -15.032 -0.336 1.00 91.81 318 LYS A CA 1
ATOM 2500 C C . LYS A 1 318 ? 15.566 -13.886 -1.345 1.00 91.81 318 LYS A C 1
ATOM 2502 O O . LYS A 1 318 ? 15.213 -14.121 -2.498 1.00 91.81 318 LYS A O 1
ATOM 2507 N N . TYR A 1 319 ? 15.878 -12.659 -0.934 1.00 93.69 319 TYR A N 1
ATOM 2508 C CA . TYR A 1 319 ? 15.785 -11.458 -1.778 1.00 93.69 319 TYR A CA 1
ATOM 2509 C C . TYR A 1 319 ? 17.179 -10.909 -2.091 1.00 93.69 319 TYR A C 1
ATOM 2511 O O . TYR A 1 319 ? 18.055 -10.901 -1.228 1.00 93.69 319 TYR A O 1
ATOM 2519 N N . SER A 1 320 ? 17.387 -10.432 -3.317 1.00 92.38 320 SER A N 1
ATOM 2520 C CA . SER A 1 320 ? 18.626 -9.779 -3.748 1.00 92.38 320 SER A CA 1
ATOM 2521 C C . SER A 1 320 ? 18.307 -8.439 -4.407 1.00 92.38 320 SER A C 1
ATOM 2523 O O . SER A 1 320 ? 17.569 -8.386 -5.392 1.00 92.38 320 SER A O 1
ATOM 2525 N N . LYS A 1 321 ? 18.841 -7.347 -3.846 1.00 92.19 321 LYS A N 1
ATOM 2526 C CA . LYS A 1 321 ? 18.654 -5.989 -4.374 1.00 92.19 321 LYS A CA 1
ATOM 2527 C C . LYS A 1 321 ? 19.466 -5.795 -5.658 1.00 92.19 321 LYS A C 1
ATOM 2529 O O . LYS A 1 321 ? 20.649 -6.118 -5.699 1.00 92.19 321 LYS A O 1
ATOM 2534 N N . ILE A 1 322 ? 18.843 -5.211 -6.675 1.00 89.44 322 ILE A N 1
ATOM 2535 C CA . ILE A 1 322 ? 19.481 -4.820 -7.934 1.00 89.44 322 ILE A CA 1
ATOM 2536 C C . ILE A 1 322 ? 19.204 -3.327 -8.117 1.00 89.44 322 ILE A C 1
ATOM 2538 O O . ILE A 1 322 ? 18.078 -2.927 -8.407 1.00 89.44 322 ILE A O 1
ATOM 2542 N N . GLN A 1 323 ? 20.213 -2.488 -7.900 1.00 87.94 323 GLN A N 1
ATOM 2543 C CA . GLN A 1 323 ? 20.116 -1.042 -8.101 1.00 87.94 323 GLN A CA 1
ATOM 2544 C C . GLN A 1 323 ? 20.628 -0.700 -9.501 1.00 87.94 323 GLN A C 1
ATOM 2546 O O . GLN A 1 323 ? 21.741 -1.083 -9.848 1.00 87.94 323 GLN A O 1
ATOM 2551 N N . LEU A 1 324 ? 19.818 -0.003 -10.306 1.00 80.62 324 LEU A N 1
ATOM 2552 C CA . LEU A 1 324 ? 20.194 0.373 -11.678 1.00 80.62 324 LEU A CA 1
ATOM 2553 C C . LEU A 1 324 ? 20.581 1.854 -11.792 1.00 80.62 324 LEU A C 1
ATOM 2555 O O . LEU A 1 324 ? 21.394 2.212 -12.639 1.00 80.62 324 LEU A O 1
ATOM 2559 N N . LYS A 1 325 ? 19.990 2.719 -10.957 1.00 79.75 325 LYS A N 1
ATOM 2560 C CA . LYS A 1 325 ? 20.274 4.164 -10.851 1.00 79.75 325 LYS A CA 1
ATOM 2561 C C . LYS A 1 325 ? 20.092 4.603 -9.393 1.00 79.75 325 LYS A C 1
ATOM 2563 O O . LYS A 1 325 ? 19.557 3.829 -8.600 1.00 79.75 325 LYS A O 1
ATOM 2568 N N . MET A 1 326 ? 20.480 5.837 -9.043 1.00 74.25 326 MET A N 1
ATOM 2569 C CA . MET A 1 326 ? 20.394 6.370 -7.666 1.00 74.25 326 MET A CA 1
ATOM 2570 C C . MET A 1 326 ? 19.071 6.026 -6.960 1.00 74.25 326 MET A C 1
ATOM 2572 O O . MET A 1 326 ? 19.110 5.401 -5.905 1.00 74.25 326 MET A O 1
ATOM 2576 N N . ASN A 1 327 ? 17.928 6.322 -7.593 1.00 80.38 327 ASN A N 1
ATOM 2577 C CA . ASN A 1 327 ? 16.588 6.085 -7.038 1.00 80.38 327 ASN A CA 1
ATOM 2578 C C . ASN A 1 327 ? 15.768 5.077 -7.876 1.00 80.38 327 ASN A C 1
ATOM 2580 O O . ASN A 1 327 ? 14.563 5.253 -8.035 1.00 80.38 327 ASN A O 1
ATOM 2584 N N . ARG A 1 328 ? 16.394 4.060 -8.493 1.00 86.88 328 ARG A N 1
ATOM 2585 C CA . ARG A 1 328 ? 15.655 3.009 -9.230 1.00 86.88 328 ARG A CA 1
ATOM 2586 C C . ARG A 1 328 ? 16.162 1.614 -8.871 1.00 86.88 328 ARG A C 1
ATOM 2588 O O . ARG A 1 328 ? 17.302 1.252 -9.189 1.00 86.88 328 ARG A O 1
ATOM 2595 N N . PHE A 1 329 ? 15.287 0.836 -8.241 1.00 88.12 329 PHE A N 1
ATOM 2596 C CA . PHE A 1 329 ? 15.577 -0.477 -7.671 1.00 88.12 329 PHE A CA 1
ATOM 2597 C C . PHE A 1 329 ? 14.695 -1.572 -8.276 1.00 88.12 329 PHE A C 1
ATOM 2599 O O . PHE A 1 329 ? 13.516 -1.367 -8.567 1.00 88.12 329 PHE A O 1
ATOM 2606 N N . LYS A 1 330 ? 15.273 -2.766 -8.393 1.00 91.00 330 LYS A N 1
ATOM 2607 C CA . LYS A 1 330 ? 14.593 -4.050 -8.584 1.00 91.00 330 LYS A CA 1
ATOM 2608 C C . LYS A 1 330 ? 14.996 -4.995 -7.453 1.00 91.00 330 LYS A C 1
ATOM 2610 O O . LYS A 1 330 ? 16.026 -4.801 -6.804 1.00 91.00 330 LYS A O 1
ATOM 2615 N N . SER A 1 331 ? 14.201 -6.034 -7.228 1.00 92.12 331 SER A N 1
ATOM 2616 C CA . SER A 1 331 ? 14.552 -7.125 -6.318 1.00 92.12 331 SER A CA 1
ATOM 2617 C C . SER A 1 331 ? 14.362 -8.456 -7.030 1.00 92.12 331 SER A C 1
ATOM 2619 O O . SER A 1 331 ? 13.345 -8.668 -7.688 1.00 92.12 331 SER A O 1
ATOM 2621 N N . LYS A 1 332 ? 15.347 -9.344 -6.917 1.00 92.69 332 LYS A N 1
ATOM 2622 C CA . LYS A 1 332 ? 15.269 -10.727 -7.386 1.00 92.69 332 LYS A CA 1
ATOM 2623 C C . LYS A 1 332 ? 14.886 -11.606 -6.200 1.00 92.69 332 LYS A C 1
ATOM 2625 O O . LYS A 1 332 ? 15.640 -11.676 -5.228 1.00 92.69 332 LYS A O 1
ATOM 2630 N N . VAL A 1 333 ? 13.729 -12.257 -6.268 1.00 93.25 333 VAL A N 1
ATOM 2631 C CA . VAL A 1 333 ? 13.265 -13.217 -5.254 1.00 93.25 333 VAL A CA 1
ATOM 2632 C C . VAL A 1 333 ? 13.657 -14.635 -5.660 1.00 93.25 333 VAL A C 1
ATOM 2634 O O . VAL A 1 333 ? 13.660 -14.972 -6.846 1.00 93.25 333 VAL A O 1
ATOM 2637 N N . ARG A 1 334 ? 14.035 -15.454 -4.677 1.00 91.56 334 ARG A N 1
ATOM 2638 C CA . ARG A 1 334 ? 14.563 -16.808 -4.869 1.00 91.56 334 ARG A CA 1
ATOM 2639 C C . ARG A 1 334 ? 13.922 -17.775 -3.881 1.00 91.56 334 ARG A C 1
ATOM 2641 O O . ARG A 1 334 ? 13.890 -17.484 -2.684 1.00 91.56 334 ARG A O 1
ATOM 2648 N N . ILE A 1 335 ? 13.380 -18.884 -4.383 1.00 90.31 335 ILE A N 1
ATOM 2649 C CA . ILE A 1 335 ? 12.574 -19.839 -3.608 1.00 90.31 335 ILE A CA 1
ATOM 2650 C C . ILE A 1 335 ? 12.997 -21.268 -3.953 1.00 90.31 335 ILE A C 1
ATOM 2652 O O . ILE A 1 335 ? 12.882 -21.703 -5.099 1.00 90.31 335 ILE A O 1
ATOM 2656 N N . ASP A 1 336 ? 13.452 -22.009 -2.947 1.00 85.56 336 ASP A N 1
ATOM 2657 C CA . ASP A 1 336 ? 14.073 -23.322 -3.126 1.00 85.56 336 ASP A CA 1
ATOM 2658 C C . ASP A 1 336 ? 13.013 -24.438 -3.073 1.00 85.56 336 ASP A C 1
ATOM 2660 O O . ASP A 1 336 ? 12.742 -25.004 -2.009 1.00 85.56 336 ASP A O 1
ATOM 2664 N N . ARG A 1 337 ? 12.373 -24.770 -4.207 1.00 81.88 337 ARG A N 1
ATOM 2665 C CA . ARG A 1 337 ? 11.279 -25.763 -4.266 1.00 81.88 337 ARG A CA 1
ATOM 2666 C C . ARG A 1 337 ? 11.808 -27.200 -4.220 1.00 81.88 337 ARG A C 1
ATOM 2668 O O . ARG A 1 337 ? 11.637 -27.967 -5.163 1.00 81.88 337 ARG A O 1
ATOM 2675 N N . LYS A 1 338 ? 12.393 -27.599 -3.084 1.00 73.62 338 LYS A N 1
ATOM 2676 C CA . LYS A 1 338 ? 12.997 -28.932 -2.853 1.00 73.62 338 LYS A CA 1
ATOM 2677 C C . LYS A 1 338 ? 12.051 -30.123 -3.113 1.00 73.62 338 LYS A C 1
ATOM 2679 O O . LYS A 1 338 ? 12.535 -31.228 -3.308 1.00 73.62 338 LYS A O 1
ATOM 2684 N N . LYS A 1 339 ? 10.723 -29.921 -3.114 1.00 67.62 339 LYS A N 1
ATOM 2685 C CA . LYS A 1 339 ? 9.724 -30.951 -3.475 1.00 67.62 339 LYS A CA 1
ATOM 2686 C C . LYS A 1 339 ? 9.491 -31.066 -4.990 1.00 67.62 339 LYS A C 1
ATOM 2688 O O . LYS A 1 339 ? 9.207 -32.153 -5.471 1.00 67.62 339 LYS A O 1
ATOM 2693 N N . ASP A 1 340 ? 9.639 -29.963 -5.723 1.00 65.44 340 ASP A N 1
ATOM 2694 C CA . ASP A 1 340 ? 9.324 -29.855 -7.155 1.00 65.44 340 ASP A CA 1
ATOM 2695 C C . ASP A 1 340 ? 10.600 -29.764 -8.021 1.00 65.44 340 ASP A C 1
ATOM 2697 O O . ASP A 1 340 ? 10.559 -29.286 -9.152 1.00 65.44 340 ASP A O 1
ATOM 2701 N N . GLY A 1 341 ? 11.753 -30.157 -7.466 1.00 60.31 341 GLY A N 1
ATOM 2702 C CA . GLY A 1 341 ? 13.032 -30.287 -8.174 1.00 60.31 341 GLY A CA 1
ATOM 2703 C C . GLY A 1 341 ? 13.711 -28.991 -8.644 1.00 60.31 341 GLY A C 1
ATOM 2704 O O . GLY A 1 341 ? 14.718 -29.080 -9.339 1.00 60.31 341 GLY A O 1
ATOM 2705 N N . GLY A 1 342 ? 13.202 -27.799 -8.301 1.00 75.06 342 GLY A N 1
ATOM 2706 C CA . GLY A 1 342 ? 13.636 -26.546 -8.939 1.00 75.06 342 GLY A CA 1
ATOM 2707 C C . GLY A 1 342 ? 13.877 -25.360 -8.002 1.00 75.06 342 GLY A C 1
ATOM 2708 O O . GLY A 1 342 ? 13.122 -25.110 -7.062 1.00 75.06 342 GLY A O 1
ATOM 2709 N N . MET A 1 343 ? 14.901 -24.563 -8.311 1.00 82.62 343 MET A N 1
ATOM 2710 C CA . MET A 1 343 ? 15.100 -23.234 -7.727 1.00 82.62 343 MET A CA 1
ATOM 2711 C C . MET A 1 343 ? 14.305 -22.204 -8.539 1.00 82.62 343 MET A C 1
ATOM 2713 O O . MET A 1 343 ? 14.584 -21.986 -9.717 1.00 82.62 343 MET A O 1
ATOM 2717 N N . LEU A 1 344 ? 13.306 -21.564 -7.928 1.00 84.44 344 LEU A N 1
ATOM 2718 C CA . LEU A 1 344 ? 12.507 -20.529 -8.586 1.00 84.44 344 LEU A CA 1
ATOM 2719 C C . LEU A 1 344 ? 13.136 -19.155 -8.330 1.00 84.44 344 LEU A C 1
ATOM 2721 O O . LEU A 1 344 ? 12.922 -18.551 -7.279 1.00 84.44 344 LEU A O 1
ATOM 2725 N N . GLU A 1 345 ? 13.916 -18.670 -9.295 1.00 88.00 345 GLU A N 1
ATOM 2726 C CA . GLU A 1 345 ? 14.452 -17.307 -9.316 1.00 88.00 345 GLU A CA 1
ATOM 2727 C C . GLU A 1 345 ? 13.598 -16.396 -10.212 1.00 88.00 345 GLU A C 1
ATOM 2729 O O . GLU A 1 345 ? 13.364 -16.710 -11.378 1.00 88.00 345 GLU A O 1
ATOM 2734 N N . LEU A 1 346 ? 13.144 -15.252 -9.690 1.00 88.69 346 LEU A N 1
ATOM 2735 C CA . LEU A 1 346 ? 12.243 -14.333 -10.396 1.00 88.69 346 LEU A CA 1
ATOM 2736 C C . LEU A 1 346 ? 12.614 -12.864 -10.143 1.00 88.69 346 LEU A C 1
ATOM 2738 O O . LEU A 1 346 ? 12.889 -12.472 -9.008 1.00 88.69 346 LEU A O 1
ATOM 2742 N N . THR A 1 347 ? 12.567 -12.040 -11.194 1.00 89.50 347 THR A N 1
ATOM 2743 C CA . THR A 1 347 ? 12.849 -10.593 -11.144 1.00 89.50 347 THR A CA 1
ATOM 2744 C C . THR A 1 347 ? 11.775 -9.841 -11.941 1.00 89.50 347 THR A C 1
ATOM 2746 O O . THR A 1 347 ? 11.595 -10.159 -13.116 1.00 89.50 347 THR A O 1
ATOM 2749 N N . PRO A 1 348 ? 11.065 -8.854 -11.365 1.00 87.06 348 PRO A N 1
ATOM 2750 C CA . PRO A 1 348 ? 10.097 -8.045 -12.100 1.00 87.06 348 PRO A CA 1
ATOM 2751 C C . PRO A 1 348 ? 10.780 -7.050 -13.050 1.00 87.06 348 PRO A C 1
ATOM 2753 O O . PRO A 1 348 ? 11.884 -6.560 -12.796 1.00 87.06 348 PRO A O 1
ATOM 2756 N N . GLU A 1 349 ? 10.104 -6.730 -14.154 1.00 85.81 349 GLU A N 1
ATOM 2757 C CA . GLU A 1 349 ? 10.609 -5.779 -15.150 1.00 85.81 349 GLU A CA 1
ATOM 2758 C C . GLU A 1 349 ? 10.354 -4.309 -14.772 1.00 85.81 349 GLU A C 1
ATOM 2760 O O . GLU A 1 349 ? 11.154 -3.445 -15.132 1.00 85.81 349 GLU A O 1
ATOM 2765 N N . ILE A 1 350 ? 9.319 -4.038 -13.975 1.00 86.44 350 ILE A N 1
ATOM 2766 C CA . ILE A 1 350 ? 8.999 -2.701 -13.459 1.00 86.44 350 ILE A CA 1
ATOM 2767 C C . ILE A 1 350 ? 10.065 -2.267 -12.436 1.00 86.44 350 ILE A C 1
ATOM 2769 O O . ILE A 1 350 ? 10.606 -3.084 -11.684 1.00 86.44 350 ILE A O 1
ATOM 2773 N N . LEU A 1 351 ? 10.389 -0.977 -12.428 1.00 86.62 351 LEU A N 1
ATOM 2774 C CA . LEU A 1 351 ? 11.333 -0.328 -11.517 1.00 86.62 351 LEU A CA 1
ATOM 2775 C C . LEU A 1 351 ? 10.575 0.358 -10.369 1.00 86.62 351 LEU A C 1
ATOM 2777 O O . LEU A 1 351 ? 9.571 1.030 -10.599 1.00 86.62 351 LEU A O 1
ATOM 2781 N N . CYS A 1 352 ? 11.084 0.240 -9.142 1.00 87.25 352 CYS A N 1
ATOM 2782 C CA . CYS A 1 352 ? 10.528 0.914 -7.964 1.00 87.25 352 CYS A CA 1
ATOM 2783 C C . CYS A 1 352 ? 11.462 2.027 -7.474 1.00 87.25 352 CYS A C 1
ATOM 2785 O O . CYS A 1 352 ? 12.689 1.903 -7.560 1.00 87.25 352 CYS A O 1
ATOM 2787 N N . GLU A 1 353 ? 10.893 3.071 -6.873 1.00 86.94 353 GLU A N 1
ATOM 2788 C CA . GLU A 1 353 ? 11.654 4.141 -6.205 1.00 86.94 353 GLU A CA 1
ATOM 2789 C C . GLU A 1 353 ? 12.287 3.672 -4.882 1.00 86.94 353 GLU A C 1
ATOM 2791 O O . GLU A 1 353 ? 13.292 4.217 -4.430 1.00 86.94 353 GLU A O 1
ATOM 2796 N N . ASN A 1 354 ? 11.722 2.623 -4.275 1.00 89.50 354 ASN A N 1
ATOM 2797 C CA . ASN A 1 354 ? 12.053 2.144 -2.937 1.00 89.50 354 ASN A CA 1
ATOM 2798 C C . ASN A 1 354 ? 12.406 0.647 -2.944 1.00 89.50 354 ASN A C 1
ATOM 2800 O O . ASN A 1 354 ? 11.709 -0.174 -3.545 1.00 89.50 354 ASN A O 1
ATOM 2804 N N . VAL A 1 355 ? 13.459 0.264 -2.215 1.00 90.06 355 VAL A N 1
ATOM 2805 C CA . VAL A 1 355 ? 13.902 -1.139 -2.090 1.00 90.06 355 VAL A CA 1
ATOM 2806 C C . VAL A 1 355 ? 12.801 -2.025 -1.491 1.00 90.06 355 VAL A C 1
ATOM 2808 O O . VAL A 1 355 ? 12.617 -3.157 -1.935 1.00 90.06 355 VAL A O 1
ATOM 2811 N N . LYS A 1 356 ? 12.032 -1.509 -0.520 1.00 91.25 356 LYS A N 1
ATOM 2812 C CA . LYS A 1 356 ? 10.943 -2.259 0.133 1.00 91.25 356 LYS A CA 1
ATOM 2813 C C . LYS A 1 356 ? 9.795 -2.573 -0.833 1.00 91.25 356 LYS A C 1
ATOM 2815 O O . LYS A 1 356 ? 9.242 -3.669 -0.790 1.00 91.25 356 LYS A O 1
ATOM 2820 N N . GLU A 1 357 ? 9.468 -1.638 -1.723 1.00 91.00 357 GLU A N 1
ATOM 2821 C CA . GLU A 1 357 ? 8.463 -1.839 -2.775 1.00 91.00 357 GLU A CA 1
ATOM 2822 C C . GLU A 1 357 ? 8.959 -2.846 -3.815 1.00 91.00 357 GLU A C 1
ATOM 2824 O O . GLU A 1 357 ? 8.220 -3.764 -4.163 1.00 91.00 357 GLU A O 1
ATOM 2829 N N . ALA A 1 358 ? 10.233 -2.769 -4.218 1.00 92.44 358 ALA A N 1
ATOM 2830 C CA . ALA A 1 358 ? 10.834 -3.739 -5.134 1.00 92.44 358 ALA A CA 1
ATOM 2831 C C . ALA A 1 358 ? 10.781 -5.180 -4.588 1.00 92.44 358 ALA A C 1
ATOM 2833 O O . ALA A 1 358 ? 10.503 -6.117 -5.337 1.00 92.44 358 ALA A O 1
ATOM 2834 N N . GLU A 1 359 ? 11.006 -5.378 -3.283 1.00 93.88 359 GLU A N 1
ATOM 2835 C CA . GLU A 1 359 ? 10.822 -6.684 -2.633 1.00 93.88 359 GLU A CA 1
ATOM 2836 C C . GLU A 1 359 ? 9.357 -7.144 -2.620 1.00 93.88 359 GLU A C 1
ATOM 2838 O O . GLU A 1 359 ? 9.089 -8.316 -2.890 1.00 93.88 359 GLU A O 1
ATOM 2843 N N . GLN A 1 360 ? 8.397 -6.260 -2.324 1.00 94.06 360 GLN A N 1
ATOM 2844 C CA . GLN A 1 360 ? 6.967 -6.605 -2.348 1.00 94.06 360 GLN A CA 1
ATOM 2845 C C . GLN A 1 360 ? 6.471 -6.911 -3.770 1.00 94.06 360 GLN A C 1
ATOM 2847 O O . GLN A 1 360 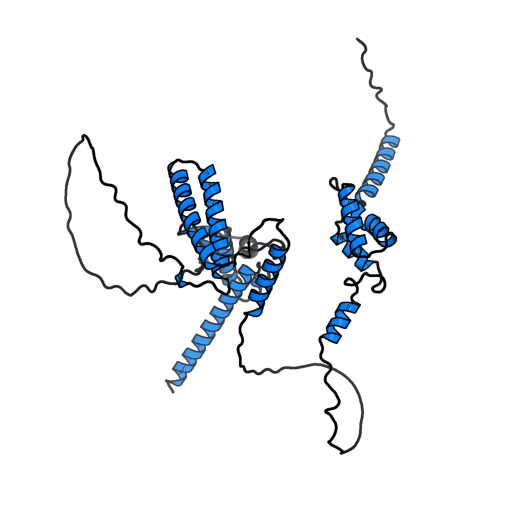? 5.692 -7.847 -3.957 1.00 94.06 360 GLN A O 1
ATOM 2852 N N . LEU A 1 361 ? 6.980 -6.206 -4.780 1.00 94.00 361 LEU A N 1
ATOM 2853 C CA . LEU A 1 361 ? 6.708 -6.465 -6.192 1.00 94.00 361 LEU A CA 1
ATOM 2854 C C . LEU A 1 361 ? 7.263 -7.828 -6.627 1.00 94.00 361 LEU A C 1
ATOM 2856 O O . LEU A 1 361 ? 6.542 -8.630 -7.218 1.00 94.00 361 LEU A O 1
ATOM 2860 N N . ALA A 1 362 ? 8.515 -8.132 -6.274 1.00 94.31 362 ALA A N 1
ATOM 2861 C CA . ALA A 1 362 ? 9.109 -9.444 -6.525 1.00 94.31 362 ALA A CA 1
ATOM 2862 C C . ALA A 1 362 ? 8.324 -10.561 -5.813 1.00 94.31 362 ALA A C 1
ATOM 2864 O O . ALA A 1 362 ? 8.043 -11.598 -6.411 1.00 94.31 362 ALA A O 1
ATOM 2865 N N . SER A 1 363 ? 7.886 -10.316 -4.572 1.00 94.56 363 SER A N 1
ATOM 2866 C CA . SER A 1 363 ? 7.026 -11.241 -3.818 1.00 94.56 363 SER A CA 1
ATOM 2867 C C . SER A 1 363 ? 5.695 -11.498 -4.531 1.00 94.56 363 SER A C 1
ATOM 2869 O O . SER A 1 363 ? 5.247 -12.639 -4.622 1.00 94.56 363 SER A O 1
ATOM 2871 N N . THR A 1 364 ? 5.090 -10.442 -5.079 1.00 94.44 364 THR A N 1
ATOM 2872 C CA . THR A 1 364 ? 3.845 -10.494 -5.860 1.00 94.44 364 THR A CA 1
ATOM 2873 C C . THR A 1 364 ? 4.027 -11.320 -7.136 1.00 94.44 364 THR A C 1
ATOM 2875 O O . THR A 1 364 ? 3.178 -12.151 -7.449 1.00 94.44 364 THR A O 1
ATOM 2878 N N . LEU A 1 365 ? 5.162 -11.177 -7.830 1.00 93.44 365 LEU A N 1
ATOM 2879 C CA . LEU A 1 365 ? 5.481 -11.959 -9.032 1.00 93.44 365 LEU A CA 1
ATOM 2880 C C . LEU A 1 365 ? 5.737 -13.441 -8.707 1.00 93.44 365 LEU A C 1
ATOM 2882 O O . LEU A 1 365 ? 5.239 -14.323 -9.406 1.00 93.44 365 LEU A O 1
ATOM 2886 N N . ALA A 1 366 ? 6.433 -13.747 -7.610 1.00 93.25 366 ALA A N 1
ATOM 2887 C CA . ALA A 1 366 ? 6.570 -15.129 -7.149 1.00 93.25 366 ALA A CA 1
ATOM 2888 C C . ALA A 1 366 ? 5.221 -15.761 -6.776 1.00 93.25 366 ALA A C 1
ATOM 2890 O O . ALA A 1 366 ? 4.935 -16.872 -7.221 1.00 93.25 366 ALA A O 1
ATOM 2891 N N . LEU A 1 367 ? 4.362 -15.049 -6.040 1.00 92.50 367 LEU A N 1
ATOM 2892 C CA . LEU A 1 367 ? 2.997 -15.499 -5.752 1.00 92.50 367 LEU A CA 1
ATOM 2893 C C . LEU A 1 367 ? 2.182 -15.720 -7.036 1.00 92.50 367 LEU A C 1
ATOM 2895 O O . LEU A 1 367 ? 1.488 -16.727 -7.137 1.00 92.50 367 LEU A O 1
ATOM 2899 N N . TYR A 1 368 ? 2.312 -14.852 -8.044 1.00 91.75 368 TYR A N 1
ATOM 2900 C CA . TYR A 1 368 ? 1.660 -15.031 -9.346 1.00 91.75 368 TYR A CA 1
ATOM 2901 C C . TYR A 1 368 ? 2.086 -16.339 -10.036 1.00 91.75 368 TYR A C 1
ATOM 2903 O O . TYR A 1 368 ? 1.251 -17.038 -10.606 1.00 91.75 368 TYR A O 1
ATOM 2911 N N . HIS A 1 369 ? 3.368 -16.713 -9.965 1.00 89.38 369 HIS A N 1
ATOM 2912 C CA . HIS A 1 369 ? 3.862 -17.971 -10.539 1.00 89.38 369 HIS A CA 1
ATOM 2913 C C . HIS A 1 369 ? 3.540 -19.216 -9.697 1.00 89.38 369 HIS A C 1
ATOM 2915 O O . HIS A 1 369 ? 3.397 -20.298 -10.267 1.00 89.38 369 HIS A O 1
ATOM 2921 N N . LEU A 1 370 ? 3.422 -19.081 -8.374 1.00 87.50 370 LEU A N 1
ATOM 2922 C CA . LEU A 1 370 ? 3.149 -20.185 -7.445 1.00 87.50 370 LEU A CA 1
ATOM 2923 C C . LEU A 1 370 ? 1.650 -20.489 -7.290 1.00 87.50 370 LEU A C 1
ATOM 2925 O O . LEU A 1 370 ? 1.271 -21.650 -7.157 1.00 87.50 370 LEU A O 1
ATOM 2929 N N . CYS A 1 371 ? 0.795 -19.467 -7.335 1.00 86.19 371 CYS A N 1
ATOM 2930 C CA . CYS A 1 371 ? -0.640 -19.559 -7.053 1.00 86.19 371 CYS A CA 1
ATOM 2931 C C . CYS A 1 371 ? -1.507 -19.448 -8.324 1.00 86.19 371 CYS A C 1
ATOM 2933 O O . CYS A 1 371 ? -2.621 -18.918 -8.275 1.00 86.19 371 CYS A O 1
ATOM 2935 N N . LYS A 1 372 ? -1.006 -19.904 -9.483 1.00 80.12 372 LYS A N 1
ATOM 2936 C CA . LYS A 1 372 ? -1.733 -19.806 -10.762 1.00 80.12 372 LYS A CA 1
ATOM 2937 C C . LYS A 1 372 ? -3.109 -20.474 -10.671 1.00 80.12 372 LYS A C 1
ATOM 2939 O O . LYS A 1 372 ? -3.223 -21.637 -10.304 1.00 80.12 372 LYS A O 1
ATOM 2944 N N . GLY A 1 373 ? -4.150 -19.715 -11.016 1.00 76.94 373 GLY A N 1
ATOM 2945 C CA . GLY A 1 373 ? -5.553 -20.138 -10.935 1.00 76.94 373 GLY A CA 1
ATOM 2946 C C . GLY A 1 373 ? -6.273 -19.782 -9.627 1.00 76.94 373 GLY A C 1
ATOM 2947 O O . GLY A 1 373 ? -7.499 -19.807 -9.607 1.00 76.94 373 GLY A O 1
ATOM 2948 N N . GLN A 1 374 ? -5.566 -19.388 -8.561 1.00 85.00 374 GLN A N 1
ATOM 2949 C CA . GLN A 1 374 ? -6.188 -18.937 -7.308 1.00 85.00 374 GLN A CA 1
ATOM 2950 C C . GLN A 1 374 ? -6.410 -17.415 -7.291 1.00 85.00 374 GLN A C 1
ATOM 2952 O O . GLN A 1 374 ? -5.635 -16.644 -7.862 1.00 85.00 374 GLN A O 1
ATOM 2957 N N . SER A 1 375 ? -7.434 -16.944 -6.571 1.00 87.25 375 SER A N 1
ATOM 2958 C CA . SER A 1 375 ? -7.775 -15.516 -6.450 1.00 87.25 375 SER A CA 1
ATOM 2959 C C . SER A 1 375 ? -6.883 -14.726 -5.472 1.00 87.25 375 SER A C 1
ATOM 2961 O O . SER A 1 375 ? -7.302 -13.710 -4.926 1.00 87.25 375 SER A O 1
ATOM 2963 N N . VAL A 1 376 ? -5.626 -15.149 -5.275 1.00 89.19 376 VAL A N 1
ATOM 2964 C CA . VAL A 1 376 ? -4.678 -14.595 -4.281 1.00 89.19 376 VAL A CA 1
ATOM 2965 C C . VAL A 1 376 ? -4.473 -13.078 -4.402 1.00 89.19 376 VAL A C 1
ATOM 2967 O O . VAL A 1 376 ? -4.256 -12.419 -3.392 1.00 89.19 376 VAL A O 1
ATOM 2970 N N . HIS A 1 377 ? -4.646 -12.493 -5.590 1.00 88.38 377 HIS A N 1
ATOM 2971 C CA . HIS A 1 377 ? -4.645 -11.040 -5.810 1.00 88.38 377 HIS A CA 1
ATOM 2972 C C . HIS A 1 377 ? -5.654 -10.263 -4.933 1.00 88.38 377 HIS A C 1
ATOM 2974 O O . HIS A 1 377 ? -5.424 -9.097 -4.612 1.00 88.38 377 HIS A O 1
ATOM 2980 N N . GLN A 1 378 ? -6.747 -10.898 -4.495 1.00 90.19 378 GLN A N 1
ATOM 2981 C CA . GLN A 1 378 ? -7.725 -10.322 -3.560 1.00 90.19 378 GLN A CA 1
ATOM 2982 C C . GLN A 1 378 ? -7.160 -10.153 -2.137 1.00 90.19 378 GLN A C 1
ATOM 2984 O O . GLN A 1 378 ? -7.648 -9.320 -1.379 1.00 90.19 378 GLN A O 1
ATOM 2989 N N . LEU A 1 379 ? -6.107 -10.901 -1.791 1.00 90.56 379 LEU A N 1
ATOM 2990 C CA . LEU A 1 379 ? -5.400 -10.856 -0.505 1.00 90.56 379 LEU A CA 1
ATOM 2991 C C . LEU A 1 379 ? -4.152 -9.953 -0.545 1.00 90.56 379 LEU A C 1
ATOM 2993 O O . LEU A 1 379 ? -3.339 -9.987 0.380 1.00 90.56 379 LEU A O 1
ATOM 2997 N N . LEU A 1 380 ? -3.993 -9.157 -1.608 1.00 91.44 380 LEU A N 1
ATOM 2998 C CA . LEU A 1 380 ? -2.913 -8.184 -1.780 1.00 91.44 380 LEU A CA 1
ATOM 2999 C C . LEU A 1 380 ? -3.448 -6.739 -1.729 1.00 91.44 380 LEU A C 1
ATOM 3001 O O . LEU A 1 380 ? -4.612 -6.522 -2.095 1.00 91.44 380 LEU A O 1
ATOM 3005 N N . PRO A 1 381 ? -2.610 -5.751 -1.338 1.00 92.56 381 PRO A N 1
ATOM 3006 C CA . PRO A 1 381 ? -2.972 -4.335 -1.397 1.00 92.56 381 PRO A CA 1
ATOM 3007 C C . PRO A 1 381 ? -3.320 -3.907 -2.834 1.00 92.56 381 PRO A C 1
ATOM 3009 O O . PRO A 1 381 ? -2.731 -4.457 -3.771 1.00 92.56 381 PRO A O 1
ATOM 3012 N N . PRO A 1 382 ? -4.200 -2.901 -3.028 1.00 90.88 382 PRO A N 1
ATOM 3013 C CA . PRO A 1 382 ? -4.630 -2.446 -4.354 1.00 90.88 382 PRO A CA 1
ATOM 3014 C C . PRO A 1 382 ? -3.498 -2.263 -5.385 1.00 90.88 382 PRO A C 1
ATOM 3016 O O . PRO A 1 382 ? -3.535 -2.964 -6.396 1.00 90.88 382 PRO A O 1
ATOM 3019 N N . PRO A 1 383 ? -2.414 -1.496 -5.123 1.00 91.56 383 PRO A N 1
ATOM 3020 C CA . PRO A 1 383 ? -1.388 -1.262 -6.142 1.00 91.56 383 PRO A CA 1
ATOM 3021 C C . PRO A 1 383 ? -0.613 -2.520 -6.565 1.00 91.56 383 PRO A C 1
ATOM 3023 O O . PRO A 1 383 ? -0.002 -2.508 -7.623 1.00 91.56 383 PRO A O 1
ATOM 3026 N N . PHE A 1 384 ? -0.632 -3.614 -5.790 1.00 92.00 384 PHE A N 1
ATOM 3027 C CA . PHE A 1 384 ? -0.044 -4.906 -6.189 1.00 92.00 384 PHE A CA 1
ATOM 3028 C C . PHE A 1 384 ? -1.063 -5.837 -6.862 1.00 92.00 384 PHE A C 1
ATOM 3030 O O . PHE A 1 384 ? -0.692 -6.687 -7.675 1.00 92.00 384 PHE A O 1
ATOM 3037 N N . ARG A 1 385 ? -2.352 -5.674 -6.542 1.00 92.12 385 ARG A N 1
ATOM 3038 C CA . ARG A 1 385 ? -3.467 -6.373 -7.192 1.00 92.12 385 ARG A CA 1
ATOM 3039 C C . ARG A 1 385 ? -3.603 -5.956 -8.651 1.00 92.12 385 ARG A C 1
ATOM 3041 O O . ARG A 1 385 ? -3.782 -6.824 -9.500 1.00 92.12 385 ARG A O 1
ATOM 3048 N N . ASP A 1 386 ? -3.471 -4.668 -8.939 1.00 91.75 386 ASP A N 1
ATOM 3049 C CA . ASP A 1 386 ? -3.676 -4.133 -10.288 1.00 91.75 386 ASP A CA 1
ATOM 3050 C C . ASP A 1 386 ? -2.609 -4.660 -11.267 1.00 91.75 386 ASP A C 1
ATOM 3052 O O . ASP A 1 386 ? -2.937 -5.141 -12.350 1.00 91.75 386 ASP A O 1
ATOM 3056 N N . ILE A 1 387 ? -1.348 -4.750 -10.826 1.00 91.62 387 ILE A N 1
ATOM 3057 C CA . ILE A 1 387 ? -0.251 -5.385 -11.583 1.00 91.62 387 ILE A CA 1
ATOM 3058 C C . ILE A 1 387 ? -0.522 -6.879 -11.824 1.00 91.62 387 ILE A C 1
ATOM 3060 O O . ILE A 1 387 ? -0.241 -7.409 -12.898 1.00 91.62 387 ILE A O 1
ATOM 3064 N N . TRP A 1 388 ? -1.070 -7.589 -10.832 1.00 92.06 388 TRP A N 1
ATOM 3065 C CA . TRP A 1 388 ? -1.433 -9.000 -10.995 1.00 92.06 388 TRP A CA 1
ATOM 3066 C C . TRP A 1 388 ? -2.524 -9.161 -12.062 1.00 92.06 388 TRP A C 1
ATOM 3068 O O . TRP A 1 388 ? -2.479 -10.109 -12.850 1.00 92.06 388 TRP A O 1
ATOM 3078 N N . LEU A 1 389 ? -3.490 -8.238 -12.117 1.00 91.38 389 LEU A N 1
ATOM 3079 C CA . LEU A 1 389 ? -4.513 -8.203 -13.162 1.00 91.38 389 LEU A CA 1
ATOM 3080 C C . LEU A 1 389 ? -3.896 -7.887 -14.537 1.00 91.38 389 LEU A C 1
ATOM 3082 O O . LEU A 1 389 ? -4.199 -8.607 -15.489 1.00 91.38 389 LEU A O 1
ATOM 3086 N N . GLU A 1 390 ? -2.960 -6.933 -14.634 1.00 91.62 390 GLU A N 1
ATOM 3087 C CA . GLU A 1 390 ? -2.171 -6.693 -15.858 1.00 91.62 390 GLU A CA 1
ATOM 3088 C C . GLU A 1 390 ? -1.443 -7.960 -16.333 1.00 91.62 390 GLU A C 1
ATOM 3090 O O . GLU A 1 390 ? -1.508 -8.299 -17.515 1.00 91.62 390 GLU A O 1
ATOM 3095 N N . TRP A 1 391 ? -0.784 -8.704 -15.438 1.00 91.00 391 TRP A N 1
ATOM 3096 C CA . TRP A 1 391 ? -0.099 -9.952 -15.798 1.00 91.00 391 TRP A CA 1
ATOM 3097 C C . TRP A 1 391 ? -1.074 -11.059 -16.225 1.00 91.00 391 TRP A C 1
ATOM 3099 O O . TRP A 1 391 ? -0.800 -11.754 -17.208 1.00 91.00 391 TRP A O 1
ATOM 3109 N N . LEU A 1 392 ? -2.228 -11.193 -15.556 1.00 89.62 392 LEU A N 1
ATOM 3110 C CA . LEU A 1 392 ? -3.284 -12.128 -15.968 1.00 89.62 392 LEU A CA 1
ATOM 3111 C C . LEU A 1 392 ? -3.826 -11.791 -17.362 1.00 89.62 392 LEU A C 1
ATOM 3113 O O . LEU A 1 392 ? -3.986 -12.693 -18.186 1.00 89.62 392 LEU A O 1
ATOM 3117 N N . ASP A 1 393 ? -4.113 -10.520 -17.639 1.00 90.56 393 ASP A N 1
ATOM 3118 C CA . ASP A 1 393 ? -4.687 -10.091 -18.917 1.00 90.56 393 ASP A CA 1
ATOM 3119 C C . ASP A 1 393 ? -3.644 -10.079 -20.043 1.00 90.56 393 ASP A C 1
ATOM 3121 O O . ASP A 1 393 ? -3.965 -10.441 -21.179 1.00 90.56 393 ASP A O 1
ATOM 3125 N N . ALA A 1 394 ? -2.372 -9.818 -19.734 1.00 88.88 394 ALA A N 1
ATOM 3126 C CA . ALA A 1 394 ? -1.259 -10.051 -20.649 1.00 88.88 394 ALA A CA 1
ATOM 3127 C C . ALA A 1 394 ? -1.084 -11.546 -20.981 1.00 88.88 394 ALA A C 1
ATOM 3129 O O . ALA A 1 394 ? -0.860 -11.880 -22.146 1.00 88.88 394 ALA A O 1
ATOM 3130 N N . GLU A 1 395 ? -1.218 -12.465 -20.014 1.00 87.94 395 GLU A N 1
ATOM 3131 C CA . GLU A 1 395 ? -1.212 -13.911 -20.295 1.00 87.94 395 GLU A CA 1
ATOM 3132 C C . GLU A 1 395 ? -2.410 -14.344 -21.153 1.00 87.94 395 GLU A C 1
ATOM 3134 O O . GLU A 1 395 ? -2.219 -15.089 -22.118 1.00 87.94 395 GLU A O 1
ATOM 3139 N N . LYS A 1 396 ? -3.628 -13.871 -20.850 1.00 88.00 396 LYS A N 1
ATOM 3140 C CA . LYS A 1 396 ? -4.832 -14.152 -21.660 1.00 88.00 396 LYS A CA 1
ATOM 3141 C C . LYS A 1 396 ? -4.667 -13.644 -23.091 1.00 88.00 396 LYS A C 1
ATOM 3143 O O . LYS A 1 396 ? -4.917 -14.390 -24.032 1.00 88.00 396 LYS A O 1
ATOM 3148 N N . THR A 1 397 ? -4.189 -12.411 -23.256 1.00 89.88 397 THR A N 1
ATOM 3149 C CA . THR A 1 397 ? -3.981 -11.784 -24.570 1.00 89.88 397 THR A CA 1
ATOM 3150 C C . THR A 1 397 ? -2.892 -12.508 -25.362 1.00 89.88 397 THR A C 1
ATOM 3152 O O . THR A 1 397 ? -3.074 -12.769 -26.547 1.00 89.88 397 THR A O 1
ATOM 3155 N N . LYS A 1 398 ? -1.790 -12.926 -24.722 1.00 89.69 398 LYS A N 1
ATOM 3156 C CA . LYS A 1 398 ? -0.759 -13.767 -25.362 1.00 89.69 398 LYS A CA 1
ATOM 3157 C C . LYS A 1 398 ? -1.318 -15.121 -25.819 1.00 89.69 398 LYS A C 1
ATOM 3159 O O . LYS A 1 398 ? -0.994 -15.548 -26.923 1.00 89.69 398 LYS A O 1
ATOM 3164 N N . LYS A 1 399 ? -2.170 -15.766 -25.013 1.00 87.62 399 LYS A N 1
ATOM 3165 C CA . LYS A 1 399 ? -2.834 -17.039 -25.358 1.00 87.62 399 LYS A CA 1
ATOM 3166 C C . LYS A 1 399 ? -3.823 -16.877 -26.516 1.00 87.62 399 LYS A C 1
ATOM 3168 O O . LYS A 1 399 ? -3.743 -17.641 -27.470 1.00 87.62 399 LYS A O 1
ATOM 3173 N N . GLN A 1 400 ? -4.678 -15.853 -26.486 1.00 87.25 400 GLN A N 1
ATOM 3174 C CA . GLN A 1 400 ? -5.599 -15.559 -27.590 1.00 87.25 400 GLN A CA 1
ATOM 3175 C C . GLN A 1 400 ? -4.833 -15.247 -28.883 1.00 87.25 400 GLN A C 1
ATOM 3177 O O . GLN A 1 400 ? -5.082 -15.877 -29.901 1.00 87.25 400 GLN A O 1
ATOM 3182 N N . ASN A 1 401 ? -3.813 -14.385 -28.825 1.00 88.88 401 ASN A N 1
ATOM 3183 C CA . ASN A 1 401 ? -2.978 -14.055 -29.983 1.00 88.88 401 ASN A CA 1
ATOM 3184 C C . ASN A 1 401 ? -2.191 -15.261 -30.533 1.00 88.88 401 ASN A C 1
ATOM 3186 O O . ASN A 1 401 ? -1.795 -15.237 -31.697 1.00 88.88 401 ASN A O 1
ATOM 3190 N N . ALA A 1 402 ? -1.917 -16.290 -29.723 1.00 89.31 402 ALA A N 1
ATOM 3191 C CA . ALA A 1 402 ? -1.318 -17.539 -30.191 1.00 89.31 402 ALA A CA 1
ATOM 3192 C C . ALA A 1 402 ? -2.348 -18.405 -30.935 1.00 89.31 402 ALA A C 1
ATOM 3194 O O . ALA A 1 402 ? -2.072 -18.832 -32.051 1.00 89.31 402 ALA A O 1
ATOM 3195 N N . ILE A 1 403 ? -3.549 -18.572 -30.369 1.00 89.12 403 ILE A N 1
ATOM 3196 C CA . ILE A 1 403 ? -4.675 -19.286 -30.996 1.00 89.12 403 ILE A CA 1
ATOM 3197 C C . ILE A 1 403 ? -5.075 -18.614 -32.319 1.00 89.12 403 ILE A C 1
ATOM 3199 O O . ILE A 1 403 ? -5.208 -19.283 -33.340 1.00 89.12 403 ILE A O 1
ATOM 3203 N N . ASP A 1 404 ? -5.195 -17.286 -32.339 1.00 86.62 404 ASP A N 1
ATOM 3204 C CA . ASP A 1 404 ? -5.554 -16.518 -33.536 1.00 86.62 404 ASP A CA 1
ATOM 3205 C C . ASP A 1 404 ? -4.477 -16.629 -34.630 1.00 86.62 404 ASP A C 1
ATOM 3207 O O . ASP A 1 404 ? -4.802 -16.688 -35.817 1.00 86.62 404 ASP A O 1
ATOM 3211 N N . LYS A 1 405 ? -3.192 -16.715 -34.249 1.00 88.69 405 LYS A N 1
ATOM 3212 C CA . LYS A 1 405 ? -2.090 -17.001 -35.182 1.00 88.69 405 LYS A CA 1
ATOM 3213 C C . LYS A 1 405 ? -2.140 -18.430 -35.710 1.00 88.69 405 LYS A C 1
ATOM 3215 O O . LYS A 1 405 ? -1.991 -18.612 -36.911 1.00 88.69 405 LYS A O 1
ATOM 3220 N N . GLU A 1 406 ? -2.350 -19.423 -34.852 1.00 85.75 406 GLU A N 1
ATOM 3221 C CA . GLU A 1 406 ? -2.426 -20.833 -35.251 1.00 85.75 406 GLU A CA 1
ATOM 3222 C C . GLU A 1 406 ? -3.606 -21.076 -36.204 1.00 85.75 406 GLU A C 1
ATOM 3224 O O . GLU A 1 406 ? -3.433 -21.676 -37.264 1.00 85.75 406 GLU A O 1
ATOM 3229 N N . ASN A 1 407 ? -4.776 -20.517 -35.886 1.00 83.38 407 ASN A N 1
ATOM 3230 C CA . ASN A 1 407 ? -5.954 -20.538 -36.753 1.00 83.38 407 ASN A CA 1
ATOM 3231 C C . ASN A 1 407 ? -5.685 -19.831 -38.090 1.00 83.38 407 ASN A C 1
ATOM 3233 O O . ASN A 1 407 ? -6.072 -20.341 -39.139 1.00 83.38 407 ASN A O 1
ATOM 3237 N N . LYS A 1 408 ? -4.982 -18.689 -38.077 1.00 84.12 408 LYS A N 1
ATOM 3238 C CA . LYS A 1 408 ? -4.603 -17.972 -39.303 1.00 84.12 408 LYS A CA 1
ATOM 3239 C C . LYS A 1 408 ? -3.582 -18.741 -40.151 1.00 84.12 408 LYS A C 1
ATOM 3241 O O . LYS A 1 408 ? -3.680 -18.688 -41.368 1.00 84.12 408 LYS A O 1
ATOM 3246 N N . VAL A 1 409 ? -2.642 -19.473 -39.546 1.00 82.19 409 VAL A N 1
ATOM 3247 C CA . VAL A 1 409 ? -1.724 -20.362 -40.284 1.00 82.19 409 VAL A CA 1
ATOM 3248 C C . VAL A 1 409 ? -2.486 -21.542 -40.887 1.00 82.19 409 VAL A C 1
ATOM 3250 O O . VAL A 1 409 ? -2.322 -21.811 -42.071 1.00 82.19 409 VAL A O 1
ATOM 3253 N N . LYS A 1 410 ? -3.381 -22.188 -40.128 1.00 76.12 410 LYS A N 1
ATOM 3254 C CA . LYS A 1 410 ? -4.249 -23.267 -40.639 1.00 76.12 410 LYS A CA 1
ATOM 3255 C C . LYS A 1 410 ? -5.134 -22.810 -41.807 1.00 76.12 410 LYS A C 1
ATOM 3257 O O . LYS A 1 410 ? -5.327 -23.573 -42.741 1.00 76.12 410 LYS A O 1
ATOM 3262 N N . PHE A 1 411 ? -5.609 -21.563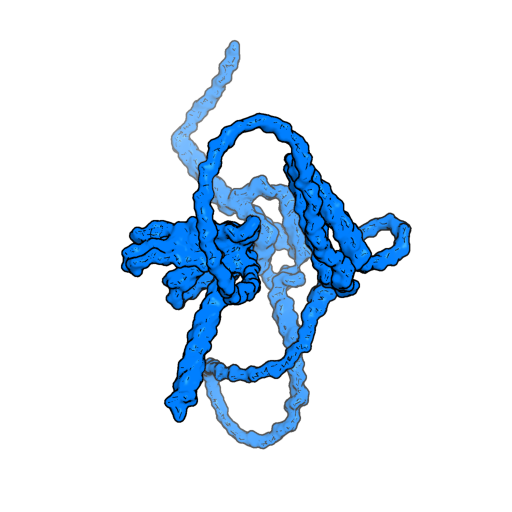 -41.788 1.00 75.31 411 PHE A N 1
ATOM 3263 C CA . PHE A 1 411 ? -6.393 -20.962 -42.876 1.00 75.31 411 PHE A CA 1
ATOM 3264 C C . PHE A 1 411 ? -5.578 -20.636 -44.147 1.00 75.31 411 PHE A C 1
ATOM 3266 O O . PHE A 1 411 ? -6.173 -20.413 -45.191 1.00 75.31 411 PHE A O 1
ATOM 3273 N N . TYR A 1 412 ? -4.241 -20.603 -44.087 1.00 70.62 412 TYR A N 1
ATOM 3274 C CA . TYR A 1 412 ? -3.369 -20.448 -45.267 1.00 70.62 412 TYR A CA 1
ATOM 3275 C C . TYR A 1 412 ? -2.688 -21.762 -45.699 1.00 70.62 412 TYR A C 1
ATOM 3277 O O . TYR A 1 412 ? -1.786 -21.742 -46.533 1.00 70.62 412 TYR A O 1
ATOM 3285 N N . LEU A 1 413 ? -3.080 -22.892 -45.101 1.00 65.69 413 LEU A N 1
ATOM 3286 C CA . LEU A 1 413 ? -2.627 -24.247 -45.450 1.00 65.69 413 LEU A CA 1
ATOM 3287 C C . LEU A 1 413 ? -3.793 -25.129 -45.947 1.00 65.69 413 LEU A C 1
ATOM 3289 O O . LEU A 1 413 ? -3.653 -26.349 -46.034 1.00 65.69 413 LEU A O 1
ATOM 3293 N N . LEU A 1 414 ? -4.927 -24.488 -46.247 1.00 52.47 414 LEU A N 1
ATOM 3294 C CA . LEU A 1 414 ? -6.151 -24.999 -46.865 1.00 52.47 414 LEU A CA 1
ATOM 3295 C C . LEU A 1 414 ? -6.479 -24.114 -48.076 1.00 52.47 414 LEU A C 1
ATOM 3297 O O . LEU A 1 414 ? -7.067 -24.661 -49.030 1.00 52.47 414 LEU A O 1
#

Foldseek 3Di:
DDDDPDPPDDDPPVVVVVVVVVVVVVVVVLCQLPPLDPPPDPVQLVVLQVVVVVQPADPVLQVVLCVVANSNVHHSVSSLVVSLVPDDLVRGGPPSHPVVVVVVVVVVPPDDDPPPPDDDDDDDDDDDDDDDDDDDDDDDDDDDDDDDPPVVVVVVVVVVVVVVVVDDDDDDDPDDPPQLLVVLVVLVVVLVVLVVVLVVCVVVVVVVSNVVSVVVNVVSVVSNVVSVVDPRDDPVSVPDPDDPPPPDDDYDDDDDDDDDDDDDDDDDDDDDDDDDPDPPDQAEDEQDDDCVQDVADQLLVVLQVVCCVPPVPWDGWDWDWDDDDPQWIAIWIWTDRVVVPDIDIDIDSHTYSDPVVNSSLNSLVVCLVVVPPDPCLVRHGPSSSVVSVVVVVVVVVVVVVVVVVVVVVVVVVD

pLDDT: mean 70.37, std 23.32, range [22.58, 94.81]

Sequence (414 aa):
SVSKHLLQVSIPKKLESDILTLIQEHNDQTKSYGELSKRLTSRKLTDVYNSLSDAGFTQKQIENTMNNTIMKGGDLITALDWLCLNIANDQLPAGFSETLLREEEKKRRQQFDQSLQVQKSHIDDVAETKQSSKSQKKKKKKKSGGGENKGGNMKNWILQYANMSSSESEGEGGPKEFDPNSKYLSLHEKLEDVKEQASLAKQQGNESIHKKLSKTIREMTVEMNALETFPGFDPSIKPAPAPKEEKKVLPKPAEASKAESLPSSSQSVSSSTKPGKTKAVEDVRKFEYTKQQWTGKAPKQFLIDWVRKHLPKSDPPKYSKIQLKMNRFKSKVRIDRKKDGGMLELTPEILCENVKEAEQLASTLALYHLCKGQSVHQLLPPPFRDIWLEWLDAEKTKKQNAIDKENKVKFYLL

Radius of gyration: 36.71 Å; Cα contacts (8 Å, |Δi|>4): 281; chains: 1; bounding box: 121×81×115 Å

Nearest PDB structures (foldseek):
  8ftm-assembly1_A  TM=9.701E-01  e=2.287E+00  Thermochaetoides thermophila DSM 1495
  8ftm-assembly2_B  TM=7.024E-01  e=1.166E+00  Thermochaetoides thermophila DSM 1495
  7x9z-assembly1_B  TM=6.560E-01  e=1.380E+00  Thermotoga maritima
  1s3q-assembly1_J-2  TM=6.117E-01  e=1.933E+00  Archaeoglobus fulgidus

Mean predicted aligned error: 23.96 Å

Organism: Lottia gigantea (NCBI:txid225164)

Solvent-accessible surface area (backbone atoms only — not comparable to full-atom values): 26142 Å² total; per-residue (Å²): 134,87,81,82,78,74,81,80,78,83,71,54,71,63,60,49,51,55,49,50,50,52,52,48,52,53,48,55,58,48,52,69,37,30,73,61,44,99,76,72,42,70,64,56,55,50,54,46,51,48,57,42,46,77,58,57,52,54,68,74,59,51,54,58,32,42,68,70,23,46,48,45,51,42,51,67,67,50,35,51,55,50,48,67,72,75,50,55,62,93,77,43,34,95,90,72,24,70,65,55,61,61,47,49,56,49,72,71,47,76,79,76,78,73,82,83,77,74,90,85,79,88,84,87,86,86,84,85,86,84,88,85,85,82,88,83,91,84,94,86,92,78,88,83,88,92,80,79,86,56,67,67,57,54,53,53,52,53,52,50,50,58,58,53,77,72,65,81,78,95,74,96,71,80,89,74,78,86,52,53,53,66,52,40,53,63,47,50,56,53,43,49,54,44,48,50,52,28,51,50,26,54,74,70,65,36,59,72,57,23,54,51,36,58,47,53,48,52,53,52,51,52,52,43,57,52,38,71,70,40,98,83,47,63,77,83,74,59,76,74,85,71,79,83,78,79,82,80,86,85,87,87,84,91,80,89,87,84,87,87,86,86,85,88,85,80,89,86,87,84,82,87,83,81,81,82,80,74,81,75,80,83,54,67,56,86,70,84,78,51,71,88,78,42,82,71,62,54,42,48,56,51,42,46,54,47,45,54,71,78,36,78,88,36,67,75,71,43,78,42,84,44,75,82,49,100,65,33,20,32,18,37,32,34,39,51,38,78,90,76,80,42,74,49,73,46,66,58,89,58,32,16,68,39,68,71,52,13,41,29,48,15,28,45,52,50,45,54,72,73,45,69,94,56,74,60,53,78,69,36,48,65,72,60,22,53,53,50,50,52,52,53,51,50,50,50,50,53,51,50,57,47,52,56,46,53,53,51,51,55,65,73,76,111